Protein AF-A0A0F9SLL1-F1 (afdb_monomer_lite)

Organism: NCBI:txid412755

Secondary structure (DSSP, 8-state):
-PPPP----BTTTB-----SSSS--------SS---S---------GGGS-TTSTT----------TTS-GGG---------------SSS----------TT-----B-TTSSSBS-TT---------TTPPTT----SS------TT-SS----SS-----SS------S----TT--PEEEEE---B--SEEEEEETTTEEEE-HHHHTSSSS-EE---STT-EEEEEESS---EEEEEEEE--SS---EEEEEEETTEEEEE--EETTTTTTSSEEEE--TTTSTTB--B-STT--SBEEEEEEE---S--PPPEEEEEEEE-PEEEEE-TTS-B--S----S--SSS------------STT---------SSTTS---EEEEEETTTEEEEEEEEGGGTTEEEEEEESSS---TTSSEEEEEE-TTS-EE-TT--SSTTS-EEE-TTS-EEEPPPP-TT-EEE---TTS--EEEPPP--S--EE-PPEE-SSSSEEEE----TT--EEEEEEEEEEESSSPPEEEEEEETTEE--S-EEEEEEETTS-EEEESSSEE--SS--TT--EEEEEEEEEEETTTTEEEEEEEEEESSSS-EEEEEEEEE-SS---EEEEEESSSPPEEEEEEEEEEE-

Foldseek 3Di:
DDDDDDFDDDPPWWTFDDPPPDDDRDRDTDHPDDPPDDDDPDDDDPPVPDDPPDDDPDPPDDDDPCVPPDPPPPPQPVDDDPDDPDPDPDDDDDPDPDDDDDPDDDACCDRPDPDGAPPPGDPDDDDDPVPDDFFDDDDPDDDDDDCPPPPDDDDDPDDDDDDDDDDDDDDPDDDDPPDFWDKDWDDDFDQFPWKWKADPDDDIDTCSVQQHALPPKDFGPPAAFIKMKTWHADDFWKKFFAFPFFKPDQQPKWKWKDAPVGTDTDDWDDPCNNRRHGDMTGTDRVRVPRQFFDDDPNDDRTIMMMIGGHDDDDIDGTITSHITTHHIDIWTCGPVRDGDDPDDDAQDDPDPDDGDDDFDQPDPDPPRDTDDDFDDPALPTAWGWDKDDDPLQKIWIWTFGRVVQRKTWIAMDSGPDDYRVDHHTQWIAHPVGDIDGPPDDPAPQFDWDCALVSDIDTEDHEDPQWDFDDPDPSHDTYTDRPDPPFFWDWFDKDWQAWDFKDKDFQADLPFFKKKKWWDFKFWQFFFFKWKFWADPVDTAQAAWAKKKAKPVGDIDGDGGTHTQDGGGGGSFTKTDIKMWGQPDQVQSKIKIWHWMAGPPDPMTMTMTTMGGYPHRTGMMMMGTPDGIGIRGTIMIMITTD

pLDDT: mean 80.07, std 18.81, range [31.03, 98.44]

Sequence (641 aa):
MAGIRNDVFFGSGLILTDDGAGAQDVIQITPVTAIGGVEWKGIDLDASNIDPTATGATLVGADLNLSGVSLANDPIMDGLLIQMPSPFSGVEEKHGIRVEGFGSTIKICDGDDNRAISADGEIHIDFDASGLAAAEIVTVFDGVVALGTATDGHVHALDISTSGTGSVEVIAVSTHPGVDVIHQHIGTSGAIDQGWIELGAGGFTDSTAAFNAAVPDLAIFVNNTDMIYIGMTASFDHLDVVLDTIASKDLRPDFAYSTGAGFSAFSPSDETNGFQQNGSIFWDSTTLAGFAARVVNGSANLFFIRITRDRAGALTNPIESTIQALSATEFEWSAAGDIEVNSVLAGISNTGATNTIKLQNPSDTASSSSQIEVSVGGISAGDPWVQWSVGATQSWSAGIHNSDSDKFKITTDGDATVDPSSGTEVMVSTVAGAISFPNASLTEHGVMIGGASGLLATTAVGNAAQVLTSNGAGNDPTFQAPASGGGGTLGTPQLTTSGTTKLFTGISSSAKMILFNLDQVSLSAVDELTLQIGDAGGLEAAGYVGVTEDRTGGSATWNTFAQLSVSSTSGDTRGGIVTLTLLDSSTNTWSISVSVSGTASDDANFGSGSKSLSATLDRIQLAATGGDTFDNGKVNILVYE

Structure (mmCIF, N/CA/C/O backbone):
data_AF-A0A0F9SLL1-F1
#
_entry.id   AF-A0A0F9SLL1-F1
#
loop_
_atom_site.group_PDB
_atom_site.id
_atom_site.type_symbol
_atom_site.label_atom_id
_atom_site.label_alt_id
_atom_site.label_comp_id
_atom_site.label_asym_id
_atom_site.label_entity_id
_atom_site.label_seq_id
_atom_site.pdbx_PDB_ins_code
_atom_site.Cartn_x
_atom_site.Cartn_y
_atom_site.Cartn_z
_atom_site.occupancy
_atom_site.B_iso_or_equiv
_atom_site.auth_seq_id
_atom_site.auth_comp_id
_atom_site.auth_asym_id
_atom_site.auth_atom_id
_atom_site.pdbx_PDB_model_num
ATOM 1 N N . MET A 1 1 ? 24.790 15.358 -109.425 1.00 36.28 1 MET A N 1
ATOM 2 C CA . MET A 1 1 ? 25.325 14.042 -109.022 1.00 36.28 1 MET A CA 1
ATOM 3 C C . MET A 1 1 ? 24.710 13.719 -107.678 1.00 36.28 1 MET A C 1
ATOM 5 O O . MET A 1 1 ? 24.917 14.477 -106.743 1.00 36.28 1 MET A O 1
ATOM 9 N N . ALA A 1 2 ? 23.835 12.717 -107.655 1.00 31.03 2 ALA A N 1
ATOM 10 C CA . ALA A 1 2 ? 23.068 12.307 -106.486 1.00 31.03 2 ALA A CA 1
ATOM 11 C C . ALA A 1 2 ? 23.977 11.571 -105.488 1.00 31.03 2 ALA A C 1
ATOM 13 O O . ALA A 1 2 ? 24.757 10.714 -105.900 1.00 31.03 2 ALA A O 1
ATOM 14 N N . GLY A 1 3 ? 23.887 11.934 -104.207 1.00 35.06 3 GLY A N 1
ATOM 15 C CA . GLY A 1 3 ? 24.543 11.228 -103.108 1.00 35.06 3 GLY A CA 1
ATOM 16 C C . GLY A 1 3 ? 23.817 9.916 -102.824 1.00 35.06 3 GLY A C 1
ATOM 17 O O . GLY A 1 3 ? 22.615 9.913 -102.569 1.00 35.06 3 GLY A O 1
ATOM 18 N N . ILE A 1 4 ? 24.551 8.814 -102.925 1.00 34.62 4 ILE A N 1
ATOM 19 C CA . ILE A 1 4 ? 24.087 7.460 -102.626 1.00 34.62 4 ILE A CA 1
ATOM 20 C C . ILE A 1 4 ? 24.135 7.293 -101.102 1.00 34.62 4 ILE A C 1
ATOM 22 O O . ILE A 1 4 ? 25.211 7.390 -100.517 1.00 34.62 4 ILE A O 1
ATOM 26 N N . ARG A 1 5 ? 22.976 7.078 -100.466 1.00 41.81 5 ARG A N 1
ATOM 27 C CA . ARG A 1 5 ? 22.894 6.540 -99.100 1.00 41.81 5 ARG A CA 1
ATOM 28 C C . ARG A 1 5 ? 23.129 5.033 -99.187 1.00 41.81 5 ARG A C 1
ATOM 30 O O . ARG A 1 5 ? 22.447 4.363 -99.961 1.00 41.81 5 ARG A O 1
ATOM 37 N N . ASN A 1 6 ? 24.115 4.528 -98.453 1.00 37.56 6 ASN A N 1
ATOM 38 C CA . ASN A 1 6 ? 24.368 3.096 -98.325 1.00 37.56 6 ASN A CA 1
ATOM 39 C C . ASN A 1 6 ? 23.546 2.556 -97.153 1.00 37.56 6 ASN A C 1
ATOM 41 O O . ASN A 1 6 ? 24.054 2.448 -96.044 1.00 37.56 6 ASN A O 1
ATOM 45 N N . ASP A 1 7 ? 22.296 2.193 -97.422 1.00 39.12 7 ASP A N 1
ATOM 46 C CA . ASP A 1 7 ? 21.527 1.357 -96.503 1.00 39.12 7 ASP A CA 1
ATOM 47 C C . ASP A 1 7 ? 21.818 -0.107 -96.866 1.00 39.12 7 ASP A C 1
ATOM 49 O O . ASP A 1 7 ? 21.455 -0.584 -97.948 1.00 39.12 7 ASP A O 1
ATOM 53 N N . VAL A 1 8 ? 22.530 -0.825 -95.995 1.00 41.91 8 VAL A N 1
ATOM 54 C CA . VAL A 1 8 ? 22.782 -2.264 -96.162 1.00 41.91 8 VAL A CA 1
ATOM 55 C C . VAL A 1 8 ? 21.594 -3.027 -95.580 1.00 41.91 8 VAL A C 1
ATOM 57 O O . VAL A 1 8 ? 21.431 -3.113 -94.368 1.00 41.91 8 VAL A O 1
ATOM 60 N N . PHE A 1 9 ? 20.758 -3.592 -96.452 1.00 39.44 9 PHE A N 1
ATOM 61 C CA . PHE A 1 9 ? 19.654 -4.465 -96.052 1.00 39.44 9 PHE A CA 1
ATOM 62 C C . PHE A 1 9 ? 20.145 -5.905 -95.871 1.00 39.44 9 PHE A C 1
ATOM 64 O O . PHE A 1 9 ? 20.443 -6.590 -96.853 1.00 39.44 9 PHE A O 1
ATOM 71 N N . PHE A 1 10 ? 20.158 -6.398 -94.632 1.00 41.47 10 PHE A N 1
ATOM 72 C CA . PHE A 1 10 ? 20.155 -7.836 -94.364 1.00 41.47 10 PHE A CA 1
ATOM 73 C C . PHE A 1 10 ? 18.704 -8.321 -94.262 1.00 41.47 10 PHE A C 1
ATOM 75 O O . PHE A 1 10 ? 17.841 -7.641 -93.703 1.00 41.47 10 PHE A O 1
ATOM 82 N N . GLY A 1 11 ? 18.415 -9.475 -94.869 1.00 37.88 11 GLY A N 1
ATOM 83 C CA . GLY A 1 11 ? 17.085 -10.081 -94.859 1.00 37.88 11 GLY A CA 1
ATOM 84 C C . GLY A 1 11 ? 16.520 -10.171 -93.439 1.00 37.88 11 GLY A C 1
ATOM 85 O O . GLY A 1 11 ? 17.182 -10.677 -92.540 1.00 37.88 11 GLY A O 1
ATOM 86 N N . SER A 1 12 ? 15.300 -9.649 -93.286 1.00 44.97 12 SER A N 1
ATOM 87 C CA . SER A 1 12 ? 14.504 -9.547 -92.056 1.00 44.97 12 SER A CA 1
ATOM 88 C C . SER A 1 12 ? 15.186 -8.866 -90.857 1.00 44.97 12 SER A C 1
ATOM 90 O O . SER A 1 12 ? 15.615 -9.526 -89.919 1.00 44.97 12 SER A O 1
ATOM 92 N N . GLY A 1 13 ? 15.128 -7.528 -90.837 1.00 50.66 13 GLY A N 1
ATOM 93 C CA . GLY A 1 13 ? 14.749 -6.802 -89.615 1.00 50.66 13 GLY A CA 1
ATOM 94 C C . GLY A 1 13 ? 15.805 -5.983 -88.869 1.00 50.66 13 GLY A C 1
ATOM 95 O O . GLY A 1 13 ? 15.480 -5.499 -87.790 1.00 50.66 13 GLY A O 1
ATOM 96 N N . LEU A 1 14 ? 17.013 -5.779 -89.402 1.00 43.62 14 LEU A N 1
ATOM 97 C CA . LEU A 1 14 ? 18.028 -4.926 -88.766 1.00 43.62 14 LEU A CA 1
ATOM 98 C C . LEU A 1 14 ? 18.360 -3.721 -89.656 1.00 43.62 14 LEU A C 1
ATOM 100 O O . LEU A 1 14 ? 18.828 -3.898 -90.780 1.00 43.62 14 LEU A O 1
ATOM 104 N N . ILE A 1 15 ? 18.112 -2.508 -89.156 1.00 49.56 15 ILE A N 1
ATOM 105 C CA . ILE A 1 15 ? 18.520 -1.247 -89.788 1.00 49.56 15 ILE A CA 1
ATOM 106 C C . ILE A 1 15 ? 19.567 -0.609 -88.873 1.00 49.56 15 ILE A C 1
ATOM 108 O O . ILE A 1 15 ? 19.289 -0.364 -87.704 1.00 49.56 15 ILE A O 1
ATOM 112 N N . LEU A 1 16 ? 20.763 -0.353 -89.402 1.00 44.19 16 LEU A N 1
ATOM 113 C CA . LEU A 1 16 ? 21.780 0.471 -88.749 1.00 44.19 16 LEU A CA 1
ATOM 114 C C . LEU A 1 16 ? 21.734 1.851 -89.408 1.00 44.19 16 LEU A C 1
ATOM 116 O O . LEU A 1 16 ? 21.988 1.960 -90.607 1.00 44.19 16 LEU A O 1
ATOM 120 N N . THR A 1 17 ? 21.376 2.885 -88.653 1.00 49.19 17 THR A N 1
ATOM 121 C CA . THR A 1 17 ? 21.414 4.278 -89.116 1.00 49.19 17 THR A CA 1
ATOM 122 C C . THR A 1 17 ? 22.530 5.024 -88.404 1.00 49.19 17 THR A C 1
ATOM 124 O O . THR A 1 17 ? 22.470 5.190 -87.192 1.00 49.19 17 THR A O 1
ATOM 127 N N . ASP A 1 18 ? 23.511 5.485 -89.177 1.00 47.38 18 ASP A N 1
ATOM 128 C CA . ASP A 1 18 ? 24.501 6.488 -88.773 1.00 47.38 18 ASP A CA 1
ATOM 129 C C . ASP A 1 18 ? 23.839 7.875 -88.877 1.00 47.38 18 ASP A C 1
ATOM 131 O O . ASP A 1 18 ? 23.367 8.259 -89.955 1.00 47.38 18 ASP A O 1
ATOM 135 N N . ASP A 1 19 ? 23.728 8.600 -87.759 1.00 48.38 19 ASP A N 1
ATOM 136 C CA . ASP A 1 19 ? 23.076 9.917 -87.713 1.00 48.38 19 ASP A CA 1
ATOM 137 C C . ASP A 1 19 ? 23.993 11.082 -88.130 1.00 48.38 19 ASP A C 1
ATOM 139 O O . ASP A 1 19 ? 23.536 12.219 -88.281 1.00 48.38 19 ASP A O 1
ATOM 143 N N . GLY A 1 20 ? 25.270 10.806 -88.413 1.00 49.12 20 GLY A N 1
ATOM 144 C CA . GLY A 1 20 ? 26.187 11.758 -89.025 1.00 49.12 20 GLY A CA 1
ATOM 145 C C . GLY A 1 20 ? 26.520 12.998 -88.187 1.00 49.12 20 GLY A C 1
ATOM 146 O O . GLY A 1 20 ? 27.041 13.963 -88.756 1.00 49.12 20 GLY A O 1
ATOM 147 N N . ALA A 1 21 ? 26.274 13.016 -86.870 1.00 41.53 21 ALA A N 1
ATOM 148 C CA . ALA A 1 21 ? 26.624 14.164 -86.031 1.00 41.53 21 ALA A CA 1
ATOM 149 C C . ALA A 1 21 ? 27.143 13.792 -84.631 1.00 41.53 21 ALA A C 1
ATOM 151 O O . ALA A 1 21 ? 26.608 14.233 -83.623 1.00 41.53 21 ALA A O 1
ATOM 152 N N . GLY A 1 22 ? 28.272 13.079 -84.554 1.00 48.19 22 GLY A N 1
ATOM 153 C CA . GLY A 1 22 ? 29.158 13.113 -83.378 1.00 48.19 22 GLY A CA 1
ATOM 154 C C . GLY A 1 22 ? 28.569 12.637 -82.041 1.00 48.19 22 GLY A C 1
ATOM 155 O O . GLY A 1 22 ? 29.161 12.925 -81.001 1.00 48.19 22 GLY A O 1
ATOM 156 N N . ALA A 1 23 ? 27.459 11.902 -82.046 1.00 43.00 23 ALA A N 1
ATOM 157 C CA . ALA A 1 23 ? 26.881 11.275 -80.867 1.00 43.00 23 ALA A CA 1
ATOM 158 C C . ALA A 1 23 ? 26.559 9.804 -81.176 1.00 43.00 23 ALA A C 1
ATOM 160 O O . ALA A 1 23 ? 25.904 9.508 -82.159 1.00 43.00 23 ALA A O 1
ATOM 161 N N . GLN A 1 24 ? 27.115 8.926 -80.338 1.00 43.28 24 GLN A N 1
ATOM 162 C CA . GLN A 1 24 ? 26.894 7.482 -80.158 1.00 43.28 24 GLN A CA 1
ATOM 163 C C . GLN A 1 24 ? 26.069 6.719 -81.219 1.00 43.28 24 GLN A C 1
ATOM 165 O O . GLN A 1 24 ? 24.865 6.919 -81.348 1.00 43.28 24 GLN A O 1
ATOM 170 N N . ASP A 1 25 ? 26.705 5.735 -81.870 1.00 43.31 25 ASP A N 1
ATOM 171 C CA . ASP A 1 25 ? 26.035 4.717 -82.690 1.00 43.31 25 ASP A CA 1
ATOM 172 C C . ASP A 1 25 ? 25.061 3.893 -81.827 1.00 43.31 25 ASP A C 1
ATOM 174 O O . ASP A 1 25 ? 25.473 3.036 -81.042 1.00 43.31 25 ASP A O 1
ATOM 178 N N . VAL A 1 26 ? 23.757 4.137 -81.968 1.00 41.66 26 VAL A N 1
ATOM 179 C CA . VAL A 1 26 ? 22.714 3.342 -81.307 1.00 41.66 26 VAL A CA 1
ATOM 180 C C . VAL A 1 26 ? 22.201 2.284 -82.283 1.00 41.66 26 VAL A C 1
ATOM 182 O O . VAL A 1 26 ? 21.631 2.597 -83.328 1.00 41.66 26 VAL A O 1
ATOM 185 N N . ILE A 1 27 ? 22.360 1.004 -81.937 1.00 50.72 27 ILE A N 1
ATOM 186 C CA . ILE A 1 27 ? 21.696 -0.094 -82.652 1.00 50.72 27 ILE A CA 1
ATOM 187 C C . ILE A 1 27 ? 20.210 -0.070 -82.274 1.00 50.72 27 ILE A C 1
ATOM 189 O O . ILE A 1 27 ? 19.823 -0.537 -81.205 1.00 50.72 27 ILE A O 1
ATOM 193 N N . GLN A 1 28 ? 19.365 0.474 -83.152 1.00 46.31 28 GLN A N 1
ATOM 194 C CA . GLN A 1 28 ? 17.921 0.556 -82.934 1.00 46.31 28 GLN A CA 1
ATOM 195 C C . GLN A 1 28 ? 17.186 -0.578 -83.669 1.00 46.31 28 GLN A C 1
ATOM 197 O O . GLN A 1 28 ? 16.960 -0.522 -84.877 1.00 46.31 28 GLN A O 1
ATOM 202 N N . ILE A 1 29 ? 16.756 -1.612 -82.939 1.00 53.03 29 ILE A N 1
ATOM 203 C CA . ILE A 1 29 ? 15.932 -2.700 -83.492 1.00 53.03 29 ILE A CA 1
ATOM 204 C C . ILE A 1 29 ? 14.454 -2.339 -83.308 1.00 53.03 29 ILE A C 1
ATOM 206 O O . ILE A 1 29 ? 13.902 -2.486 -82.223 1.00 53.03 29 ILE A O 1
ATOM 210 N N . THR A 1 30 ? 13.799 -1.860 -84.369 1.00 46.09 30 THR A N 1
ATOM 211 C CA . THR A 1 30 ? 12.356 -1.556 -84.345 1.00 46.09 30 THR A CA 1
ATOM 212 C C . THR A 1 30 ? 11.584 -2.673 -85.058 1.00 46.09 30 THR A C 1
ATOM 214 O O . THR A 1 30 ? 11.734 -2.817 -86.275 1.00 46.09 30 THR A O 1
ATOM 217 N N . PRO A 1 31 ? 10.755 -3.481 -84.370 1.00 48.25 31 PRO A N 1
ATOM 218 C CA . PRO A 1 31 ? 9.955 -4.497 -85.042 1.00 48.25 31 PRO A CA 1
ATOM 219 C C . PRO A 1 31 ? 8.856 -3.835 -85.885 1.00 48.25 31 PRO A C 1
ATOM 221 O O . PRO A 1 31 ? 8.056 -3.044 -85.393 1.00 48.25 31 PRO A O 1
ATOM 224 N N . VAL A 1 32 ? 8.805 -4.170 -87.176 1.00 45.84 32 VAL A N 1
ATOM 225 C CA . VAL A 1 32 ? 7.886 -3.542 -88.149 1.00 45.84 32 VAL A CA 1
ATOM 226 C C . VAL A 1 32 ? 6.449 -4.100 -88.043 1.00 45.84 32 VAL A C 1
ATOM 228 O O . VAL A 1 32 ? 5.517 -3.532 -88.604 1.00 45.84 32 VAL A O 1
ATOM 231 N N . THR A 1 33 ? 6.242 -5.178 -87.277 1.00 50.16 33 THR A N 1
ATOM 232 C CA . THR A 1 33 ? 4.936 -5.774 -86.930 1.00 50.16 33 THR A CA 1
ATOM 233 C C . THR A 1 33 ? 5.040 -6.564 -85.621 1.00 50.16 33 THR A C 1
ATOM 235 O O . THR A 1 33 ? 6.114 -7.078 -85.310 1.00 50.16 33 THR A O 1
ATOM 238 N N . ALA A 1 34 ? 3.929 -6.696 -84.883 1.00 48.97 34 ALA A N 1
ATOM 239 C CA . ALA A 1 34 ? 3.846 -7.473 -83.643 1.00 48.97 34 ALA A CA 1
ATOM 240 C C . ALA A 1 34 ? 4.422 -8.891 -83.821 1.00 48.97 34 ALA A C 1
ATOM 242 O O . ALA A 1 34 ? 3.993 -9.640 -84.701 1.00 48.97 34 ALA A O 1
ATOM 243 N N . ILE A 1 35 ? 5.399 -9.250 -82.989 1.00 53.38 35 ILE A N 1
ATOM 244 C CA . ILE A 1 35 ? 6.056 -10.559 -83.011 1.00 53.38 35 ILE A CA 1
ATOM 245 C C . ILE A 1 35 ? 5.111 -11.557 -82.330 1.00 53.38 35 ILE A C 1
ATOM 247 O O . ILE A 1 35 ? 5.139 -11.752 -81.120 1.00 53.38 35 ILE A O 1
ATOM 251 N N . GLY A 1 36 ? 4.197 -12.142 -83.102 1.00 42.38 36 GLY A N 1
ATOM 252 C CA . GLY A 1 36 ? 3.295 -13.178 -82.609 1.00 42.38 36 GLY A CA 1
ATOM 253 C C . GLY A 1 36 ? 4.035 -14.498 -82.395 1.00 42.38 36 GLY A C 1
ATOM 254 O O . GLY A 1 36 ? 4.370 -15.172 -83.364 1.00 42.38 36 GLY A O 1
ATOM 255 N N . GLY A 1 37 ? 4.247 -14.879 -81.133 1.00 52.50 37 GLY A N 1
ATOM 256 C CA . GLY A 1 37 ? 4.574 -16.256 -80.742 1.00 52.50 37 GLY A CA 1
ATOM 257 C C . GLY A 1 37 ? 6.041 -16.687 -80.838 1.00 52.50 37 GLY A C 1
ATOM 258 O O . GLY A 1 37 ? 6.294 -17.888 -80.859 1.00 52.50 37 GLY A O 1
ATOM 259 N N . VAL A 1 38 ? 7.003 -15.758 -80.885 1.00 47.06 38 VAL A N 1
ATOM 260 C CA . VAL A 1 38 ? 8.437 -16.089 -80.795 1.00 47.06 38 VAL A CA 1
ATOM 261 C C . VAL A 1 38 ? 9.016 -15.436 -79.543 1.00 47.06 38 VAL A C 1
ATOM 263 O O . VAL A 1 38 ? 8.982 -14.216 -79.411 1.00 47.06 38 VAL A O 1
ATOM 266 N N . GLU A 1 39 ? 9.511 -16.263 -78.625 1.00 47.94 39 GLU A N 1
ATOM 267 C CA . GLU A 1 39 ? 10.199 -15.860 -77.397 1.00 47.94 39 GLU A CA 1
ATOM 268 C C . GLU A 1 39 ? 11.455 -15.049 -77.758 1.00 47.94 39 GLU A C 1
ATOM 270 O O . GLU A 1 39 ? 12.375 -15.554 -78.408 1.00 47.94 39 GLU A O 1
ATOM 275 N N . TRP A 1 40 ? 11.480 -13.767 -77.395 1.00 47.59 40 TRP A N 1
ATOM 276 C CA . TRP A 1 40 ? 12.649 -12.916 -77.595 1.00 47.59 40 TRP A CA 1
ATOM 277 C C . TRP A 1 40 ? 13.625 -13.179 -76.446 1.00 47.59 40 TRP A C 1
ATOM 279 O O . TRP A 1 40 ? 13.349 -12.815 -75.310 1.00 47.59 40 TRP A O 1
ATOM 289 N N . LYS A 1 41 ? 14.754 -13.839 -76.726 1.00 46.25 41 LYS A N 1
ATOM 290 C CA . LYS A 1 41 ? 15.719 -14.275 -75.696 1.00 46.25 41 LYS A CA 1
ATOM 291 C C . LYS A 1 41 ? 16.692 -13.185 -75.217 1.00 46.25 41 LYS A C 1
ATOM 293 O O . LYS A 1 41 ? 17.648 -13.495 -74.519 1.00 46.25 41 LYS A O 1
ATOM 298 N N . GLY A 1 42 ? 16.449 -11.922 -75.571 1.00 53.06 42 GLY A N 1
ATOM 299 C CA . GLY A 1 42 ? 17.320 -10.797 -75.220 1.00 53.06 42 GLY A CA 1
ATOM 300 C C . GLY A 1 42 ? 18.503 -10.600 -76.175 1.00 53.06 42 GLY A C 1
ATOM 301 O O . GLY A 1 42 ? 18.628 -11.277 -77.198 1.00 53.06 42 GLY A O 1
ATOM 302 N N . ILE A 1 43 ? 19.358 -9.631 -75.839 1.00 56.66 43 ILE A N 1
ATOM 303 C CA . ILE A 1 43 ? 20.647 -9.385 -76.497 1.00 56.66 43 ILE A CA 1
ATOM 304 C C . ILE A 1 43 ? 21.700 -10.203 -75.738 1.00 56.66 43 ILE A C 1
ATOM 306 O O . ILE A 1 43 ? 22.029 -9.866 -74.604 1.00 56.66 43 ILE A O 1
ATOM 310 N N . ASP A 1 44 ? 22.208 -11.273 -76.349 1.00 47.81 44 ASP A N 1
ATOM 311 C CA . ASP A 1 44 ? 23.289 -12.092 -75.787 1.00 47.81 44 ASP A CA 1
ATOM 312 C C . ASP A 1 44 ? 24.645 -11.470 -76.159 1.00 47.81 44 ASP A C 1
ATOM 314 O O . ASP A 1 44 ? 25.073 -11.514 -77.318 1.00 47.81 44 ASP A O 1
ATOM 318 N N . LEU A 1 45 ? 25.290 -10.811 -75.195 1.00 54.16 45 LEU A N 1
ATOM 319 C CA . LEU A 1 45 ? 26.653 -10.300 -75.337 1.00 54.16 45 LEU A CA 1
ATOM 320 C C . LEU A 1 45 ? 27.612 -11.316 -74.709 1.00 54.16 45 LEU A C 1
ATOM 322 O O . LEU A 1 45 ? 27.906 -11.248 -73.518 1.00 54.16 45 LEU A O 1
ATOM 326 N N . ASP A 1 46 ? 28.099 -12.261 -75.516 1.00 47.16 46 ASP A N 1
ATOM 327 C CA . ASP A 1 46 ? 29.099 -13.240 -75.079 1.00 47.16 46 ASP A CA 1
ATOM 328 C C . ASP A 1 46 ? 30.363 -12.510 -74.588 1.00 47.16 46 ASP A C 1
ATOM 330 O O . ASP A 1 46 ? 30.998 -11.756 -75.334 1.00 47.16 46 ASP A O 1
ATOM 334 N N . ALA A 1 47 ? 30.728 -12.734 -73.323 1.00 48.72 47 ALA A N 1
ATOM 335 C CA . ALA A 1 47 ? 31.876 -12.109 -72.669 1.00 48.72 47 ALA A CA 1
ATOM 336 C C . ALA A 1 47 ? 33.204 -12.367 -73.408 1.00 48.72 47 ALA A C 1
ATOM 338 O O . ALA A 1 47 ? 34.140 -11.584 -73.267 1.00 48.72 47 ALA A O 1
ATOM 339 N N . SER A 1 48 ? 33.289 -13.417 -74.235 1.00 48.19 48 SER A N 1
ATOM 340 C CA . SER A 1 48 ? 34.457 -13.682 -75.086 1.00 48.19 48 SER A CA 1
ATOM 341 C C . SER A 1 48 ? 34.657 -12.663 -76.222 1.00 48.19 48 SER A C 1
ATOM 343 O O . SER A 1 48 ? 35.742 -12.605 -76.803 1.00 48.19 48 SER A O 1
ATOM 345 N N . ASN A 1 49 ? 33.653 -11.825 -76.500 1.00 45.22 49 ASN A N 1
ATOM 346 C CA . ASN A 1 49 ? 33.685 -10.780 -77.527 1.00 45.22 49 ASN A CA 1
ATOM 347 C C . ASN A 1 49 ? 33.947 -9.369 -76.969 1.00 45.22 49 ASN A C 1
ATOM 349 O O . ASN A 1 49 ? 34.005 -8.411 -77.742 1.00 45.22 49 ASN A O 1
ATOM 353 N N . ILE A 1 50 ? 34.120 -9.222 -75.651 1.00 51.16 50 ILE A N 1
ATOM 354 C CA . ILE A 1 50 ? 34.530 -7.971 -75.006 1.00 51.16 50 ILE A CA 1
ATOM 355 C C . ILE A 1 50 ? 35.998 -8.136 -74.617 1.00 51.16 50 ILE A C 1
ATOM 357 O O . ILE A 1 50 ? 36.307 -8.958 -73.767 1.00 51.16 50 ILE A O 1
ATOM 361 N N . ASP A 1 51 ? 36.912 -7.387 -75.243 1.00 48.97 51 ASP A N 1
ATOM 362 C CA . ASP A 1 51 ? 38.331 -7.371 -74.860 1.00 48.97 51 ASP A CA 1
ATOM 363 C C . ASP A 1 51 ? 38.491 -6.608 -73.530 1.00 48.97 51 ASP A C 1
ATOM 365 O O . ASP A 1 51 ? 38.415 -5.374 -73.524 1.00 48.97 51 ASP A O 1
ATOM 369 N N . PRO A 1 52 ? 38.725 -7.290 -72.391 1.00 52.06 52 PRO A N 1
ATOM 370 C CA . PRO A 1 52 ? 38.819 -6.633 -71.091 1.00 52.06 52 PRO A CA 1
ATOM 371 C C . PRO A 1 52 ? 40.140 -5.861 -70.920 1.00 52.06 52 PRO A C 1
ATOM 373 O O . PRO A 1 52 ? 40.358 -5.246 -69.878 1.00 52.06 52 PRO A O 1
ATOM 376 N N . THR A 1 53 ? 41.043 -5.900 -71.910 1.00 47.38 53 THR A N 1
ATOM 377 C CA . THR A 1 53 ? 42.361 -5.249 -71.849 1.00 47.38 53 THR A CA 1
ATOM 378 C C . THR A 1 53 ? 42.405 -3.884 -72.539 1.00 47.38 53 THR A C 1
ATOM 380 O O . THR A 1 53 ? 43.383 -3.149 -72.380 1.00 47.38 53 THR A O 1
ATOM 383 N N . ALA A 1 54 ? 41.341 -3.495 -73.247 1.00 46.44 54 ALA A N 1
ATOM 384 C CA . ALA A 1 54 ? 41.227 -2.178 -73.859 1.00 46.44 54 ALA A CA 1
ATOM 385 C C . ALA A 1 54 ? 40.839 -1.115 -72.813 1.00 46.44 54 ALA A C 1
ATOM 387 O O . ALA A 1 54 ? 39.741 -1.124 -72.252 1.00 46.44 54 ALA A O 1
ATOM 388 N N . THR A 1 55 ? 41.731 -0.156 -72.560 1.00 44.19 55 THR A N 1
ATOM 389 C CA . THR A 1 55 ? 41.463 1.010 -71.708 1.00 44.19 55 THR A CA 1
ATOM 390 C C . THR A 1 55 ? 40.303 1.824 -72.294 1.00 44.19 55 THR A C 1
ATOM 392 O O . THR A 1 55 ? 40.486 2.550 -73.269 1.00 44.19 55 THR A O 1
ATOM 395 N N . GLY A 1 56 ? 39.109 1.702 -71.703 1.00 51.50 56 GLY A N 1
ATOM 396 C CA . GLY A 1 56 ? 37.912 2.453 -72.106 1.00 51.50 56 GLY A CA 1
ATOM 397 C C . GLY A 1 56 ? 36.717 1.625 -72.588 1.00 51.50 56 GLY A C 1
ATOM 398 O O . GLY A 1 56 ? 35.762 2.218 -73.084 1.00 51.50 56 GLY A O 1
ATOM 399 N N . ALA A 1 57 ? 36.716 0.295 -72.441 1.00 45.62 57 ALA A N 1
ATOM 400 C CA . ALA A 1 57 ? 35.508 -0.508 -72.651 1.00 45.62 57 ALA A CA 1
ATOM 401 C C . ALA A 1 57 ? 34.483 -0.265 -71.519 1.00 45.62 57 ALA A C 1
ATOM 403 O O . ALA A 1 57 ? 34.361 -1.043 -70.579 1.00 45.62 57 ALA A O 1
ATOM 404 N N . THR A 1 58 ? 33.764 0.857 -71.580 1.00 47.31 58 THR A N 1
ATOM 405 C CA . THR A 1 58 ? 32.596 1.139 -70.734 1.00 47.31 58 THR A CA 1
ATOM 406 C C . THR A 1 58 ? 31.326 0.767 -71.485 1.00 47.31 58 THR A C 1
ATOM 408 O O . THR A 1 58 ? 31.008 1.389 -72.498 1.00 47.31 58 THR A O 1
ATOM 411 N N . LEU A 1 59 ? 30.564 -0.200 -70.969 1.00 49.91 59 LEU A N 1
ATOM 412 C CA . LEU A 1 59 ? 29.154 -0.345 -71.327 1.00 49.91 59 LEU A CA 1
ATOM 413 C C . LEU A 1 59 ? 28.410 0.834 -70.677 1.00 49.91 59 LEU A C 1
ATOM 415 O O . LEU A 1 59 ? 28.076 0.793 -69.494 1.00 49.91 59 LEU A O 1
ATOM 419 N N . VAL A 1 60 ? 28.236 1.936 -71.407 1.00 44.56 60 VAL A N 1
ATOM 420 C CA . VAL A 1 60 ? 27.547 3.131 -70.894 1.00 44.56 60 VAL A CA 1
ATOM 421 C C . VAL A 1 60 ? 26.041 2.916 -71.028 1.00 44.56 60 VAL A C 1
ATOM 423 O O . VAL A 1 60 ? 25.418 3.418 -71.952 1.00 44.56 60 VAL A O 1
ATOM 426 N N . GLY A 1 61 ? 25.479 2.136 -70.104 1.00 47.28 61 GLY A N 1
ATOM 427 C CA . GLY A 1 61 ? 24.039 1.911 -69.978 1.00 47.28 61 GLY A CA 1
ATOM 428 C C . GLY A 1 61 ? 23.463 0.929 -71.002 1.00 47.28 61 GLY A C 1
ATOM 429 O O . GLY A 1 61 ? 23.586 1.103 -72.210 1.00 47.28 61 GLY A O 1
ATOM 430 N N . ALA A 1 62 ? 22.780 -0.102 -70.512 1.00 50.47 62 ALA A N 1
ATOM 431 C CA . ALA A 1 62 ? 21.782 -0.808 -71.304 1.00 50.47 62 ALA A CA 1
ATOM 432 C C . ALA A 1 62 ? 20.433 -0.137 -71.015 1.00 50.47 62 ALA A C 1
ATOM 434 O O . ALA A 1 62 ? 19.874 -0.328 -69.937 1.00 50.47 62 ALA A O 1
ATOM 435 N N . ASP A 1 63 ? 19.940 0.693 -71.935 1.00 46.12 63 ASP A N 1
ATOM 436 C CA . ASP A 1 63 ? 18.587 1.246 -71.834 1.00 46.12 63 ASP A CA 1
ATOM 437 C C . ASP A 1 63 ? 17.598 0.22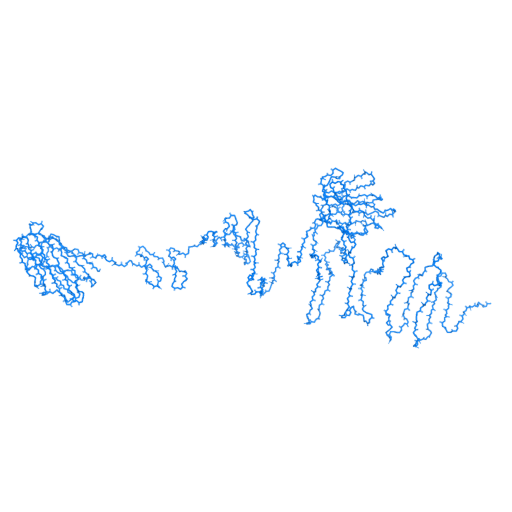1 -72.407 1.00 46.12 63 ASP A C 1
ATOM 439 O O . ASP A 1 63 ? 17.588 -0.059 -73.609 1.00 46.12 63 ASP A O 1
ATOM 443 N N . LEU A 1 64 ? 16.801 -0.406 -71.540 1.00 55.06 64 LEU A N 1
ATOM 444 C CA . LEU A 1 64 ? 15.792 -1.383 -71.943 1.00 55.06 64 LEU A CA 1
ATOM 445 C C . LEU A 1 64 ? 14.449 -0.665 -72.129 1.00 55.06 64 LEU A C 1
ATOM 447 O O . LEU A 1 64 ? 13.608 -0.622 -71.233 1.00 55.06 64 LEU A O 1
ATOM 451 N N . ASN A 1 65 ? 14.236 -0.082 -73.310 1.00 49.34 65 ASN A N 1
ATOM 452 C CA . ASN A 1 65 ? 12.982 0.597 -73.630 1.00 49.34 65 ASN A CA 1
ATOM 453 C C . ASN A 1 65 ? 11.862 -0.414 -73.954 1.00 49.34 65 ASN A C 1
ATOM 455 O O . ASN A 1 65 ? 11.735 -0.892 -75.082 1.00 49.34 65 ASN A O 1
ATOM 459 N N . LEU A 1 66 ? 11.011 -0.701 -72.965 1.00 52.69 66 LEU A N 1
ATOM 460 C CA . LEU A 1 66 ? 9.874 -1.627 -73.078 1.00 52.69 66 LEU A CA 1
ATOM 461 C C . LEU A 1 66 ? 8.562 -0.962 -73.538 1.00 52.69 66 LEU A C 1
ATOM 463 O O . LEU A 1 66 ? 7.516 -1.610 -73.546 1.00 52.69 66 LEU A O 1
ATOM 467 N N . SER A 1 67 ? 8.583 0.307 -73.964 1.00 49.25 67 SER A N 1
ATOM 468 C CA . SER A 1 67 ? 7.368 1.068 -74.330 1.00 49.25 67 SER A CA 1
ATOM 469 C C . SER A 1 67 ? 6.569 0.500 -75.519 1.00 49.25 67 SER A C 1
ATOM 471 O O . SER A 1 67 ? 5.450 0.946 -75.774 1.00 49.25 67 SER A O 1
ATOM 473 N N . GLY A 1 68 ? 7.112 -0.494 -76.232 1.00 46.53 68 GLY A N 1
ATOM 474 C CA . GLY A 1 68 ? 6.452 -1.217 -77.325 1.00 46.53 68 GLY A CA 1
ATOM 475 C C . GLY A 1 68 ? 5.959 -2.630 -76.983 1.00 46.53 68 GLY A C 1
ATOM 476 O O . GLY A 1 68 ? 5.398 -3.293 -77.858 1.00 46.53 68 GLY A O 1
ATOM 477 N N . VAL A 1 69 ? 6.162 -3.120 -75.756 1.00 51.91 69 VAL A N 1
ATOM 478 C CA . VAL A 1 69 ? 5.700 -4.454 -75.347 1.00 51.91 69 VAL A CA 1
ATOM 479 C C . VAL A 1 69 ? 4.210 -4.387 -75.005 1.00 51.91 69 VAL A C 1
ATOM 481 O O . VAL A 1 69 ? 3.768 -3.563 -74.207 1.00 51.91 69 VAL A O 1
ATOM 484 N N . SER A 1 70 ? 3.401 -5.230 -75.651 1.00 49.97 70 SER A N 1
ATOM 485 C CA . SER A 1 70 ? 1.955 -5.264 -75.420 1.00 49.97 70 SER A CA 1
ATOM 486 C C . SER A 1 70 ? 1.646 -5.754 -74.003 1.00 49.97 70 SER A C 1
ATOM 488 O O . SER A 1 70 ? 1.927 -6.902 -73.671 1.00 49.97 70 SER A O 1
ATOM 490 N N . LEU A 1 71 ? 0.984 -4.913 -73.205 1.00 52.28 71 LEU A N 1
ATOM 491 C CA . LEU A 1 71 ? 0.478 -5.248 -71.865 1.00 52.28 71 LEU A CA 1
ATOM 492 C C . LEU A 1 71 ? -0.662 -6.290 -71.875 1.00 52.28 71 LEU A C 1
ATOM 494 O O . LEU A 1 71 ? -1.213 -6.606 -70.830 1.00 52.28 71 LEU A O 1
ATOM 498 N N . ALA A 1 72 ? -1.068 -6.805 -73.042 1.00 51.28 72 ALA A N 1
ATOM 499 C CA . ALA A 1 72 ? -2.197 -7.729 -73.157 1.00 51.28 72 ALA A CA 1
ATOM 500 C C . ALA A 1 72 ? -1.871 -9.178 -72.744 1.00 51.28 72 ALA A C 1
ATOM 502 O O . ALA A 1 72 ? -2.796 -9.976 -72.626 1.00 51.28 72 ALA A O 1
ATOM 503 N N . ASN A 1 73 ? -0.590 -9.514 -72.546 1.00 48.59 73 ASN A N 1
ATOM 504 C CA . ASN A 1 73 ? -0.123 -10.884 -72.301 1.00 48.59 73 ASN A CA 1
ATOM 505 C C . ASN A 1 73 ? 0.702 -11.059 -71.010 1.00 48.59 73 ASN A C 1
ATOM 507 O O . ASN A 1 73 ? 1.368 -12.081 -70.910 1.00 48.59 73 ASN A O 1
ATOM 511 N N . ASP A 1 74 ? 0.691 -10.101 -70.072 1.00 46.53 74 ASP A N 1
ATOM 512 C CA . ASP A 1 74 ? 1.517 -10.133 -68.844 1.00 46.53 74 ASP A CA 1
ATOM 513 C C . ASP A 1 74 ? 2.957 -10.620 -69.098 1.00 46.53 74 ASP A C 1
ATOM 515 O O . ASP A 1 74 ? 3.314 -11.756 -68.782 1.00 46.53 74 ASP A O 1
ATOM 519 N N . PRO A 1 75 ? 3.820 -9.803 -69.730 1.00 51.53 75 PRO A N 1
ATOM 520 C CA . PRO A 1 75 ? 5.236 -10.130 -69.797 1.00 51.53 75 PRO A CA 1
ATOM 521 C C . PRO A 1 75 ? 5.834 -10.043 -68.383 1.00 51.53 75 PRO A C 1
ATOM 523 O O . PRO A 1 75 ? 6.311 -8.988 -67.969 1.00 51.53 75 PRO A O 1
ATOM 526 N N . ILE A 1 76 ? 5.791 -11.148 -67.638 1.00 50.47 76 ILE A N 1
ATOM 527 C CA . ILE A 1 76 ? 6.460 -11.288 -66.344 1.00 50.47 76 ILE A CA 1
ATOM 528 C C . ILE A 1 76 ? 7.966 -11.338 -66.622 1.00 50.47 76 ILE A C 1
ATOM 530 O O . ILE A 1 76 ? 8.467 -12.253 -67.279 1.00 50.47 76 ILE A O 1
ATOM 534 N N . MET A 1 77 ? 8.698 -10.321 -66.165 1.00 50.56 77 MET A N 1
ATOM 535 C CA . MET A 1 77 ? 10.150 -10.409 -66.037 1.00 50.56 77 MET A CA 1
ATOM 536 C C . MET A 1 77 ? 10.447 -11.108 -64.713 1.00 50.56 77 MET A C 1
ATOM 538 O O . MET A 1 77 ? 10.441 -10.469 -63.669 1.00 50.56 77 MET A O 1
ATOM 542 N N . ASP A 1 78 ? 10.723 -12.407 -64.778 1.00 46.06 78 ASP A N 1
ATOM 543 C CA . ASP A 1 78 ? 10.928 -13.285 -63.610 1.00 46.06 78 ASP A CA 1
ATOM 544 C C . ASP A 1 78 ? 12.207 -12.953 -62.798 1.00 46.06 78 ASP A C 1
ATOM 546 O O . ASP A 1 78 ? 12.473 -13.505 -61.737 1.00 46.06 78 ASP A O 1
ATOM 550 N N . GLY A 1 79 ? 13.028 -12.014 -63.282 1.00 51.97 79 GLY A N 1
ATOM 551 C CA . GLY A 1 79 ? 14.153 -11.463 -62.531 1.00 51.97 79 GLY A CA 1
ATOM 552 C C . GLY A 1 79 ? 15.200 -10.792 -63.416 1.00 51.97 79 GLY A C 1
ATOM 553 O O . GLY A 1 79 ? 15.533 -11.268 -64.501 1.00 51.97 79 GLY A O 1
ATOM 554 N N . LEU A 1 80 ? 15.759 -9.679 -62.938 1.00 55.91 80 LEU A N 1
ATOM 555 C CA . LEU A 1 80 ? 16.999 -9.119 -63.471 1.00 55.91 80 LEU A CA 1
ATOM 556 C C . LEU A 1 80 ? 18.177 -9.833 -62.792 1.00 55.91 80 LEU A C 1
ATOM 558 O O . LEU A 1 80 ? 18.566 -9.477 -61.682 1.00 55.91 80 LEU A O 1
ATOM 562 N N . LEU A 1 81 ? 18.755 -10.842 -63.447 1.00 46.84 81 LEU A N 1
ATOM 563 C CA . LEU A 1 81 ? 19.979 -11.488 -62.968 1.00 46.84 81 LEU A CA 1
ATOM 564 C C . LEU A 1 81 ? 21.191 -10.603 -63.295 1.00 46.84 81 LEU A C 1
ATOM 566 O O . LEU A 1 81 ? 21.708 -10.627 -64.412 1.00 46.84 81 LEU A O 1
ATOM 570 N N . ILE A 1 82 ? 21.669 -9.829 -62.319 1.00 51.78 82 ILE A N 1
ATOM 571 C CA . ILE A 1 82 ? 22.953 -9.123 -62.424 1.00 51.78 82 ILE A CA 1
ATOM 572 C C . ILE A 1 82 ? 24.054 -10.079 -61.962 1.00 51.78 82 ILE A C 1
ATOM 574 O O . ILE A 1 82 ? 24.437 -10.095 -60.795 1.00 51.78 82 ILE A O 1
ATOM 578 N N . GLN A 1 83 ? 24.562 -10.901 -62.877 1.00 44.06 83 GLN A N 1
ATOM 579 C CA . GLN A 1 83 ? 25.715 -11.754 -62.605 1.00 44.06 83 GLN A CA 1
ATOM 580 C C . GLN A 1 83 ? 26.989 -11.038 -63.061 1.00 44.06 83 GLN A C 1
ATOM 582 O O . GLN A 1 83 ? 27.311 -11.012 -64.247 1.00 44.06 83 GLN A O 1
ATOM 587 N N . MET A 1 84 ? 27.720 -10.434 -62.121 1.00 44.16 84 MET A N 1
ATOM 588 C CA . MET A 1 84 ? 29.060 -9.921 -62.411 1.00 44.16 84 MET A CA 1
ATOM 589 C C . MET A 1 84 ? 30.061 -11.090 -62.383 1.00 44.16 84 MET A C 1
ATOM 591 O O . MET A 1 84 ? 30.082 -11.844 -61.409 1.00 44.16 84 MET A O 1
ATOM 595 N N . PRO A 1 85 ? 30.897 -11.291 -63.417 1.00 41.97 85 PRO A N 1
ATOM 596 C CA . PRO A 1 85 ? 31.963 -12.285 -63.358 1.00 41.97 85 PRO A CA 1
ATOM 597 C C . PRO A 1 85 ? 33.050 -11.812 -62.382 1.00 41.97 85 PRO A C 1
ATOM 599 O O . PRO A 1 85 ? 33.708 -10.809 -62.641 1.00 41.97 85 PRO A O 1
ATOM 602 N N . SER A 1 86 ? 33.256 -12.520 -61.266 1.00 39.66 86 SER A N 1
ATOM 603 C CA . SER A 1 86 ? 34.314 -12.191 -60.297 1.00 39.66 86 SER A CA 1
ATOM 604 C C . SER A 1 86 ? 35.700 -12.501 -60.891 1.00 39.66 86 SER A C 1
ATOM 606 O O . SER A 1 86 ? 35.976 -13.679 -61.149 1.00 39.66 86 SER A O 1
ATOM 608 N N . PRO A 1 87 ? 36.615 -11.531 -61.091 1.00 44.00 87 PRO A N 1
ATOM 609 C CA . PRO A 1 87 ? 37.941 -11.835 -61.620 1.00 44.00 87 PRO A CA 1
ATOM 610 C C . PRO A 1 87 ? 39.001 -12.105 -60.537 1.00 44.00 87 PRO A C 1
ATOM 612 O O . PRO A 1 87 ? 40.138 -12.407 -60.893 1.00 44.00 87 PRO A O 1
ATOM 615 N N . PHE A 1 88 ? 38.695 -12.013 -59.235 1.00 42.97 88 PHE A N 1
ATOM 616 C CA . PHE A 1 88 ? 39.738 -12.005 -58.199 1.00 42.97 88 PHE A CA 1
ATOM 617 C C . PHE A 1 88 ? 39.414 -12.885 -56.986 1.00 42.97 88 PHE A C 1
ATOM 619 O O . PHE A 1 88 ? 38.455 -12.656 -56.261 1.00 42.97 88 PHE A O 1
ATOM 626 N N . SER A 1 89 ? 40.263 -13.888 -56.736 1.00 40.88 89 SER A N 1
ATOM 627 C CA . SER A 1 89 ? 40.258 -14.642 -55.483 1.00 40.88 89 SER A CA 1
ATOM 628 C C . SER A 1 89 ? 40.930 -13.826 -54.375 1.00 40.88 89 SER A C 1
ATOM 630 O O . SER A 1 89 ? 42.109 -13.488 -54.509 1.00 40.88 89 SER A O 1
ATOM 632 N N . GLY A 1 90 ? 40.232 -13.597 -53.262 1.00 43.56 90 GLY A N 1
ATOM 633 C CA . GLY A 1 90 ? 40.867 -13.230 -51.989 1.00 43.56 90 GLY A CA 1
ATOM 634 C C . GLY A 1 90 ? 40.674 -11.797 -51.491 1.00 43.56 90 GLY A C 1
ATOM 635 O O . GLY A 1 90 ? 41.451 -11.375 -50.640 1.00 43.56 90 GLY A O 1
ATOM 636 N N . VAL A 1 91 ? 39.668 -11.059 -51.965 1.00 38.75 91 VAL A N 1
ATOM 637 C CA . VAL A 1 91 ? 39.241 -9.806 -51.323 1.00 38.75 91 VAL A CA 1
ATOM 638 C C . VAL A 1 91 ? 37.753 -9.910 -51.017 1.00 38.75 91 VAL A C 1
ATOM 640 O O . VAL A 1 91 ? 36.972 -10.328 -51.864 1.00 38.75 91 VAL A O 1
ATOM 643 N N . GLU A 1 92 ? 37.396 -9.594 -49.780 1.00 40.03 92 GLU A N 1
ATOM 644 C CA . GLU A 1 92 ? 36.036 -9.565 -49.254 1.00 40.03 92 GLU A CA 1
ATOM 645 C C . GLU A 1 92 ? 35.209 -8.528 -50.040 1.00 40.03 92 GLU A C 1
ATOM 647 O O . GLU A 1 92 ? 35.394 -7.319 -49.893 1.00 40.03 92 GLU A O 1
ATOM 652 N N . GLU A 1 93 ? 34.357 -8.982 -50.960 1.00 44.00 93 GLU A N 1
ATOM 653 C CA . GLU A 1 93 ? 33.502 -8.092 -51.747 1.00 44.00 93 GLU A CA 1
ATOM 654 C C . GLU A 1 93 ? 32.151 -7.903 -51.044 1.00 44.00 93 GLU A C 1
ATOM 656 O O . GLU A 1 93 ? 31.365 -8.838 -50.906 1.00 44.00 93 GLU A O 1
ATOM 661 N N . LYS A 1 94 ? 31.842 -6.663 -50.648 1.00 40.56 94 LYS A N 1
ATOM 662 C CA . LYS A 1 94 ? 30.478 -6.259 -50.280 1.00 40.56 94 LYS A CA 1
ATOM 663 C C . LYS A 1 94 ? 29.630 -6.180 -51.554 1.00 40.56 94 LYS A C 1
ATOM 665 O O . LYS A 1 94 ? 29.751 -5.224 -52.320 1.00 40.56 94 LYS A O 1
ATOM 670 N N . HIS A 1 95 ? 28.785 -7.179 -51.801 1.00 42.22 95 HIS A N 1
ATOM 671 C CA . HIS A 1 95 ? 27.812 -7.171 -52.900 1.00 42.22 95 HIS A CA 1
ATOM 672 C C . HIS A 1 95 ? 26.541 -6.469 -52.413 1.00 42.22 95 HIS A C 1
ATOM 674 O O . HIS A 1 95 ? 25.719 -7.068 -51.731 1.00 42.22 95 HIS A O 1
ATOM 680 N N . GLY A 1 96 ? 26.405 -5.175 -52.709 1.00 43.28 96 GLY A N 1
ATOM 681 C CA . GLY A 1 96 ? 25.231 -4.384 -52.334 1.00 43.28 96 GLY A CA 1
ATOM 682 C C . GLY A 1 96 ? 24.455 -3.911 -53.558 1.00 43.28 96 GLY A C 1
ATOM 683 O O . GLY A 1 96 ? 25.023 -3.281 -54.450 1.00 43.28 96 GLY A O 1
ATOM 684 N N . ILE A 1 97 ? 23.144 -4.153 -53.585 1.00 51.34 97 ILE A N 1
ATOM 685 C CA . ILE A 1 97 ? 22.230 -3.424 -54.470 1.00 51.34 97 ILE A CA 1
ATOM 686 C C . ILE A 1 97 ? 22.067 -2.025 -53.865 1.00 51.34 97 ILE A C 1
ATOM 688 O O . ILE A 1 97 ? 21.350 -1.840 -52.885 1.00 51.34 97 ILE A O 1
ATOM 692 N N . ARG A 1 98 ? 22.758 -1.029 -54.428 1.00 43.19 98 ARG A N 1
ATOM 693 C CA . ARG A 1 98 ? 22.613 0.375 -54.022 1.00 43.19 98 ARG A CA 1
ATOM 694 C C . ARG A 1 98 ? 21.502 1.022 -54.846 1.00 43.19 98 ARG A C 1
ATOM 696 O O . ARG A 1 98 ? 21.694 1.307 -56.025 1.00 43.19 98 ARG A O 1
ATOM 703 N N . VAL A 1 99 ? 20.348 1.254 -54.227 1.00 52.25 99 VAL A N 1
ATOM 704 C CA . VAL A 1 99 ? 19.247 2.024 -54.822 1.00 52.25 99 VAL A CA 1
ATOM 705 C C . VAL A 1 99 ? 19.289 3.431 -54.235 1.00 52.25 99 VAL A C 1
ATOM 707 O O . VAL A 1 99 ? 18.936 3.631 -53.078 1.00 52.25 99 VAL A O 1
ATOM 710 N N . GLU A 1 100 ? 19.746 4.410 -55.015 1.00 39.88 100 GLU A N 1
ATOM 711 C CA . GLU A 1 100 ? 19.728 5.818 -54.606 1.00 39.88 100 GLU A CA 1
ATOM 712 C C . GLU A 1 100 ? 18.583 6.550 -55.299 1.00 39.88 100 GLU A C 1
ATOM 714 O O . GLU A 1 100 ? 18.563 6.682 -56.522 1.00 39.88 100 GLU A O 1
ATOM 719 N N . GLY A 1 101 ? 17.633 7.062 -54.520 1.00 38.47 101 GLY A N 1
ATOM 720 C CA . GLY A 1 101 ? 16.572 7.917 -55.034 1.00 38.47 101 GLY A CA 1
ATOM 721 C C . GLY A 1 101 ? 16.091 8.893 -53.971 1.00 38.47 101 GLY A C 1
ATOM 722 O O . GLY A 1 101 ? 15.512 8.477 -52.967 1.00 38.47 101 GLY A O 1
ATOM 723 N N . PHE A 1 102 ? 16.286 10.194 -54.210 1.00 33.88 102 PHE A N 1
ATOM 724 C CA . PHE A 1 102 ? 15.666 11.260 -53.421 1.00 33.88 102 PHE A CA 1
ATOM 725 C C . PHE A 1 102 ? 14.137 11.068 -53.428 1.00 33.88 102 PHE A C 1
ATOM 727 O O . PHE A 1 102 ? 13.494 11.241 -54.461 1.00 33.88 102 PHE A O 1
ATOM 734 N N . GLY A 1 103 ? 13.559 10.676 -52.286 1.00 47.75 103 GLY A N 1
ATOM 735 C CA . GLY A 1 103 ? 12.109 10.509 -52.111 1.00 47.75 103 GLY A CA 1
ATOM 736 C C . GLY A 1 103 ? 11.508 9.184 -52.603 1.00 47.75 103 GLY A C 1
ATOM 737 O O . GLY A 1 103 ? 10.315 9.141 -52.898 1.00 47.75 103 GLY A O 1
ATOM 738 N N . SER A 1 104 ? 12.293 8.110 -52.714 1.00 38.25 104 SER A N 1
ATOM 739 C CA . SER A 1 104 ? 11.810 6.823 -53.237 1.00 38.25 104 SER A CA 1
ATOM 740 C C . SER A 1 104 ? 11.344 5.856 -52.139 1.00 38.25 104 SER A C 1
ATOM 742 O O . SER A 1 104 ? 12.070 5.552 -51.199 1.00 38.25 104 SER A O 1
ATOM 744 N N . THR A 1 105 ? 10.112 5.354 -52.255 1.00 45.50 105 THR A N 1
ATOM 745 C CA . THR A 1 105 ? 9.641 4.196 -51.483 1.00 45.50 105 THR A CA 1
ATOM 746 C C . THR A 1 105 ? 10.311 2.947 -52.050 1.00 45.50 105 THR A C 1
ATOM 748 O O . THR A 1 105 ? 10.078 2.616 -53.214 1.00 45.50 105 THR A O 1
ATOM 751 N N . ILE A 1 106 ? 11.116 2.239 -51.257 1.00 55.75 106 ILE A N 1
ATOM 752 C CA . ILE A 1 106 ? 11.577 0.897 -51.629 1.00 55.75 106 ILE A CA 1
ATOM 753 C C . ILE A 1 106 ? 10.383 -0.040 -51.449 1.00 55.75 106 ILE A C 1
ATOM 755 O O . ILE A 1 106 ? 9.946 -0.301 -50.331 1.00 55.75 106 ILE A O 1
ATOM 759 N N . LYS A 1 107 ? 9.807 -0.498 -52.561 1.00 53.97 107 LYS A N 1
ATOM 760 C CA . LYS A 1 107 ? 8.756 -1.518 -52.561 1.00 53.97 107 LYS A CA 1
ATOM 761 C C . LYS A 1 107 ? 9.375 -2.845 -52.967 1.00 53.97 107 LYS A C 1
ATOM 763 O O . LYS A 1 107 ? 9.794 -2.994 -54.111 1.00 53.97 107 LYS A O 1
ATOM 768 N N . ILE A 1 108 ? 9.415 -3.788 -52.034 1.00 58.88 108 ILE A N 1
ATOM 769 C CA . ILE A 1 108 ? 9.695 -5.191 -52.334 1.00 58.88 108 ILE A CA 1
ATOM 770 C C . ILE A 1 108 ? 8.337 -5.824 -52.654 1.00 58.88 108 ILE A C 1
ATOM 772 O O . ILE A 1 108 ? 7.509 -6.023 -51.765 1.00 58.88 108 ILE A O 1
ATOM 776 N N . CYS A 1 109 ? 8.065 -6.026 -53.940 1.00 49.84 109 CYS A N 1
ATOM 777 C CA . CYS A 1 109 ? 6.863 -6.711 -54.412 1.00 49.84 109 CYS A CA 1
ATOM 778 C C . CYS A 1 109 ? 7.207 -8.163 -54.742 1.00 49.84 109 CYS A C 1
ATOM 780 O O . CYS A 1 109 ? 8.314 -8.442 -55.200 1.00 49.84 109 CYS A O 1
ATOM 782 N N . ASP A 1 110 ? 6.252 -9.061 -54.523 1.00 47.44 110 ASP A N 1
ATOM 783 C CA . ASP A 1 110 ? 6.299 -10.398 -55.114 1.00 47.44 110 ASP A CA 1
ATOM 784 C C . ASP A 1 110 ? 6.051 -10.275 -56.633 1.00 47.44 110 ASP A C 1
ATOM 786 O O . ASP A 1 110 ? 5.355 -9.355 -57.072 1.00 47.44 110 ASP A O 1
ATOM 790 N N . GLY A 1 111 ? 6.663 -11.149 -57.432 1.00 47.34 111 GLY A N 1
ATOM 791 C CA . GLY A 1 111 ? 6.782 -11.023 -58.891 1.00 47.34 111 GLY A CA 1
ATOM 792 C C . GLY A 1 111 ? 5.460 -11.029 -59.665 1.00 47.34 111 GLY A C 1
ATOM 793 O O . GLY A 1 111 ? 5.431 -10.564 -60.803 1.00 47.34 111 GLY A O 1
ATOM 794 N N . ASP A 1 112 ? 4.366 -11.473 -59.042 1.00 47.31 112 ASP A N 1
ATOM 795 C CA . ASP A 1 112 ? 3.111 -11.761 -59.748 1.00 47.31 112 ASP A CA 1
ATOM 796 C C . ASP A 1 112 ? 1.964 -10.779 -59.477 1.00 47.31 112 ASP A C 1
ATOM 798 O O . ASP A 1 112 ? 0.939 -10.829 -60.150 1.00 47.31 112 ASP A O 1
ATOM 802 N N . ASP A 1 113 ? 2.101 -9.844 -58.540 1.00 48.38 113 ASP A N 1
ATOM 803 C CA . ASP A 1 113 ? 1.082 -8.824 -58.316 1.00 48.38 113 ASP A CA 1
ATOM 804 C C . ASP A 1 113 ? 1.731 -7.604 -57.675 1.00 48.38 113 ASP A C 1
ATOM 806 O O . ASP A 1 113 ? 2.600 -7.712 -56.819 1.00 48.38 113 ASP A O 1
ATOM 810 N N . ASN A 1 114 ? 1.255 -6.408 -58.012 1.00 47.31 114 ASN A N 1
ATOM 811 C CA . ASN A 1 114 ? 1.691 -5.132 -57.428 1.00 47.31 114 ASN A CA 1
ATOM 812 C C . ASN A 1 114 ? 1.303 -4.979 -55.926 1.00 47.31 114 ASN A C 1
ATOM 814 O O . ASN A 1 114 ? 0.988 -3.883 -55.453 1.00 47.31 114 ASN A O 1
ATOM 818 N N . ARG A 1 115 ? 1.246 -6.094 -55.191 1.00 46.06 115 ARG A N 1
ATOM 819 C CA . ARG A 1 115 ? 1.041 -6.243 -53.755 1.00 46.06 115 ARG A CA 1
ATOM 820 C C . ARG A 1 115 ? 2.402 -6.523 -53.116 1.00 46.06 115 ARG A C 1
ATOM 822 O O . ARG A 1 115 ? 3.087 -7.475 -53.474 1.00 46.06 115 ARG A O 1
ATOM 829 N N . ALA A 1 116 ? 2.791 -5.674 -52.171 1.00 52.06 116 ALA A N 1
ATOM 830 C CA . ALA A 1 116 ? 3.977 -5.907 -51.360 1.00 52.06 116 ALA A CA 1
ATOM 831 C C . ALA A 1 116 ? 3.773 -7.195 -50.546 1.00 52.06 116 ALA A C 1
ATOM 833 O O . ALA A 1 116 ? 2.824 -7.238 -49.771 1.00 52.06 116 ALA A O 1
ATOM 834 N N . ILE A 1 117 ? 4.640 -8.191 -50.770 1.00 52.59 117 ILE A N 1
ATOM 835 C CA . ILE A 1 117 ? 4.852 -9.406 -49.962 1.00 52.59 117 ILE A CA 1
ATOM 836 C C . ILE A 1 117 ? 3.560 -10.237 -49.727 1.00 52.59 117 ILE A C 1
ATOM 838 O O . ILE A 1 117 ? 2.681 -9.872 -48.950 1.00 52.59 117 ILE A O 1
ATOM 842 N N . SER A 1 118 ? 3.414 -11.363 -50.439 1.00 50.97 118 SER A N 1
ATOM 843 C CA . SER A 1 118 ? 2.255 -12.273 -50.345 1.00 50.97 118 SER A CA 1
ATOM 844 C C . SER A 1 118 ? 2.188 -13.024 -48.995 1.00 50.97 118 SER A C 1
ATOM 846 O O . SER A 1 118 ? 3.003 -12.791 -48.108 1.00 50.97 118 SER A O 1
ATOM 848 N N . ALA A 1 119 ? 1.188 -13.899 -48.802 1.00 50.00 119 ALA A N 1
ATOM 849 C CA . ALA A 1 119 ? 0.848 -14.532 -47.513 1.00 50.00 119 ALA A CA 1
ATOM 850 C C . ALA A 1 119 ? 1.988 -15.315 -46.821 1.00 50.00 119 ALA A C 1
ATOM 852 O O . ALA A 1 119 ? 1.885 -15.565 -45.623 1.00 50.00 119 ALA A O 1
ATOM 853 N N . ASP A 1 120 ? 3.047 -15.651 -47.561 1.00 55.47 120 ASP A N 1
ATOM 854 C CA . ASP A 1 120 ? 4.227 -16.382 -47.086 1.00 55.47 120 ASP A CA 1
ATOM 855 C C . ASP A 1 120 ? 5.536 -15.586 -47.279 1.00 55.47 120 ASP A C 1
ATOM 857 O O . ASP A 1 120 ? 6.628 -16.142 -47.178 1.00 55.47 120 ASP A O 1
ATOM 861 N N . GLY A 1 121 ? 5.459 -14.298 -47.626 1.00 53.53 121 GLY A N 1
ATOM 862 C CA . GLY A 1 121 ? 6.647 -13.506 -47.908 1.00 53.53 121 GLY A CA 1
ATOM 863 C C . GLY A 1 121 ? 7.335 -13.016 -46.628 1.00 53.53 121 GLY A C 1
ATOM 864 O O . GLY A 1 121 ? 6.718 -12.397 -45.762 1.00 53.53 121 GLY A O 1
ATOM 865 N N . GLU A 1 122 ? 8.635 -13.276 -46.534 1.00 60.91 122 GLU A N 1
ATOM 866 C CA . GLU A 1 122 ? 9.493 -12.896 -45.413 1.00 60.91 122 GLU A CA 1
ATOM 867 C C . GLU A 1 122 ? 10.673 -12.061 -45.924 1.00 60.91 122 GLU A C 1
ATOM 869 O O . GLU A 1 122 ? 11.254 -12.354 -46.971 1.00 60.91 122 GLU A O 1
ATOM 874 N N . ILE A 1 123 ? 11.049 -11.023 -45.174 1.00 69.44 123 ILE A N 1
ATOM 875 C CA . ILE A 1 123 ? 12.357 -10.381 -45.327 1.00 69.44 123 ILE A CA 1
ATOM 876 C C . ILE A 1 123 ? 13.302 -11.094 -44.358 1.00 69.44 123 ILE A C 1
ATOM 878 O O . ILE A 1 123 ? 13.329 -10.771 -43.173 1.00 69.44 123 ILE A O 1
ATOM 882 N N . HIS A 1 124 ? 14.044 -12.082 -44.863 1.00 63.72 124 HIS A N 1
ATOM 883 C CA . HIS A 1 124 ? 15.011 -12.844 -44.074 1.00 63.72 124 HIS A CA 1
ATOM 884 C C . HIS A 1 124 ? 16.413 -12.235 -44.213 1.00 63.72 124 HIS A C 1
ATOM 886 O O . HIS A 1 124 ? 16.913 -12.069 -45.328 1.00 63.72 124 HIS A O 1
ATOM 892 N N . ILE A 1 125 ? 17.041 -11.892 -43.085 1.00 69.81 125 ILE A N 1
ATOM 893 C CA . ILE A 1 125 ? 18.410 -11.365 -43.028 1.00 69.81 125 ILE A CA 1
ATOM 894 C C . ILE A 1 125 ? 19.244 -12.287 -42.140 1.00 69.81 125 ILE A C 1
ATOM 896 O O . ILE A 1 125 ? 19.089 -12.283 -40.921 1.00 69.81 125 ILE A O 1
ATOM 900 N N . ASP A 1 126 ? 20.151 -13.045 -42.755 1.00 68.88 126 ASP A N 1
ATOM 901 C CA . ASP A 1 126 ? 21.147 -13.854 -42.049 1.00 68.88 126 ASP A CA 1
ATOM 902 C C . ASP A 1 126 ? 22.391 -13.003 -41.752 1.00 68.88 126 ASP A C 1
ATOM 904 O O . ASP A 1 126 ? 23.101 -12.579 -42.668 1.00 68.88 126 ASP A O 1
ATOM 908 N N . PHE A 1 127 ? 22.672 -12.762 -40.469 1.00 71.12 127 PHE A N 1
ATOM 909 C CA . PHE A 1 127 ? 23.885 -12.082 -40.012 1.00 71.12 127 PHE A CA 1
ATOM 910 C C . PHE A 1 127 ? 24.767 -13.037 -39.196 1.00 71.12 127 PHE A C 1
ATOM 912 O O . PHE A 1 127 ? 24.327 -13.600 -38.194 1.00 71.12 127 PHE A O 1
ATOM 919 N N . ASP A 1 128 ? 26.024 -13.209 -39.612 1.00 74.06 128 ASP A N 1
ATOM 920 C CA . ASP A 1 128 ? 27.018 -14.014 -38.897 1.00 74.06 128 ASP A CA 1
ATOM 921 C C . ASP A 1 128 ? 27.861 -13.125 -37.969 1.00 74.06 128 ASP A C 1
ATOM 923 O O . ASP A 1 128 ? 28.736 -12.384 -38.413 1.00 74.06 128 ASP A O 1
ATOM 927 N N . ALA A 1 129 ? 27.599 -13.224 -36.665 1.00 72.75 129 ALA A N 1
ATOM 928 C CA . ALA A 1 129 ? 28.299 -12.477 -35.621 1.00 72.75 129 ALA A CA 1
ATOM 929 C C . ALA A 1 129 ? 29.555 -13.191 -35.075 1.00 72.75 129 ALA A C 1
ATOM 931 O O . ALA A 1 129 ? 30.144 -12.743 -34.093 1.00 72.75 129 ALA A O 1
ATOM 932 N N . SER A 1 130 ? 29.983 -14.320 -35.654 1.00 68.69 130 SER A N 1
ATOM 933 C CA . SER A 1 130 ? 31.071 -15.140 -35.092 1.00 68.69 130 SER A CA 1
ATOM 934 C C . SER A 1 130 ? 32.456 -14.471 -35.096 1.00 68.69 130 SER A C 1
ATOM 936 O O . SER A 1 130 ? 33.364 -14.946 -34.410 1.00 68.69 130 SER A O 1
ATOM 938 N N . GLY A 1 131 ? 32.621 -13.377 -35.846 1.00 72.06 131 GLY A N 1
ATOM 939 C CA . GLY A 1 131 ? 33.866 -12.612 -35.960 1.00 72.06 131 GLY A CA 1
ATOM 940 C C . GLY A 1 131 ? 33.992 -11.391 -35.043 1.00 72.06 131 GLY A C 1
ATOM 941 O O . GLY A 1 131 ? 35.044 -10.756 -35.089 1.00 72.06 131 GLY A O 1
ATOM 942 N N . LEU A 1 132 ? 32.972 -11.054 -34.242 1.00 70.81 132 LEU A N 1
ATOM 943 C CA . LEU A 1 132 ? 32.967 -9.814 -33.456 1.00 70.81 132 LEU A CA 1
ATOM 944 C C . LEU A 1 132 ? 34.036 -9.814 -32.352 1.00 70.81 132 LEU A C 1
ATOM 946 O O . LEU A 1 132 ? 34.166 -10.768 -31.577 1.00 70.81 132 LEU A O 1
ATOM 950 N N . ALA A 1 133 ? 34.806 -8.729 -32.275 1.00 69.62 133 ALA A N 1
ATOM 951 C CA . ALA A 1 133 ? 35.778 -8.478 -31.219 1.00 69.62 133 ALA A CA 1
ATOM 952 C C . ALA A 1 133 ? 35.110 -7.919 -29.945 1.00 69.62 133 ALA A C 1
ATOM 954 O O . ALA A 1 133 ? 33.958 -7.493 -29.941 1.00 69.62 133 ALA A O 1
ATOM 955 N N . ALA A 1 134 ? 35.838 -7.904 -28.822 1.00 57.41 134 ALA A N 1
ATOM 956 C CA . ALA A 1 134 ? 35.337 -7.290 -27.589 1.00 57.41 134 ALA A CA 1
ATOM 957 C C . ALA A 1 134 ? 35.055 -5.788 -27.797 1.00 57.41 134 ALA A C 1
ATOM 959 O O . ALA A 1 134 ? 35.891 -5.093 -28.376 1.00 57.41 134 ALA A O 1
ATOM 960 N N . ALA A 1 135 ? 33.917 -5.311 -27.278 1.00 58.00 135 ALA A N 1
ATOM 961 C CA . ALA A 1 135 ? 33.390 -3.949 -27.445 1.00 58.00 135 ALA A CA 1
ATOM 962 C C . ALA A 1 135 ? 32.925 -3.575 -28.868 1.00 58.00 135 ALA A C 1
ATOM 964 O O . ALA A 1 135 ? 32.593 -2.415 -29.106 1.00 58.00 135 ALA A O 1
ATOM 965 N N . GLU A 1 136 ? 32.889 -4.529 -29.805 1.00 65.75 136 GLU A N 1
ATOM 966 C CA . GLU A 1 136 ? 32.350 -4.306 -31.147 1.00 65.75 136 GLU A CA 1
ATOM 967 C C . GLU A 1 136 ? 30.820 -4.393 -31.125 1.00 65.75 136 GLU A C 1
ATOM 969 O O . GLU A 1 136 ? 30.248 -5.403 -30.709 1.00 65.75 136 GLU A O 1
ATOM 974 N N . ILE A 1 137 ? 30.159 -3.329 -31.583 1.00 68.94 137 ILE A N 1
ATOM 975 C CA . ILE A 1 137 ? 28.704 -3.272 -31.735 1.00 68.94 137 ILE A CA 1
ATOM 976 C C . ILE A 1 137 ? 28.380 -3.307 -33.224 1.00 68.94 137 ILE A C 1
ATOM 978 O O . ILE A 1 137 ? 28.946 -2.538 -34.000 1.00 68.94 137 ILE A O 1
ATOM 982 N N . VAL A 1 138 ? 27.444 -4.174 -33.619 1.00 69.31 138 VAL A N 1
ATOM 983 C CA . VAL A 1 138 ? 26.946 -4.220 -34.996 1.00 69.31 138 VAL A CA 1
ATOM 984 C C . VAL A 1 138 ? 25.456 -3.949 -35.046 1.00 69.31 138 VAL A C 1
ATOM 986 O O . VAL A 1 138 ? 24.654 -4.622 -34.400 1.00 69.31 138 VAL A O 1
ATOM 989 N N . THR A 1 139 ? 25.097 -2.988 -35.890 1.00 72.12 139 THR A N 1
ATOM 990 C CA . THR A 1 139 ? 23.717 -2.618 -36.178 1.00 72.12 139 THR A CA 1
ATOM 991 C C . THR A 1 139 ? 23.250 -3.326 -37.449 1.00 72.12 139 THR A C 1
ATOM 993 O O . THR A 1 139 ? 23.777 -3.084 -38.533 1.00 72.12 139 THR A O 1
ATOM 996 N N . VAL A 1 140 ? 22.258 -4.214 -37.325 1.00 72.38 140 VAL A N 1
ATOM 997 C CA . VAL A 1 140 ? 21.653 -4.921 -38.476 1.00 72.38 140 VAL A CA 1
ATOM 998 C C . VAL A 1 140 ? 20.546 -4.083 -39.123 1.00 72.38 140 VAL A C 1
ATOM 1000 O O . VAL A 1 140 ? 20.425 -4.046 -40.345 1.00 72.38 140 VAL A O 1
ATOM 1003 N N . PHE A 1 141 ? 19.770 -3.371 -38.304 1.00 75.44 141 PHE A N 1
ATOM 1004 C CA . PHE A 1 141 ? 18.765 -2.406 -38.739 1.00 75.44 141 PHE A CA 1
ATOM 1005 C C . PHE A 1 141 ? 19.056 -1.063 -38.082 1.00 75.44 141 PHE A C 1
ATOM 1007 O O . PHE A 1 141 ? 18.998 -0.958 -36.859 1.00 75.44 141 PHE A O 1
ATOM 1014 N N . ASP A 1 142 ? 19.375 -0.060 -38.898 1.00 74.19 142 ASP A N 1
ATOM 1015 C CA . ASP A 1 142 ? 19.690 1.296 -38.449 1.00 74.19 142 ASP A CA 1
ATOM 1016 C C . ASP A 1 142 ? 18.656 2.298 -38.980 1.00 74.19 142 ASP A C 1
ATOM 1018 O O . ASP A 1 142 ? 18.258 2.250 -40.148 1.00 74.19 142 ASP A O 1
ATOM 1022 N N . GLY A 1 143 ? 18.219 3.202 -38.109 1.00 71.88 143 GLY A N 1
ATOM 1023 C CA . GLY A 1 143 ? 17.212 4.214 -38.387 1.00 71.88 143 GLY A CA 1
ATOM 1024 C C . GLY A 1 143 ? 17.659 5.581 -37.890 1.00 71.88 143 GLY A C 1
ATOM 1025 O O . GLY A 1 143 ? 17.259 6.008 -36.810 1.00 71.88 143 GLY A O 1
ATOM 1026 N N . VAL A 1 144 ? 18.434 6.301 -38.701 1.00 68.81 144 VAL A N 1
ATOM 1027 C CA . VAL A 1 144 ? 18.904 7.651 -38.360 1.00 68.81 144 VAL A CA 1
ATOM 1028 C C . VAL A 1 144 ? 17.851 8.700 -38.732 1.00 68.81 144 VAL A C 1
ATOM 1030 O O . VAL A 1 144 ? 17.484 8.853 -39.900 1.00 68.81 144 VAL A O 1
ATOM 1033 N N . VAL A 1 145 ? 17.383 9.468 -37.743 1.00 68.12 145 VAL A N 1
ATOM 1034 C CA . VAL A 1 145 ? 16.395 10.545 -37.930 1.00 68.12 145 VAL A CA 1
ATOM 1035 C C . VAL A 1 145 ? 16.991 11.888 -37.515 1.00 68.12 145 VAL A C 1
ATOM 1037 O O . VAL A 1 145 ? 17.179 12.167 -36.335 1.00 68.12 145 VAL A O 1
ATOM 1040 N N . ALA A 1 146 ? 17.227 12.773 -38.484 1.00 66.19 146 ALA A N 1
ATOM 1041 C CA . ALA A 1 146 ? 17.678 14.135 -38.213 1.00 66.19 146 ALA A CA 1
ATOM 1042 C C . ALA A 1 146 ? 16.482 15.068 -37.945 1.00 66.19 146 ALA A C 1
ATOM 1044 O O . ALA A 1 146 ? 15.715 15.378 -38.858 1.00 66.19 146 ALA A O 1
ATOM 1045 N N . LEU A 1 147 ? 16.330 15.542 -36.703 1.00 61.94 147 LEU A N 1
ATOM 1046 C CA . LEU A 1 147 ? 15.189 16.381 -36.300 1.00 61.94 147 LEU A CA 1
ATOM 1047 C C . LEU A 1 147 ? 15.431 17.895 -36.397 1.00 61.94 147 LEU A C 1
ATOM 1049 O O . LEU A 1 147 ? 14.461 18.645 -36.393 1.00 61.94 147 LEU A O 1
ATOM 1053 N N . GLY A 1 148 ? 16.679 18.354 -36.555 1.00 65.81 148 GLY A N 1
ATOM 1054 C CA . GLY A 1 148 ? 17.048 19.748 -36.857 1.00 65.81 148 GLY A CA 1
ATOM 1055 C C . GLY A 1 148 ? 16.151 20.823 -36.215 1.00 65.81 148 GLY A C 1
ATOM 1056 O O . GLY A 1 148 ? 16.281 21.128 -35.036 1.00 65.81 148 GLY A O 1
ATOM 1057 N N . THR A 1 149 ? 15.244 21.412 -37.009 1.00 56.66 149 THR A N 1
ATOM 1058 C CA . THR A 1 149 ? 14.291 22.470 -36.591 1.00 56.66 149 THR A CA 1
ATOM 1059 C C . THR A 1 149 ? 12.819 22.030 -36.601 1.00 56.66 149 THR A C 1
ATOM 1061 O O . THR A 1 149 ? 11.921 22.871 -36.514 1.00 56.66 149 THR A O 1
ATOM 1064 N N . ALA A 1 150 ? 12.539 20.733 -36.746 1.00 67.06 150 ALA A N 1
ATOM 1065 C CA . ALA A 1 150 ? 11.176 20.218 -36.809 1.00 67.06 150 ALA A CA 1
ATOM 1066 C C . ALA A 1 150 ? 10.464 20.406 -35.459 1.00 67.06 150 ALA A C 1
ATOM 1068 O O . ALA A 1 150 ? 10.973 20.015 -34.414 1.00 67.06 150 ALA A O 1
ATOM 1069 N N . THR A 1 151 ? 9.272 21.005 -35.479 1.00 58.78 151 THR A N 1
ATOM 1070 C CA . THR A 1 151 ? 8.458 21.239 -34.274 1.00 58.78 151 THR A CA 1
ATOM 1071 C C . THR A 1 151 ? 7.362 20.191 -34.061 1.00 58.78 151 THR A C 1
ATOM 1073 O O . THR A 1 151 ? 6.723 20.216 -33.014 1.00 58.78 151 THR A O 1
ATOM 1076 N N . ASP A 1 152 ? 7.112 19.325 -35.053 1.00 50.78 152 ASP A N 1
ATOM 1077 C CA . ASP A 1 152 ? 6.139 18.223 -35.002 1.00 50.78 152 ASP A CA 1
ATOM 1078 C C . ASP A 1 152 ? 6.386 17.218 -36.150 1.00 50.78 152 ASP A C 1
ATOM 1080 O O . ASP A 1 152 ? 6.715 17.622 -37.270 1.00 50.78 152 ASP A O 1
ATOM 1084 N N . GLY A 1 153 ? 6.235 15.922 -35.878 1.00 52.38 153 GLY A N 1
ATOM 1085 C CA . GLY A 1 153 ? 6.486 14.829 -36.818 1.00 52.38 153 GLY A CA 1
ATOM 1086 C C . GLY A 1 153 ? 6.482 13.463 -36.130 1.00 52.38 153 GLY A C 1
ATOM 1087 O O . GLY A 1 153 ? 6.968 13.318 -35.013 1.00 52.38 153 GLY A O 1
ATOM 1088 N N . HIS A 1 154 ? 5.918 12.454 -36.796 1.00 62.16 154 HIS A N 1
ATOM 1089 C CA . HIS A 1 154 ? 5.889 11.076 -36.306 1.00 62.16 154 HIS A CA 1
ATOM 1090 C C . HIS A 1 154 ? 6.824 10.223 -37.166 1.00 62.16 154 HIS A C 1
ATOM 1092 O O . HIS A 1 154 ? 6.710 10.234 -38.392 1.00 62.16 154 HIS A O 1
ATOM 1098 N N . VAL A 1 155 ? 7.717 9.464 -36.531 1.00 66.38 155 VAL A N 1
ATOM 1099 C CA . VAL A 1 155 ? 8.529 8.436 -37.193 1.00 66.38 155 VAL A CA 1
ATOM 1100 C C . VAL A 1 155 ? 8.189 7.093 -36.571 1.00 66.38 155 VAL A C 1
ATOM 1102 O O . VAL A 1 155 ? 8.255 6.936 -35.355 1.00 66.38 155 VAL A O 1
ATOM 1105 N N . HIS A 1 156 ? 7.771 6.142 -37.401 1.00 67.31 156 HIS A N 1
ATOM 1106 C CA . HIS A 1 156 ? 7.454 4.784 -36.973 1.00 67.31 156 HIS A CA 1
ATOM 1107 C C . HIS A 1 156 ? 8.556 3.863 -37.498 1.00 67.31 156 HIS A C 1
ATOM 1109 O O . HIS A 1 156 ? 8.745 3.772 -38.709 1.00 67.31 156 HIS A O 1
ATOM 1115 N N . ALA A 1 157 ? 9.276 3.187 -36.599 1.00 69.12 157 ALA A N 1
ATOM 1116 C CA . ALA A 1 157 ? 10.258 2.167 -36.981 1.00 69.12 157 ALA A CA 1
ATOM 1117 C C . ALA A 1 157 ? 9.574 0.912 -37.556 1.00 69.12 157 ALA A C 1
ATOM 1119 O O . ALA A 1 157 ? 10.082 0.284 -38.479 1.00 69.12 157 ALA A O 1
ATOM 1120 N N . LEU A 1 158 ? 8.385 0.589 -37.038 1.00 73.56 158 LEU A N 1
ATOM 1121 C CA . LEU A 1 158 ? 7.516 -0.481 -37.511 1.00 73.56 158 LEU A CA 1
ATOM 1122 C C . LEU A 1 158 ? 6.061 -0.015 -37.379 1.00 73.56 158 LEU A C 1
ATOM 1124 O O . LEU A 1 158 ? 5.621 0.322 -36.281 1.00 73.56 158 LEU A O 1
ATOM 1128 N N . ASP A 1 159 ? 5.324 0.026 -38.490 1.00 77.81 159 ASP A N 1
ATOM 1129 C CA . ASP A 1 159 ? 3.901 0.381 -38.508 1.00 77.81 159 ASP A CA 1
ATOM 1130 C C . ASP A 1 159 ? 3.067 -0.825 -38.945 1.00 77.81 159 ASP A C 1
ATOM 1132 O O . ASP A 1 159 ? 3.208 -1.326 -40.061 1.00 77.81 159 ASP A O 1
ATOM 1136 N N . ILE A 1 160 ? 2.210 -1.313 -38.047 1.00 73.62 160 ILE A N 1
ATOM 1137 C CA . ILE A 1 160 ? 1.362 -2.484 -38.280 1.00 73.62 160 ILE A CA 1
ATOM 1138 C C . ILE A 1 160 ? -0.081 -2.078 -38.021 1.00 73.62 160 ILE A C 1
ATOM 1140 O O . ILE A 1 160 ? -0.454 -1.709 -36.908 1.00 73.62 160 ILE A O 1
ATOM 1144 N N . SER A 1 161 ? -0.917 -2.184 -39.051 1.00 71.31 161 SER A N 1
ATOM 1145 C CA . SER A 1 161 ? -2.342 -1.881 -38.962 1.00 71.31 161 SER A CA 1
ATOM 1146 C C . SER A 1 161 ? -3.179 -3.051 -39.461 1.00 71.31 161 SER A C 1
ATOM 1148 O O . SER A 1 161 ? -2.810 -3.769 -40.389 1.00 71.31 161 SER A O 1
ATOM 1150 N N . THR A 1 162 ? -4.335 -3.247 -38.832 1.00 68.81 162 THR A N 1
ATOM 1151 C CA . THR A 1 162 ? -5.352 -4.182 -39.314 1.00 68.81 162 THR A CA 1
ATOM 1152 C C . THR A 1 162 ? -6.547 -3.394 -39.832 1.00 68.81 162 THR A C 1
ATOM 1154 O O . THR A 1 162 ? -6.876 -2.321 -39.326 1.00 68.81 162 THR A O 1
ATOM 1157 N N . SER A 1 163 ? -7.220 -3.924 -40.851 1.00 74.56 163 SER A N 1
ATOM 1158 C CA . SER A 1 163 ? -8.534 -3.437 -41.267 1.00 74.56 163 SER A CA 1
ATOM 1159 C C . SER A 1 163 ? -9.531 -4.597 -41.228 1.00 74.56 163 SER A C 1
ATOM 1161 O O . SER A 1 163 ? -9.223 -5.702 -41.670 1.00 74.56 163 SER A O 1
ATOM 1163 N N . GLY A 1 164 ? -10.720 -4.370 -40.657 1.00 75.25 164 GLY A N 1
ATOM 1164 C CA . GLY A 1 164 ? -11.754 -5.400 -40.486 1.00 75.25 164 GLY A CA 1
ATOM 1165 C C . GLY A 1 164 ? -11.970 -5.839 -39.032 1.00 75.25 164 GLY A C 1
ATOM 1166 O O . GLY A 1 164 ? -11.661 -5.104 -38.103 1.00 75.25 164 GLY A O 1
ATOM 1167 N N . THR A 1 165 ? -12.578 -7.014 -38.840 1.00 68.75 165 THR A N 1
ATOM 1168 C CA . THR A 1 165 ? -13.023 -7.542 -37.528 1.00 68.75 165 THR A CA 1
ATOM 1169 C C . THR A 1 165 ? -12.172 -8.702 -36.996 1.00 68.75 165 THR A C 1
ATOM 1171 O O . THR A 1 165 ? -12.509 -9.280 -35.965 1.00 68.75 165 THR A O 1
ATOM 1174 N N . GLY A 1 166 ? -11.101 -9.072 -37.703 1.00 72.88 166 GLY A N 1
ATOM 1175 C CA . GLY A 1 166 ? -10.168 -10.116 -37.274 1.00 72.88 166 GLY A CA 1
ATOM 1176 C C . GLY A 1 166 ? -9.194 -9.631 -36.197 1.00 72.88 166 GLY A C 1
ATOM 1177 O O . GLY A 1 166 ? -9.023 -8.431 -35.997 1.00 72.88 166 GLY A O 1
ATOM 1178 N N . SER A 1 167 ? -8.538 -10.574 -35.521 1.00 67.06 167 SER A N 1
ATOM 1179 C CA . SER A 1 167 ? -7.451 -10.310 -34.574 1.00 67.06 167 SER A CA 1
ATOM 1180 C C . SER A 1 167 ? -6.105 -10.701 -35.182 1.00 67.06 167 SER A C 1
ATOM 1182 O O . SER A 1 167 ? -6.005 -11.761 -35.798 1.00 67.06 167 SER A O 1
ATOM 1184 N N . VAL A 1 168 ? -5.080 -9.880 -34.962 1.00 68.56 168 VAL A N 1
ATOM 1185 C CA . VAL A 1 168 ? -3.679 -10.174 -35.299 1.00 68.56 168 VAL A CA 1
ATOM 1186 C C . VAL A 1 168 ? -2.862 -10.114 -34.014 1.00 68.56 168 VAL A C 1
ATOM 1188 O O . VAL A 1 168 ? -3.071 -9.220 -33.194 1.00 68.56 168 VAL A O 1
ATOM 1191 N N . GLU A 1 169 ? -1.958 -11.072 -33.840 1.00 76.00 169 GLU A N 1
ATOM 1192 C CA . GLU A 1 169 ? -0.919 -11.036 -32.813 1.00 76.00 169 GLU A CA 1
ATOM 1193 C C . GLU A 1 169 ? 0.345 -10.431 -33.428 1.00 76.00 169 GLU A C 1
ATOM 1195 O O . GLU A 1 169 ? 0.770 -10.845 -34.506 1.00 76.00 169 GLU A O 1
ATOM 1200 N N . VAL A 1 170 ? 0.913 -9.423 -32.767 1.00 66.06 170 VAL A N 1
ATOM 1201 C CA . VAL A 1 170 ? 2.153 -8.770 -33.196 1.00 66.06 170 VAL A CA 1
ATOM 1202 C C . VAL A 1 170 ? 3.247 -9.151 -32.214 1.00 66.06 170 VAL A C 1
ATOM 1204 O O . VAL A 1 170 ? 3.211 -8.739 -31.056 1.00 66.06 170 VAL A O 1
ATOM 1207 N N . ILE A 1 171 ? 4.227 -9.911 -32.691 1.00 71.81 171 ILE A N 1
ATOM 1208 C CA . ILE A 1 171 ? 5.461 -10.191 -31.957 1.00 71.81 171 ILE A CA 1
ATOM 1209 C C . ILE A 1 171 ? 6.514 -9.234 -32.513 1.00 71.81 171 ILE A C 1
ATOM 1211 O O . ILE A 1 171 ? 7.068 -9.475 -33.580 1.00 71.81 171 ILE A O 1
ATOM 1215 N N . ALA A 1 172 ? 6.726 -8.104 -31.832 1.00 65.31 172 ALA A N 1
ATOM 1216 C CA . ALA A 1 172 ? 7.633 -7.059 -32.314 1.00 65.31 172 ALA A CA 1
ATOM 1217 C C . ALA A 1 172 ? 9.110 -7.488 -32.247 1.00 65.31 172 ALA A C 1
ATOM 1219 O O . ALA A 1 172 ? 9.882 -7.153 -33.138 1.00 65.31 172 ALA A O 1
ATOM 1220 N N . VAL A 1 173 ? 9.486 -8.245 -31.208 1.00 71.50 173 VAL A N 1
ATOM 1221 C CA . VAL A 1 173 ? 10.822 -8.827 -31.017 1.00 71.50 173 VAL A CA 1
ATOM 1222 C C . VAL A 1 173 ? 10.665 -10.181 -30.318 1.00 71.50 173 VAL A C 1
ATOM 1224 O O . VAL A 1 173 ? 9.916 -10.288 -29.348 1.00 71.50 173 VAL A O 1
ATOM 1227 N N . SER A 1 174 ? 11.363 -11.213 -30.797 1.00 69.38 174 SER A N 1
ATOM 1228 C CA . SER A 1 174 ? 11.471 -12.521 -30.138 1.00 69.38 174 SER A CA 1
ATOM 1229 C C . SER A 1 174 ? 12.936 -12.914 -30.045 1.00 69.38 174 SER A C 1
ATOM 1231 O O . SER A 1 174 ? 13.657 -12.854 -31.038 1.00 69.38 174 SER A O 1
ATOM 1233 N N . THR A 1 175 ? 13.366 -13.370 -28.875 1.00 71.06 175 THR A N 1
ATOM 1234 C CA . THR A 1 175 ? 14.722 -13.876 -28.649 1.00 71.06 175 THR A CA 1
ATOM 1235 C C . THR A 1 175 ? 14.700 -15.394 -28.454 1.00 71.06 175 THR A C 1
ATOM 1237 O O . THR A 1 175 ? 13.667 -15.991 -28.147 1.00 71.06 175 THR A O 1
ATOM 1240 N N . HIS A 1 176 ? 15.835 -16.045 -28.699 1.00 74.12 176 HIS A N 1
ATOM 1241 C CA . HIS A 1 176 ? 16.019 -17.492 -28.554 1.00 74.12 176 HIS A CA 1
ATOM 1242 C C . HIS A 1 176 ? 17.096 -17.778 -27.492 1.00 74.12 176 HIS A C 1
ATOM 1244 O O . HIS A 1 176 ? 17.785 -16.853 -27.061 1.00 74.12 176 HIS A O 1
ATOM 1250 N N . PRO A 1 177 ? 17.262 -19.034 -27.028 1.00 69.38 177 PRO A N 1
ATOM 1251 C CA . PRO A 1 177 ? 18.238 -19.354 -25.989 1.00 69.38 177 PRO A CA 1
ATOM 1252 C C . PRO A 1 177 ? 19.648 -18.842 -26.308 1.00 69.38 177 PRO A C 1
ATOM 1254 O O . PRO A 1 177 ? 20.172 -19.101 -27.389 1.00 69.38 177 PRO A O 1
ATOM 1257 N N . GLY A 1 178 ? 20.268 -18.166 -25.339 1.00 63.53 178 GLY A N 1
ATOM 1258 C CA . GLY A 1 178 ? 21.613 -17.597 -25.479 1.00 63.53 178 GLY A CA 1
ATOM 1259 C C . GLY A 1 178 ? 21.655 -16.178 -26.050 1.00 63.53 178 GLY A C 1
ATOM 1260 O O . GLY A 1 178 ? 22.747 -15.634 -26.171 1.00 63.53 178 GLY A O 1
ATOM 1261 N N . VAL A 1 179 ? 20.502 -15.584 -26.373 1.00 67.38 179 VAL A N 1
ATOM 1262 C CA . VAL A 1 179 ? 20.374 -14.152 -26.669 1.00 67.38 179 VAL A CA 1
ATOM 1263 C C . VAL A 1 179 ? 20.114 -13.405 -25.362 1.00 67.38 179 VAL A C 1
ATOM 1265 O O . VAL A 1 179 ? 19.286 -13.846 -24.561 1.00 67.38 179 VAL A O 1
ATOM 1268 N N . ASP A 1 180 ? 20.848 -12.315 -25.151 1.00 61.38 180 ASP A N 1
ATOM 1269 C CA . ASP A 1 180 ? 20.711 -11.468 -23.968 1.00 61.38 180 ASP A CA 1
ATOM 1270 C C . ASP A 1 180 ? 19.419 -10.627 -24.003 1.00 61.38 180 ASP A C 1
ATOM 1272 O O . ASP A 1 180 ? 18.631 -10.678 -24.954 1.00 61.38 180 ASP A O 1
ATOM 1276 N N . VAL A 1 181 ? 19.176 -9.897 -22.924 1.00 67.69 181 VAL A N 1
ATOM 1277 C CA . VAL A 1 181 ? 18.008 -9.039 -22.704 1.00 67.69 181 VAL A CA 1
ATOM 1278 C C . VAL A 1 181 ? 17.881 -7.909 -23.732 1.00 67.69 181 VAL A C 1
ATOM 1280 O O . VAL A 1 181 ? 18.839 -7.520 -24.396 1.00 67.69 181 VAL A O 1
ATOM 1283 N N . ILE A 1 182 ? 16.666 -7.370 -23.895 1.00 73.44 182 ILE A N 1
ATOM 1284 C CA . ILE A 1 182 ? 16.460 -6.173 -24.724 1.00 73.44 182 ILE A CA 1
ATOM 1285 C C . ILE A 1 182 ? 16.962 -4.974 -23.926 1.00 73.44 182 ILE A C 1
ATOM 1287 O O . ILE A 1 182 ? 16.399 -4.652 -22.877 1.00 73.44 182 ILE A O 1
ATOM 1291 N N . HIS A 1 183 ? 17.999 -4.319 -24.439 1.00 67.69 183 HIS A N 1
ATOM 1292 C CA . HIS A 1 183 ? 18.540 -3.104 -23.848 1.00 67.69 183 HIS A CA 1
ATOM 1293 C C . HIS A 1 183 ? 17.874 -1.891 -24.485 1.00 67.69 183 HIS A C 1
ATOM 1295 O O . HIS A 1 183 ? 17.813 -1.759 -25.710 1.00 67.69 183 HIS A O 1
ATOM 1301 N N . GLN A 1 184 ? 17.386 -0.984 -23.644 1.00 71.81 184 GLN A N 1
ATOM 1302 C CA . GLN A 1 184 ? 16.971 0.338 -24.079 1.00 71.81 184 GLN A CA 1
ATOM 1303 C C . GLN A 1 184 ? 17.976 1.363 -23.559 1.00 71.81 184 GLN A C 1
ATOM 1305 O O . GLN A 1 184 ? 18.006 1.671 -22.368 1.00 71.81 184 GLN A O 1
ATOM 1310 N N . HIS A 1 185 ? 18.781 1.915 -24.464 1.00 68.00 185 HIS A N 1
ATOM 1311 C CA . HIS A 1 185 ? 19.688 3.008 -24.136 1.00 68.00 185 HIS A CA 1
ATOM 1312 C C . HIS A 1 185 ? 18.951 4.328 -24.337 1.00 68.00 185 HIS A C 1
ATOM 1314 O O . HIS A 1 185 ? 18.511 4.641 -25.445 1.00 68.00 185 HIS A O 1
ATOM 1320 N N . ILE A 1 186 ? 18.799 5.105 -23.266 1.00 67.56 186 ILE A N 1
ATOM 1321 C CA . ILE A 1 186 ? 18.270 6.467 -23.354 1.00 67.56 186 ILE A CA 1
ATOM 1322 C C . ILE A 1 186 ? 19.205 7.456 -22.672 1.00 67.56 186 ILE A C 1
ATOM 1324 O O . ILE A 1 186 ? 19.897 7.141 -21.702 1.00 67.56 186 ILE A O 1
ATOM 1328 N N . GLY A 1 187 ? 19.180 8.692 -23.156 1.00 67.81 187 GLY A N 1
ATOM 1329 C CA . GLY A 1 187 ? 19.870 9.796 -22.519 1.00 67.81 187 GLY A CA 1
ATOM 1330 C C . GLY A 1 187 ? 19.843 11.062 -23.360 1.00 67.81 187 GLY A C 1
ATOM 1331 O O . GLY A 1 187 ? 19.448 11.049 -24.523 1.00 67.81 187 GLY A O 1
ATOM 1332 N N . THR A 1 188 ? 20.258 12.161 -22.741 1.00 77.25 188 THR A N 1
ATOM 1333 C CA . THR A 1 188 ? 20.451 13.448 -23.409 1.00 77.25 188 THR A CA 1
ATOM 1334 C C . THR A 1 188 ? 21.936 13.771 -23.390 1.00 77.25 188 THR A C 1
ATOM 1336 O O . THR A 1 188 ? 22.530 13.789 -22.310 1.00 77.25 188 THR A O 1
ATOM 1339 N N . SER A 1 189 ? 22.522 14.040 -24.558 1.00 83.31 189 SER A N 1
ATOM 1340 C CA . SER A 1 189 ? 23.907 14.496 -24.693 1.00 83.31 189 SER A CA 1
ATOM 1341 C C . SER A 1 189 ? 24.188 15.667 -23.748 1.00 83.31 189 SER A C 1
ATOM 1343 O O . SER A 1 189 ? 23.426 16.635 -23.675 1.00 83.31 189 SER A O 1
ATOM 1345 N N . GLY A 1 190 ? 25.257 15.539 -22.965 1.00 87.44 190 GLY A N 1
ATOM 1346 C CA . GLY A 1 190 ? 25.693 16.514 -21.978 1.00 87.44 190 GLY A CA 1
ATOM 1347 C C . GLY A 1 190 ? 27.002 17.183 -22.376 1.00 87.44 190 GLY A C 1
ATOM 1348 O O . GLY A 1 190 ? 27.723 16.734 -23.269 1.00 87.44 190 GLY A O 1
ATOM 1349 N N . ALA A 1 191 ? 27.323 18.274 -21.684 1.00 92.56 191 ALA A N 1
ATOM 1350 C CA . ALA A 1 191 ? 28.592 18.950 -21.893 1.00 92.56 191 ALA A CA 1
ATOM 1351 C C . ALA A 1 191 ? 29.769 18.032 -21.519 1.00 92.56 191 ALA A C 1
ATOM 1353 O O . ALA A 1 191 ? 29.745 17.391 -20.469 1.00 92.56 191 ALA A O 1
ATOM 1354 N N . ILE A 1 192 ? 30.806 18.011 -22.353 1.00 95.50 192 ILE A N 1
ATOM 1355 C CA . ILE A 1 192 ? 32.071 17.348 -22.040 1.00 95.50 192 ILE A CA 1
ATOM 1356 C C . ILE A 1 192 ? 32.838 18.147 -20.985 1.00 95.50 192 ILE A C 1
ATOM 1358 O O . ILE A 1 192 ? 32.790 19.382 -20.977 1.00 95.50 192 ILE A O 1
ATOM 1362 N N . ASP A 1 193 ? 33.605 17.462 -20.137 1.00 95.88 193 ASP A N 1
ATOM 1363 C CA . ASP A 1 193 ? 34.418 18.123 -19.110 1.00 95.88 193 ASP A CA 1
ATOM 1364 C C . ASP A 1 193 ? 35.715 18.708 -19.685 1.00 95.88 193 ASP A C 1
ATOM 1366 O O . ASP A 1 193 ? 36.214 19.722 -19.193 1.00 95.88 193 ASP A O 1
ATOM 1370 N N . GLN A 1 194 ? 36.277 18.081 -20.727 1.00 96.25 194 GLN A N 1
ATOM 1371 C CA . GLN A 1 194 ? 37.480 18.570 -21.404 1.00 96.25 194 GLN A CA 1
ATOM 1372 C C . GLN A 1 194 ? 37.552 18.107 -22.866 1.00 96.25 194 GLN A C 1
ATOM 1374 O O . GLN A 1 194 ? 37.498 16.913 -23.145 1.00 96.25 194 GLN A O 1
ATOM 1379 N N . GLY A 1 195 ? 37.779 19.040 -23.791 1.00 95.44 195 GLY A N 1
ATOM 1380 C CA . GLY A 1 195 ? 38.058 18.781 -25.205 1.00 95.44 195 GLY A CA 1
ATOM 1381 C C . GLY A 1 195 ? 39.439 19.291 -25.612 1.00 95.44 195 GLY A C 1
ATOM 1382 O O . GLY A 1 195 ? 39.765 20.451 -25.358 1.00 95.44 195 GLY A O 1
ATOM 1383 N N . TRP A 1 196 ? 40.247 18.458 -26.268 1.00 95.81 196 TRP A N 1
ATOM 1384 C CA . TRP A 1 196 ? 41.517 18.883 -26.867 1.00 95.81 196 TRP A CA 1
ATOM 1385 C C . TRP A 1 196 ? 41.564 18.569 -28.355 1.00 95.81 196 TRP A C 1
ATOM 1387 O O . TRP A 1 196 ? 41.233 17.455 -28.750 1.00 95.81 196 TRP A O 1
ATOM 1397 N N . ILE A 1 197 ? 42.081 19.503 -29.153 1.00 93.56 197 ILE A N 1
ATOM 1398 C CA . ILE A 1 197 ? 42.538 19.238 -30.521 1.00 93.56 197 ILE A CA 1
ATOM 1399 C C . ILE A 1 197 ? 44.069 19.221 -30.520 1.00 93.56 197 ILE A C 1
ATOM 1401 O O . ILE A 1 197 ? 44.705 20.191 -30.104 1.00 93.56 197 ILE A O 1
ATOM 1405 N N . GLU A 1 198 ? 44.664 18.134 -31.001 1.00 91.88 198 GLU A N 1
ATOM 1406 C CA . GLU A 1 198 ? 46.101 17.987 -31.222 1.00 91.88 198 GLU A CA 1
ATOM 1407 C C . GLU A 1 198 ? 46.384 17.995 -32.731 1.00 91.88 198 GLU A C 1
ATOM 1409 O O . GLU A 1 198 ? 46.078 17.040 -33.447 1.00 91.88 198 GLU A O 1
ATOM 1414 N N . LEU A 1 199 ? 46.948 19.104 -33.220 1.00 80.31 199 LEU A N 1
ATOM 1415 C CA . LEU A 1 199 ? 47.311 19.271 -34.631 1.00 80.31 199 LEU A CA 1
ATOM 1416 C C . LEU A 1 199 ? 48.785 18.884 -34.827 1.00 80.31 199 LEU A C 1
ATOM 1418 O O . LEU A 1 199 ? 49.689 19.579 -34.350 1.00 80.31 199 LEU A O 1
ATOM 1422 N N . GLY A 1 200 ? 49.043 17.790 -35.544 1.00 68.88 200 GLY A N 1
ATOM 1423 C CA . GLY A 1 200 ? 50.381 17.222 -35.735 1.00 68.88 200 GLY A CA 1
ATOM 1424 C C . GLY A 1 200 ? 51.088 16.791 -34.436 1.00 68.88 200 GLY A C 1
ATOM 1425 O O . GLY A 1 200 ? 50.486 16.656 -33.379 1.00 68.88 200 GLY A O 1
ATOM 1426 N N . ALA A 1 201 ? 52.406 16.567 -34.499 1.00 57.59 201 ALA A N 1
ATOM 1427 C CA . ALA A 1 201 ? 53.185 15.962 -33.409 1.00 57.59 201 ALA A CA 1
ATOM 1428 C C . ALA A 1 201 ? 53.553 16.917 -32.240 1.00 57.59 201 ALA A C 1
ATOM 1430 O O . ALA A 1 201 ? 54.730 17.000 -31.874 1.00 57.59 201 ALA A O 1
ATOM 1431 N N . GLY A 1 202 ? 52.579 17.620 -31.638 1.00 60.09 202 GLY A N 1
ATOM 1432 C CA . GLY A 1 202 ? 52.753 18.145 -30.269 1.00 60.09 202 GLY A CA 1
ATOM 1433 C C . GLY A 1 202 ? 52.096 19.477 -29.878 1.00 60.09 202 GLY A C 1
ATOM 1434 O O . GLY A 1 202 ? 52.537 20.074 -28.894 1.00 60.09 202 GLY A O 1
ATOM 1435 N N . GLY A 1 203 ? 51.096 19.986 -30.607 1.00 81.25 203 GLY A N 1
ATOM 1436 C CA . GLY A 1 203 ? 50.376 21.210 -30.224 1.00 81.25 203 GLY A CA 1
ATOM 1437 C C . GLY A 1 203 ? 48.937 20.939 -29.784 1.00 81.25 203 GLY A C 1
ATOM 1438 O O . GLY A 1 203 ? 48.099 20.677 -30.639 1.00 81.25 203 GLY A O 1
ATOM 1439 N N . PHE A 1 204 ? 48.644 21.056 -28.483 1.00 91.00 204 PHE A N 1
ATOM 1440 C CA . PHE A 1 204 ? 47.287 20.941 -27.933 1.00 91.00 204 PHE A CA 1
ATOM 1441 C C . PHE A 1 204 ? 46.578 22.303 -27.900 1.00 91.00 204 PHE A C 1
ATOM 1443 O O . PHE A 1 204 ? 47.119 23.275 -27.370 1.00 91.00 204 PHE A O 1
ATOM 1450 N N . THR A 1 205 ? 45.349 22.354 -28.411 1.00 92.62 205 THR A N 1
ATOM 1451 C CA . THR A 1 205 ? 44.423 23.490 -28.289 1.00 92.62 205 THR A CA 1
ATOM 1452 C C . THR A 1 205 ? 43.240 23.072 -27.427 1.00 92.62 205 THR A C 1
ATOM 1454 O O . THR A 1 205 ? 42.651 22.023 -27.683 1.00 92.62 205 THR A O 1
ATOM 1457 N N . ASP A 1 206 ? 42.918 23.862 -26.400 1.00 93.81 206 ASP A N 1
ATOM 1458 C CA . ASP A 1 206 ? 41.721 23.626 -25.585 1.00 93.81 206 ASP A CA 1
ATOM 1459 C C . ASP A 1 206 ? 40.486 24.008 -26.401 1.00 93.81 206 ASP A C 1
ATOM 1461 O O . ASP A 1 206 ? 40.308 25.173 -26.766 1.00 93.81 206 ASP A O 1
ATOM 1465 N N . SER A 1 207 ? 39.659 23.013 -26.694 1.00 93.88 207 SER A N 1
ATOM 1466 C CA . SER A 1 207 ? 38.453 23.131 -27.512 1.00 93.88 207 SER A CA 1
ATOM 1467 C C . SER A 1 207 ? 37.190 22.821 -26.716 1.00 93.88 207 SER A C 1
ATOM 1469 O O . SER A 1 207 ? 36.116 22.714 -27.294 1.00 93.88 207 SER A O 1
ATOM 1471 N N . THR A 1 208 ? 37.288 22.732 -25.385 1.00 95.00 208 THR A N 1
ATOM 1472 C CA . THR A 1 208 ? 36.166 22.374 -24.499 1.00 95.00 208 THR A CA 1
ATOM 1473 C C . THR A 1 208 ? 34.959 23.290 -24.685 1.00 95.00 208 THR A C 1
ATOM 1475 O O . THR A 1 208 ? 33.824 22.829 -24.707 1.00 95.00 208 THR A O 1
ATOM 1478 N N . ALA A 1 209 ? 35.186 24.600 -24.823 1.00 93.69 209 ALA A N 1
ATOM 1479 C CA . ALA A 1 209 ? 34.098 25.560 -25.000 1.00 93.69 209 ALA A CA 1
ATOM 1480 C C . ALA A 1 209 ? 33.435 25.467 -26.383 1.00 93.69 209 ALA A C 1
ATOM 1482 O O . ALA A 1 209 ? 32.239 25.713 -26.478 1.00 93.69 209 ALA A O 1
ATOM 1483 N N . ALA A 1 210 ? 34.207 25.124 -27.418 1.00 92.50 210 ALA A N 1
ATOM 1484 C CA . ALA A 1 210 ? 33.717 24.977 -28.785 1.00 92.50 210 ALA A CA 1
ATOM 1485 C C . ALA A 1 210 ? 32.883 23.694 -28.922 1.00 92.50 210 ALA A C 1
ATOM 1487 O O . ALA A 1 210 ? 31.703 23.765 -29.218 1.00 92.50 210 ALA A O 1
ATOM 1488 N N . PHE A 1 211 ? 33.414 22.553 -28.471 1.00 94.94 211 PHE A N 1
ATOM 1489 C CA . PHE A 1 211 ? 32.689 21.276 -28.494 1.00 94.94 211 PHE A CA 1
ATOM 1490 C C . PHE A 1 211 ? 31.361 21.314 -27.709 1.00 94.94 211 PHE A C 1
ATOM 1492 O O . PHE A 1 211 ? 30.425 20.583 -28.024 1.00 94.94 211 PHE A O 1
ATOM 1499 N N . ASN A 1 212 ? 31.241 22.185 -26.703 1.00 94.12 212 ASN A N 1
ATOM 1500 C CA . ASN A 1 212 ? 30.036 22.315 -25.882 1.00 94.12 212 ASN A CA 1
ATOM 1501 C C . ASN A 1 212 ? 29.029 23.374 -26.359 1.00 94.12 212 ASN A C 1
ATOM 1503 O O . ASN A 1 212 ? 27.986 23.533 -25.716 1.00 94.12 212 ASN A O 1
ATOM 1507 N N . ALA A 1 213 ? 29.307 24.119 -27.430 1.00 89.94 213 ALA A N 1
ATOM 1508 C CA . ALA A 1 213 ? 28.436 25.193 -27.891 1.00 89.94 213 ALA A CA 1
ATOM 1509 C C . ALA A 1 213 ? 28.483 25.344 -29.410 1.00 89.94 213 ALA A C 1
ATOM 1511 O O . ALA A 1 213 ? 29.556 25.473 -29.971 1.00 89.94 213 ALA A O 1
ATOM 1512 N N . ALA A 1 214 ? 27.314 25.524 -30.031 1.00 84.31 214 ALA A N 1
ATOM 1513 C CA . ALA A 1 214 ? 27.148 25.694 -31.481 1.00 84.31 214 ALA A CA 1
ATOM 1514 C C . ALA A 1 214 ? 27.928 26.863 -32.125 1.00 84.31 214 ALA A C 1
ATOM 1516 O O . ALA A 1 214 ? 27.774 27.092 -33.316 1.00 84.31 214 ALA A O 1
ATOM 1517 N N . VAL A 1 215 ? 28.632 27.677 -31.325 1.00 82.56 215 VAL A N 1
ATOM 1518 C CA . VAL A 1 215 ? 29.579 28.724 -31.729 1.00 82.56 215 VAL A CA 1
ATOM 1519 C C . VAL A 1 215 ? 30.563 28.935 -30.556 1.00 82.56 215 VAL A C 1
ATOM 1521 O O . VAL A 1 215 ? 30.102 29.097 -29.419 1.00 82.56 215 VAL A O 1
ATOM 1524 N N . PRO A 1 216 ? 31.885 29.082 -30.778 1.00 85.56 216 PRO A N 1
ATOM 1525 C CA . PRO A 1 216 ? 32.567 29.143 -32.068 1.00 85.56 216 PRO A CA 1
ATOM 1526 C C . PRO A 1 216 ? 32.939 27.768 -32.616 1.00 85.56 216 PRO A C 1
ATOM 1528 O O . PRO A 1 216 ? 33.598 26.998 -31.930 1.00 85.56 216 PRO A O 1
ATOM 1531 N N . ASP A 1 217 ? 32.633 27.553 -33.889 1.00 88.81 217 ASP A N 1
ATOM 1532 C CA . ASP A 1 217 ? 32.948 26.313 -34.589 1.00 88.81 217 ASP A CA 1
ATOM 1533 C C . ASP A 1 217 ? 34.446 26.182 -34.895 1.00 88.81 217 ASP A C 1
ATOM 1535 O O . ASP A 1 217 ? 35.108 27.143 -35.322 1.00 88.81 217 ASP A O 1
ATOM 1539 N N . LEU A 1 218 ? 34.987 24.976 -34.719 1.00 89.69 218 LEU A N 1
ATOM 1540 C CA . LEU A 1 218 ? 36.393 24.673 -34.976 1.00 89.69 218 LEU A CA 1
ATOM 1541 C C . LEU A 1 218 ? 36.571 23.615 -36.068 1.00 89.69 218 LEU A C 1
ATOM 1543 O O . LEU A 1 218 ? 35.897 22.590 -36.115 1.00 89.69 218 LEU A O 1
ATOM 1547 N N . ALA A 1 219 ? 37.558 23.835 -36.940 1.00 90.81 219 ALA A N 1
ATOM 1548 C CA . ALA A 1 219 ? 37.993 22.800 -37.869 1.00 90.81 219 ALA A CA 1
ATOM 1549 C C . ALA A 1 219 ? 38.742 21.700 -37.104 1.00 90.81 219 ALA A C 1
ATOM 1551 O O . ALA A 1 219 ? 39.773 21.960 -36.477 1.00 90.81 219 ALA A O 1
ATOM 1552 N N . ILE A 1 220 ? 38.246 20.472 -37.206 1.00 91.06 220 ILE A N 1
ATOM 1553 C CA . ILE A 1 220 ? 38.847 19.270 -36.627 1.00 91.06 220 ILE A CA 1
ATOM 1554 C C . ILE A 1 220 ? 39.524 18.437 -37.722 1.00 91.06 220 ILE A C 1
ATOM 1556 O O . ILE A 1 220 ? 39.168 18.503 -38.899 1.00 91.06 220 ILE A O 1
ATOM 1560 N N . PHE A 1 221 ? 40.546 17.667 -37.336 1.00 91.44 221 PHE A N 1
ATOM 1561 C CA . PHE A 1 221 ? 41.278 16.749 -38.219 1.00 91.44 221 PHE A CA 1
ATOM 1562 C C . PHE A 1 221 ? 41.839 17.386 -39.504 1.00 91.44 221 PHE A C 1
ATOM 1564 O O . PHE A 1 221 ? 41.634 16.870 -40.605 1.00 91.44 221 PHE A O 1
ATOM 1571 N N . VAL A 1 222 ? 42.557 18.505 -39.389 1.00 88.81 222 VAL A N 1
ATOM 1572 C CA . VAL A 1 222 ? 43.056 19.286 -40.536 1.00 88.81 222 VAL A CA 1
ATOM 1573 C C . VAL A 1 222 ? 44.065 18.503 -41.383 1.00 88.81 222 VAL A C 1
ATOM 1575 O O . VAL A 1 222 ? 44.027 18.547 -42.615 1.00 88.81 222 VAL A O 1
ATOM 1578 N N . ASN A 1 223 ? 44.962 17.768 -40.732 1.00 88.12 223 ASN A N 1
ATOM 1579 C CA . ASN A 1 223 ? 45.997 16.944 -41.338 1.00 88.12 223 ASN A CA 1
ATOM 1580 C C . ASN A 1 223 ? 45.796 15.463 -40.996 1.00 88.12 223 ASN A C 1
ATOM 1582 O O . ASN A 1 223 ? 45.090 15.096 -40.058 1.00 88.12 223 ASN A O 1
ATOM 1586 N N . ASN A 1 224 ? 46.459 14.589 -41.759 1.00 87.56 224 ASN A N 1
ATOM 1587 C CA . ASN A 1 224 ? 46.561 13.177 -41.389 1.00 87.56 224 ASN A CA 1
ATOM 1588 C C . ASN A 1 224 ? 47.255 13.055 -40.026 1.00 87.56 224 ASN A C 1
ATOM 1590 O O . ASN A 1 224 ? 48.226 13.777 -39.802 1.00 87.56 224 ASN A O 1
ATOM 1594 N N . THR A 1 225 ? 46.825 12.122 -39.176 1.00 89.94 225 THR A N 1
ATOM 1595 C CA . THR A 1 225 ? 47.312 11.911 -37.797 1.00 89.94 225 THR A CA 1
ATOM 1596 C C . THR A 1 225 ? 46.926 12.969 -36.760 1.00 89.94 225 THR A C 1
ATOM 1598 O O . THR A 1 225 ? 47.304 12.813 -35.601 1.00 89.94 225 THR A O 1
ATOM 1601 N N . ASP A 1 226 ? 46.161 14.003 -37.131 1.00 91.88 226 ASP A N 1
ATOM 1602 C CA . ASP A 1 226 ? 45.566 14.907 -36.141 1.00 91.88 226 ASP A CA 1
ATOM 1603 C C . ASP A 1 226 ? 44.624 14.124 -35.218 1.00 91.88 226 ASP A C 1
ATOM 1605 O O . ASP A 1 226 ? 43.940 13.188 -35.655 1.00 91.88 226 ASP A O 1
ATOM 1609 N N . MET A 1 227 ? 44.598 14.515 -33.945 1.00 94.12 227 MET A N 1
ATOM 1610 C CA . MET A 1 227 ? 43.840 13.827 -32.905 1.00 94.12 227 MET A CA 1
ATOM 1611 C C . MET A 1 227 ? 42.898 14.792 -32.202 1.00 94.12 227 MET A C 1
ATOM 1613 O O . MET A 1 227 ? 43.218 15.966 -32.017 1.00 94.12 227 MET A O 1
ATOM 1617 N N . ILE A 1 228 ? 41.763 14.278 -31.746 1.00 95.75 228 ILE A N 1
ATOM 1618 C CA . ILE A 1 228 ? 40.950 14.949 -30.735 1.00 95.75 228 ILE A CA 1
ATOM 1619 C C . ILE A 1 228 ? 40.814 14.057 -29.508 1.00 95.75 228 ILE A C 1
ATOM 1621 O O . ILE A 1 228 ? 40.843 12.830 -29.615 1.00 95.75 228 ILE A O 1
ATOM 1625 N N . TYR A 1 229 ? 40.681 14.682 -28.343 1.00 96.56 229 TYR A N 1
ATOM 1626 C CA . TYR A 1 229 ? 40.476 14.009 -27.067 1.00 96.56 229 TYR A CA 1
ATOM 1627 C C . TYR A 1 229 ? 39.214 14.554 -26.418 1.00 96.56 229 TYR A C 1
ATOM 1629 O O . TYR A 1 229 ? 39.108 15.763 -26.219 1.00 96.56 229 TYR A O 1
ATOM 1637 N N . ILE A 1 230 ? 38.304 13.657 -26.055 1.00 97.44 230 ILE A N 1
ATOM 1638 C CA . ILE A 1 230 ? 37.053 13.969 -25.369 1.00 97.44 230 ILE A CA 1
ATOM 1639 C C . ILE A 1 230 ? 37.109 13.365 -23.971 1.00 97.44 230 ILE A C 1
ATOM 1641 O O . ILE A 1 230 ? 37.311 12.159 -23.841 1.00 97.44 230 ILE A O 1
ATOM 1645 N N . GLY A 1 231 ? 37.006 14.208 -22.946 1.00 96.50 231 GLY A N 1
ATOM 1646 C CA . GLY A 1 231 ? 37.228 13.869 -21.544 1.00 96.50 231 GLY A CA 1
ATOM 1647 C C . GLY A 1 231 ? 35.997 14.066 -20.666 1.00 96.50 231 GLY A C 1
ATOM 1648 O O . GLY A 1 231 ? 35.344 15.105 -20.755 1.00 96.50 231 GLY A O 1
ATOM 1649 N N . MET A 1 232 ? 35.742 13.101 -19.780 1.00 95.56 232 MET A N 1
ATOM 1650 C CA . MET A 1 232 ? 34.628 13.083 -18.823 1.00 95.56 232 MET A CA 1
ATOM 1651 C C . MET A 1 232 ? 35.086 12.635 -17.427 1.00 95.56 232 MET A C 1
ATOM 1653 O O . MET A 1 232 ? 36.040 11.869 -17.273 1.00 95.56 232 MET A O 1
ATOM 1657 N N . THR A 1 233 ? 34.399 13.097 -16.385 1.00 93.81 233 THR A N 1
ATOM 1658 C CA . THR A 1 233 ? 34.698 12.777 -14.977 1.00 93.81 233 THR A CA 1
ATOM 1659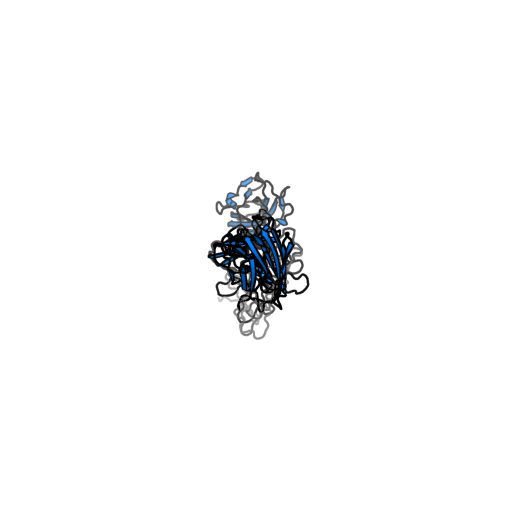 C C . THR A 1 233 ? 34.327 11.334 -14.618 1.00 93.81 233 THR A C 1
ATOM 1661 O O . THR A 1 233 ? 34.967 10.728 -13.756 1.00 93.81 233 THR A O 1
ATOM 1664 N N . ALA A 1 234 ? 33.336 10.766 -15.305 1.00 91.75 234 ALA A N 1
ATOM 1665 C CA . ALA A 1 234 ? 32.945 9.360 -15.239 1.00 91.75 234 ALA A CA 1
ATOM 1666 C C . ALA A 1 234 ? 33.174 8.673 -16.596 1.00 91.75 234 ALA A C 1
ATOM 1668 O O . ALA A 1 234 ? 33.427 9.346 -17.598 1.00 91.75 234 ALA A O 1
ATOM 1669 N N . SER A 1 235 ? 33.093 7.340 -16.634 1.00 91.25 235 SER A N 1
ATOM 1670 C CA . SER A 1 235 ? 32.998 6.624 -17.907 1.00 91.25 235 SER A CA 1
ATOM 1671 C C . SER A 1 235 ? 31.715 7.025 -18.646 1.00 91.25 235 SER A C 1
ATOM 1673 O O . SER A 1 235 ? 30.721 7.439 -18.046 1.00 91.25 235 SER A O 1
ATOM 1675 N N . PHE A 1 236 ? 31.771 6.945 -19.966 1.00 92.19 236 PHE A N 1
ATOM 1676 C CA . PHE A 1 236 ? 30.702 7.334 -20.876 1.00 92.19 236 PHE A CA 1
ATOM 1677 C C . PHE A 1 236 ? 30.749 6.424 -22.100 1.00 92.19 236 PHE A C 1
ATOM 1679 O O . PHE A 1 236 ? 31.777 5.785 -22.354 1.00 92.19 236 PHE A O 1
ATOM 1686 N N . ASP A 1 237 ? 29.642 6.389 -22.831 1.00 91.19 237 ASP A N 1
ATOM 1687 C CA . ASP A 1 237 ? 29.330 5.338 -23.809 1.00 91.19 237 ASP A CA 1
ATOM 1688 C C . ASP A 1 237 ? 29.061 5.906 -25.204 1.00 91.19 237 ASP A C 1
ATOM 1690 O O . ASP A 1 237 ? 28.961 5.169 -26.179 1.00 91.19 237 ASP A O 1
ATOM 1694 N N . HIS A 1 238 ? 28.917 7.228 -25.309 1.00 90.94 238 HIS A N 1
ATOM 1695 C CA . HIS A 1 238 ? 28.381 7.864 -26.503 1.00 90.94 238 HIS A CA 1
ATOM 1696 C C . HIS A 1 238 ? 28.972 9.257 -26.722 1.00 90.94 238 HIS A C 1
ATOM 1698 O O . HIS A 1 238 ? 29.157 10.024 -25.771 1.00 90.94 238 HIS A O 1
ATOM 1704 N N . LEU A 1 239 ? 29.219 9.591 -27.987 1.00 93.19 239 LEU A N 1
ATOM 1705 C CA . LEU A 1 239 ? 29.509 10.929 -28.492 1.00 93.19 239 LEU A CA 1
ATOM 1706 C C . LEU A 1 239 ? 28.438 11.335 -29.494 1.00 93.19 239 LEU A C 1
ATOM 1708 O O . LEU A 1 239 ? 28.197 10.628 -30.469 1.00 93.19 239 LEU A O 1
ATOM 1712 N N . ASP A 1 240 ? 27.830 12.486 -29.266 1.00 91.88 240 ASP A N 1
ATOM 1713 C CA . ASP A 1 240 ? 26.904 13.108 -30.202 1.00 91.88 240 ASP A CA 1
ATOM 1714 C C . ASP A 1 240 ? 27.658 14.169 -30.996 1.00 91.88 240 ASP A C 1
ATOM 1716 O O . ASP A 1 240 ? 28.165 15.146 -30.430 1.00 91.88 240 ASP A O 1
ATOM 1720 N N . VAL A 1 241 ? 27.805 13.923 -32.297 1.00 93.25 241 VAL A N 1
ATOM 1721 C CA . VAL A 1 241 ? 28.628 14.731 -33.191 1.00 93.25 241 VAL A CA 1
ATOM 1722 C C . VAL A 1 241 ? 27.723 15.472 -34.162 1.00 93.25 241 VAL A C 1
ATOM 1724 O O . VAL A 1 241 ? 27.149 14.904 -35.096 1.00 93.25 241 VAL A O 1
ATOM 1727 N N . VAL A 1 242 ? 27.662 16.786 -33.973 1.00 91.56 242 VAL A N 1
ATOM 1728 C CA . VAL A 1 242 ? 26.976 17.707 -34.874 1.00 91.56 242 VAL A CA 1
ATOM 1729 C C . VAL A 1 242 ? 28.026 18.538 -35.590 1.00 91.56 242 VAL A C 1
ATOM 1731 O O . VAL A 1 242 ? 28.843 19.212 -34.966 1.00 91.56 242 VAL A O 1
ATOM 1734 N N . LEU A 1 243 ? 28.004 18.491 -36.916 1.00 91.50 243 LEU A N 1
ATOM 1735 C CA . LEU A 1 243 ? 28.932 19.182 -37.796 1.00 91.50 243 LEU A CA 1
ATOM 1736 C C . LEU A 1 243 ? 28.212 20.335 -38.496 1.00 91.50 243 LEU A C 1
ATOM 1738 O O . LEU A 1 243 ? 27.143 20.148 -39.081 1.00 91.50 243 LEU A O 1
ATOM 1742 N N . ASP A 1 244 ? 28.824 21.517 -38.480 1.00 91.81 244 ASP A N 1
ATOM 1743 C CA . ASP A 1 244 ? 28.423 22.630 -39.349 1.00 91.81 244 ASP A CA 1
ATOM 1744 C C . ASP A 1 244 ? 28.883 22.364 -40.793 1.00 91.81 244 ASP A C 1
ATOM 1746 O O . ASP A 1 244 ? 28.150 22.568 -41.761 1.00 91.81 244 ASP A O 1
ATOM 1750 N N . THR A 1 245 ? 30.089 21.808 -40.945 1.00 94.44 245 THR A N 1
ATOM 1751 C CA . THR A 1 245 ? 30.607 21.341 -42.235 1.00 94.44 245 THR A CA 1
ATOM 1752 C C . THR A 1 245 ? 31.061 19.893 -42.122 1.00 94.44 245 THR A C 1
ATOM 1754 O O . THR A 1 245 ? 31.942 19.573 -41.331 1.00 94.44 245 THR A O 1
ATOM 1757 N N . ILE A 1 246 ? 30.501 19.017 -42.955 1.00 93.19 246 ILE A N 1
ATOM 1758 C CA . ILE A 1 246 ? 30.877 17.598 -43.025 1.00 93.19 246 ILE A CA 1
ATOM 1759 C C . ILE A 1 246 ? 32.195 17.381 -43.783 1.00 93.19 246 ILE A C 1
ATOM 1761 O O . ILE A 1 246 ? 32.574 18.164 -44.664 1.00 93.19 246 ILE A O 1
ATOM 1765 N N . ALA A 1 247 ? 32.875 16.270 -43.500 1.00 93.06 247 ALA A N 1
ATOM 1766 C CA . ALA A 1 247 ? 33.998 15.827 -44.311 1.00 93.06 247 ALA A CA 1
ATOM 1767 C C . ALA A 1 247 ? 33.527 15.399 -45.708 1.00 93.06 247 ALA A C 1
ATOM 1769 O O . ALA A 1 247 ? 32.500 14.746 -45.868 1.00 93.06 247 ALA A O 1
ATOM 1770 N N . SER A 1 248 ? 34.305 15.705 -46.749 1.00 91.25 248 SER A N 1
ATOM 1771 C CA . SER A 1 248 ? 33.962 15.273 -48.118 1.00 91.25 248 SER A CA 1
ATOM 1772 C C . SER A 1 248 ? 34.317 13.815 -48.425 1.00 91.25 248 SER A C 1
ATOM 1774 O O . SER A 1 248 ? 34.022 13.327 -49.517 1.00 91.25 248 SER A O 1
ATOM 1776 N N . LYS A 1 249 ? 35.004 13.141 -47.495 1.00 90.19 249 LYS A N 1
ATOM 1777 C CA . LYS A 1 249 ? 35.383 11.724 -47.537 1.00 90.19 249 LYS A CA 1
ATOM 1778 C C . LYS A 1 249 ? 35.487 11.209 -46.106 1.00 90.19 249 LYS A C 1
ATOM 1780 O O . LYS A 1 249 ? 35.966 11.948 -45.253 1.00 90.19 249 LYS A O 1
ATOM 1785 N N . ASP A 1 250 ? 35.150 9.940 -45.900 1.00 89.62 250 ASP A N 1
ATOM 1786 C CA . ASP A 1 250 ? 35.320 9.232 -44.624 1.00 89.62 250 ASP A CA 1
ATOM 1787 C C . ASP A 1 250 ? 36.749 9.412 -44.091 1.00 89.62 250 ASP A C 1
ATOM 1789 O O . ASP A 1 250 ? 37.714 9.148 -44.806 1.00 89.62 250 ASP A O 1
ATOM 1793 N N . LEU A 1 251 ? 36.908 9.874 -42.856 1.00 91.62 251 LEU A N 1
ATOM 1794 C CA . LEU A 1 251 ? 38.221 10.176 -42.288 1.00 91.62 251 LEU A CA 1
ATOM 1795 C C . LEU A 1 251 ? 39.045 8.954 -41.866 1.00 91.62 251 LEU A C 1
ATOM 1797 O O . LEU A 1 251 ? 40.226 9.136 -41.566 1.00 91.62 251 LEU A O 1
ATOM 1801 N N . ARG A 1 252 ? 38.467 7.747 -41.871 1.00 91.81 252 ARG A N 1
ATOM 1802 C CA . ARG A 1 252 ? 39.014 6.535 -41.242 1.00 91.81 252 ARG A CA 1
ATOM 1803 C C . ARG A 1 252 ? 39.465 6.821 -39.806 1.00 91.81 252 ARG A C 1
ATOM 1805 O O . ARG A 1 252 ? 40.668 6.839 -39.544 1.00 91.81 252 ARG A O 1
ATOM 1812 N N . PRO A 1 253 ? 38.530 7.182 -38.911 1.00 94.00 253 PRO A N 1
ATOM 1813 C CA . PRO A 1 253 ? 38.873 7.479 -37.530 1.00 94.00 253 PRO A CA 1
ATOM 1814 C C . PRO A 1 253 ? 39.367 6.219 -36.802 1.00 94.00 253 PRO A C 1
ATOM 1816 O O . PRO A 1 253 ? 38.670 5.211 -36.741 1.00 94.00 253 PRO A O 1
ATOM 1819 N N . ASP A 1 254 ? 40.559 6.307 -36.215 1.00 94.69 254 ASP A N 1
ATOM 1820 C CA . ASP A 1 254 ? 41.094 5.326 -35.274 1.00 94.69 254 ASP A CA 1
ATOM 1821 C C . ASP A 1 254 ? 40.724 5.743 -33.847 1.00 94.69 254 ASP A C 1
ATOM 1823 O O . ASP A 1 254 ? 41.147 6.803 -33.365 1.00 94.69 254 ASP A O 1
ATOM 1827 N N . PHE A 1 255 ? 39.973 4.897 -33.147 1.00 96.44 255 PHE A N 1
ATOM 1828 C CA . PHE A 1 255 ? 39.486 5.179 -31.800 1.00 96.44 255 PHE A CA 1
ATOM 1829 C C . PHE A 1 255 ? 40.339 4.500 -30.730 1.00 96.44 255 PHE A C 1
ATOM 1831 O O . PHE A 1 255 ? 40.764 3.350 -30.859 1.00 96.44 255 PHE A O 1
ATOM 1838 N N . ALA A 1 256 ? 40.599 5.219 -29.639 1.00 96.31 256 ALA A N 1
ATOM 1839 C CA . ALA A 1 256 ? 41.290 4.677 -28.480 1.00 96.31 256 ALA A CA 1
ATOM 1840 C C . ALA A 1 256 ? 40.746 5.242 -27.164 1.00 96.31 256 ALA A C 1
ATOM 1842 O O . ALA A 1 256 ? 40.530 6.443 -27.047 1.00 96.31 256 ALA A O 1
ATOM 1843 N N . TYR A 1 257 ? 40.594 4.401 -26.147 1.00 96.88 257 TYR A N 1
ATOM 1844 C CA . TYR A 1 257 ? 40.142 4.798 -24.813 1.00 96.88 257 TYR A CA 1
ATOM 1845 C C . TYR A 1 257 ? 41.315 4.879 -23.833 1.00 96.88 257 TYR A C 1
ATOM 1847 O O . TYR A 1 257 ? 42.343 4.207 -23.994 1.00 96.88 257 TYR A O 1
ATOM 1855 N N . SER A 1 258 ? 41.204 5.737 -22.821 1.00 97.12 258 SER A N 1
ATOM 1856 C CA . SER A 1 258 ? 42.264 5.924 -21.835 1.00 97.12 258 SER A CA 1
ATOM 1857 C C . SER A 1 258 ? 42.404 4.729 -20.901 1.00 97.12 258 SER A C 1
ATOM 1859 O O . SER A 1 258 ? 41.440 4.211 -20.353 1.00 97.12 258 SER A O 1
ATOM 1861 N N . THR A 1 259 ? 43.639 4.335 -20.629 1.00 93.56 259 THR A N 1
ATOM 1862 C CA . THR A 1 259 ? 43.955 3.380 -19.567 1.00 93.56 259 THR A CA 1
ATOM 1863 C C . THR A 1 259 ? 44.925 4.022 -18.588 1.00 93.56 259 THR A C 1
ATOM 1865 O O . THR A 1 259 ? 45.596 5.007 -18.909 1.00 93.56 259 THR A O 1
ATOM 1868 N N . GLY A 1 260 ? 45.075 3.437 -17.397 1.00 81.56 260 GLY A N 1
ATOM 1869 C CA . GLY A 1 260 ? 46.056 3.916 -16.415 1.00 81.56 260 GLY A CA 1
ATOM 1870 C C . GLY A 1 260 ? 47.506 3.934 -16.937 1.00 81.56 260 GLY A C 1
ATOM 1871 O O . GLY A 1 260 ? 48.352 4.610 -16.357 1.00 81.56 260 GLY A O 1
ATOM 1872 N N . ALA A 1 261 ? 47.797 3.226 -18.038 1.00 83.56 261 ALA A N 1
ATOM 1873 C CA . ALA A 1 261 ? 49.118 3.133 -18.662 1.00 83.56 261 ALA A CA 1
ATOM 1874 C C . ALA A 1 261 ? 49.249 3.886 -20.005 1.00 83.56 261 ALA A C 1
ATOM 1876 O O . ALA A 1 261 ? 50.368 4.049 -20.493 1.00 83.56 261 ALA A O 1
ATOM 1877 N N . GLY A 1 262 ? 48.154 4.347 -20.621 1.00 92.00 262 GLY A N 1
ATOM 1878 C CA . GLY A 1 262 ? 48.200 4.938 -21.959 1.00 92.00 262 GLY A CA 1
ATOM 1879 C C . GLY A 1 262 ? 46.835 5.040 -22.636 1.00 92.00 262 GLY A C 1
ATOM 1880 O O . GLY A 1 262 ? 45.879 5.532 -22.044 1.00 92.00 262 GLY A O 1
ATOM 1881 N N . PHE A 1 263 ? 46.772 4.618 -23.897 1.00 95.31 263 PHE A N 1
ATOM 1882 C CA . PHE A 1 263 ? 45.541 4.494 -24.675 1.00 95.31 263 PHE A CA 1
ATOM 1883 C C . PHE A 1 263 ? 45.500 3.106 -25.315 1.00 95.31 263 PHE A C 1
ATOM 1885 O O . PHE A 1 263 ? 46.524 2.646 -25.822 1.00 95.31 263 PHE A O 1
ATOM 1892 N N . SER A 1 264 ? 44.333 2.472 -25.294 1.00 95.62 264 SER A N 1
ATOM 1893 C CA . SER A 1 264 ? 44.072 1.185 -25.943 1.00 95.62 264 SER A CA 1
ATOM 1894 C C . SER A 1 264 ? 43.090 1.390 -27.088 1.00 95.62 264 SER A C 1
ATOM 1896 O O . SER A 1 264 ? 42.150 2.162 -26.941 1.00 95.62 264 SER A O 1
ATOM 1898 N N . ALA A 1 265 ? 43.319 0.739 -28.228 1.00 93.94 265 ALA A N 1
ATOM 1899 C CA . ALA A 1 265 ? 42.422 0.837 -29.378 1.00 93.94 265 ALA A CA 1
ATOM 1900 C C . ALA A 1 265 ? 41.099 0.099 -29.121 1.00 93.94 265 ALA A C 1
ATOM 1902 O O . ALA A 1 265 ? 41.086 -0.903 -28.404 1.00 93.94 265 ALA A O 1
ATOM 1903 N N . PHE A 1 266 ? 40.018 0.588 -29.721 1.00 93.56 266 PHE A N 1
ATOM 1904 C CA . PHE A 1 266 ? 38.711 -0.071 -29.768 1.00 93.56 266 PHE A CA 1
ATOM 1905 C C . PHE A 1 266 ? 37.964 0.344 -31.043 1.00 93.56 266 PHE A C 1
ATOM 1907 O O . PHE A 1 266 ? 38.401 1.260 -31.742 1.00 93.56 266 PHE A O 1
ATOM 1914 N N . SER A 1 267 ? 36.859 -0.332 -31.346 1.00 90.69 267 SER A N 1
ATOM 1915 C CA . SER A 1 267 ? 36.059 -0.104 -32.553 1.00 90.69 267 SER A CA 1
ATOM 1916 C C . SER A 1 267 ? 34.612 0.210 -32.158 1.00 90.69 267 SER A C 1
ATOM 1918 O O . SER A 1 267 ? 33.824 -0.721 -32.014 1.00 90.69 267 SER A O 1
ATOM 1920 N N . PRO A 1 268 ? 34.267 1.491 -31.923 1.00 91.81 268 PRO A N 1
ATOM 1921 C CA . PRO A 1 268 ? 32.887 1.883 -31.657 1.00 91.81 268 PRO A CA 1
ATOM 1922 C C . PRO A 1 268 ? 32.017 1.744 -32.911 1.00 91.81 268 PRO A C 1
ATOM 1924 O O . PRO A 1 268 ? 32.523 1.718 -34.035 1.00 91.81 268 PRO A O 1
ATOM 1927 N N . SER A 1 269 ? 30.703 1.738 -32.708 1.00 89.69 269 SER A N 1
ATOM 1928 C CA . SER A 1 269 ? 29.748 2.013 -33.779 1.00 89.69 269 SER A CA 1
ATOM 1929 C C . SER A 1 269 ? 29.802 3.502 -34.136 1.00 89.69 269 SER A C 1
ATOM 1931 O O . SER A 1 269 ? 29.839 4.347 -33.242 1.00 89.69 269 SER A O 1
ATOM 1933 N N . ASP A 1 270 ? 29.836 3.831 -35.430 1.00 90.12 270 ASP A N 1
ATOM 1934 C CA . ASP A 1 270 ? 29.985 5.200 -35.943 1.00 90.12 270 ASP A CA 1
ATOM 1935 C C . ASP A 1 270 ? 28.909 5.525 -36.992 1.00 90.12 270 ASP A C 1
ATOM 1937 O O . ASP A 1 270 ? 29.031 5.185 -38.172 1.00 90.12 270 ASP A O 1
ATOM 1941 N N . GLU A 1 271 ? 27.873 6.250 -36.573 1.00 90.38 271 GLU A N 1
ATOM 1942 C CA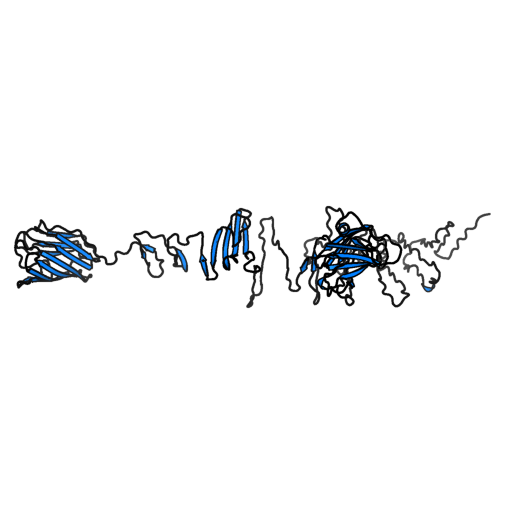 . GLU A 1 271 ? 26.796 6.742 -37.440 1.00 90.38 271 GLU A CA 1
ATOM 1943 C C . GLU A 1 271 ? 27.175 8.029 -38.185 1.00 90.38 271 GLU A C 1
ATOM 1945 O O . GLU A 1 271 ? 26.457 8.466 -39.087 1.00 90.38 271 GLU A O 1
ATOM 1950 N N . THR A 1 272 ? 28.311 8.652 -37.858 1.00 90.38 272 THR A N 1
ATOM 1951 C CA . THR A 1 272 ? 28.822 9.815 -38.603 1.00 90.38 272 THR A CA 1
ATOM 1952 C C . THR A 1 272 ? 29.434 9.405 -39.943 1.00 90.38 272 THR A C 1
ATOM 1954 O O . THR A 1 272 ? 29.761 10.268 -40.765 1.00 90.38 272 THR A O 1
ATOM 1957 N N . ASN A 1 273 ? 29.595 8.094 -40.183 1.00 89.12 273 ASN A N 1
ATOM 1958 C CA . ASN A 1 273 ? 30.226 7.521 -41.370 1.00 89.12 273 ASN A CA 1
ATOM 1959 C C . ASN A 1 273 ? 31.609 8.151 -41.624 1.00 89.12 273 ASN A C 1
ATOM 1961 O O . ASN A 1 273 ? 31.889 8.685 -42.707 1.00 89.12 273 ASN A O 1
ATOM 1965 N N . GLY A 1 274 ? 32.450 8.169 -40.585 1.00 91.75 274 GLY A N 1
ATOM 1966 C CA . GLY A 1 274 ? 33.755 8.815 -40.609 1.00 91.75 274 GLY A CA 1
ATOM 1967 C C . GLY A 1 274 ? 33.672 10.334 -40.774 1.00 91.75 274 GLY A C 1
ATOM 1968 O O . GLY A 1 274 ? 34.434 10.891 -41.568 1.00 91.75 274 GLY A O 1
ATOM 1969 N N . PHE A 1 275 ? 32.768 10.997 -40.040 1.00 94.00 275 PHE A N 1
ATOM 1970 C CA . PHE A 1 275 ? 32.507 12.448 -40.056 1.00 94.00 275 PHE A CA 1
ATOM 1971 C C . PHE A 1 275 ? 31.949 13.008 -41.384 1.00 94.00 275 PHE A C 1
ATOM 1973 O O . PHE A 1 275 ? 32.109 14.193 -41.686 1.00 94.00 275 PHE A O 1
ATOM 1980 N N . GLN A 1 276 ? 31.291 12.179 -42.199 1.00 93.19 276 GLN A N 1
ATOM 1981 C CA . GLN A 1 276 ? 30.607 12.601 -43.435 1.00 93.19 276 GLN A CA 1
ATOM 1982 C C . GLN A 1 276 ? 29.151 13.035 -43.213 1.00 93.19 276 GLN A C 1
ATOM 1984 O O . GLN A 1 276 ? 28.512 13.532 -44.138 1.00 93.19 276 GLN A O 1
ATOM 1989 N N . GLN A 1 277 ? 28.623 12.859 -42.007 1.00 90.62 277 GLN A N 1
ATOM 1990 C CA . GLN A 1 277 ? 27.290 13.297 -41.606 1.00 90.62 277 GLN A CA 1
ATOM 1991 C C . GLN A 1 277 ? 27.245 13.544 -40.095 1.00 90.62 277 GLN A C 1
ATOM 1993 O O . GLN A 1 277 ? 28.149 13.130 -39.369 1.00 90.62 277 GLN A O 1
ATOM 1998 N N . ASN A 1 278 ? 26.189 14.215 -39.636 1.00 90.62 278 ASN A N 1
ATOM 1999 C CA . ASN A 1 278 ? 25.867 14.263 -38.211 1.00 90.62 278 ASN A CA 1
ATOM 2000 C C . ASN A 1 278 ? 25.436 12.875 -37.754 1.00 90.62 278 ASN A C 1
ATOM 2002 O O . ASN A 1 278 ? 24.798 12.148 -38.518 1.00 90.62 278 ASN A O 1
ATOM 2006 N N . GLY A 1 279 ? 25.742 12.539 -36.512 1.00 89.00 279 GLY A N 1
ATOM 2007 C CA . GLY A 1 279 ? 25.368 11.252 -35.961 1.00 89.00 279 GLY A CA 1
ATOM 2008 C C . GLY A 1 279 ? 26.086 10.956 -34.662 1.00 89.00 279 GLY A C 1
ATOM 2009 O O . GLY A 1 279 ? 26.876 11.753 -34.151 1.00 89.00 279 GLY A O 1
ATOM 2010 N N . SER A 1 280 ? 25.798 9.771 -34.159 1.00 89.94 280 SER A N 1
ATOM 2011 C CA . SER A 1 280 ? 26.352 9.272 -32.919 1.00 89.94 280 SER A CA 1
ATOM 2012 C C . SER A 1 280 ? 27.564 8.382 -33.143 1.00 89.94 280 SER A C 1
ATOM 2014 O O . SER A 1 280 ? 27.635 7.637 -34.118 1.00 89.94 280 SER A O 1
ATOM 2016 N N . ILE A 1 281 ? 28.494 8.397 -32.194 1.00 92.12 281 ILE A N 1
ATOM 2017 C CA . ILE A 1 281 ? 29.552 7.392 -32.076 1.00 92.12 281 ILE A CA 1
ATOM 2018 C C . ILE A 1 281 ? 29.407 6.746 -30.706 1.00 92.12 281 ILE A C 1
ATOM 2020 O O . ILE A 1 281 ? 29.477 7.454 -29.705 1.00 92.12 281 ILE A O 1
ATOM 2024 N N . PHE A 1 282 ? 29.214 5.432 -30.639 1.00 90.25 282 PHE A N 1
ATOM 2025 C CA . PHE A 1 282 ? 28.847 4.767 -29.389 1.00 90.25 282 PHE A CA 1
ATOM 2026 C C . PHE A 1 282 ? 29.502 3.399 -29.194 1.00 90.25 282 PHE A C 1
ATOM 2028 O O . PHE A 1 282 ? 29.906 2.725 -30.143 1.00 90.25 282 PHE A O 1
ATOM 2035 N N . TRP A 1 283 ? 29.647 3.013 -27.930 1.00 91.00 283 TRP A N 1
ATOM 2036 C CA . TRP A 1 283 ? 30.275 1.781 -27.458 1.00 91.00 283 TRP A CA 1
ATOM 2037 C C . TRP A 1 283 ? 29.716 1.407 -26.081 1.00 91.00 283 TRP A C 1
ATOM 2039 O O . TRP A 1 283 ? 29.087 2.220 -25.418 1.00 91.00 283 TRP A O 1
ATOM 2049 N N . ASP A 1 284 ? 29.995 0.192 -25.617 1.00 86.62 284 ASP A N 1
ATOM 2050 C CA . ASP A 1 284 ? 29.701 -0.217 -24.241 1.00 86.62 284 ASP A CA 1
ATOM 2051 C C . ASP A 1 284 ? 30.949 -0.010 -23.367 1.00 86.62 284 ASP A C 1
ATOM 2053 O O . ASP A 1 284 ? 31.937 -0.743 -23.499 1.00 86.62 284 ASP A O 1
ATOM 2057 N N . SER A 1 285 ? 30.944 0.989 -22.473 1.00 87.56 285 SER A N 1
ATOM 2058 C CA . SER A 1 285 ? 32.108 1.263 -21.621 1.00 87.56 285 SER A CA 1
ATOM 2059 C C . SER A 1 285 ? 32.420 0.155 -20.618 1.00 87.56 285 SER A C 1
ATOM 2061 O O . SER A 1 285 ? 33.573 0.059 -20.184 1.00 87.56 285 SER A O 1
ATOM 2063 N N . THR A 1 286 ? 31.464 -0.715 -20.278 1.00 83.38 286 THR A N 1
ATOM 2064 C CA . THR A 1 286 ? 31.684 -1.832 -19.346 1.00 83.38 286 THR A CA 1
ATOM 2065 C C . THR A 1 286 ? 32.554 -2.928 -19.964 1.00 83.38 286 THR A C 1
ATOM 2067 O O . THR A 1 286 ? 33.306 -3.608 -19.259 1.00 83.38 286 THR A O 1
ATOM 2070 N N . THR A 1 287 ? 32.538 -3.042 -21.294 1.00 82.69 287 THR A N 1
ATOM 2071 C CA . THR A 1 287 ? 33.361 -4.001 -22.047 1.00 82.69 287 THR A CA 1
ATOM 2072 C C . THR A 1 287 ? 34.779 -3.493 -22.332 1.00 82.69 287 THR A C 1
ATOM 2074 O O . THR A 1 287 ? 35.669 -4.284 -22.667 1.00 82.69 287 THR A O 1
ATOM 2077 N N . LEU A 1 288 ? 35.044 -2.193 -22.141 1.00 90.12 288 LEU A N 1
ATOM 2078 C CA . LEU A 1 288 ? 36.369 -1.594 -22.314 1.00 90.12 288 LEU A CA 1
ATOM 2079 C C . LEU A 1 288 ? 37.295 -1.949 -21.142 1.00 90.12 288 LEU A C 1
ATOM 2081 O O . LEU A 1 288 ? 37.441 -1.220 -20.157 1.00 90.12 288 LEU A O 1
ATOM 2085 N N . ALA A 1 289 ? 37.977 -3.089 -21.266 1.00 86.88 289 ALA A N 1
ATOM 2086 C CA . ALA A 1 289 ? 38.867 -3.609 -20.236 1.00 86.88 289 ALA A CA 1
ATOM 2087 C C . ALA A 1 289 ? 39.928 -2.574 -19.810 1.00 86.88 289 ALA A C 1
ATOM 2089 O O . ALA A 1 289 ? 40.806 -2.180 -20.585 1.00 86.88 289 ALA A O 1
ATOM 2090 N N . GLY A 1 290 ? 39.863 -2.154 -18.543 1.00 88.50 290 GLY A N 1
ATOM 2091 C CA . GLY A 1 290 ? 40.811 -1.209 -17.953 1.00 88.50 290 GLY A CA 1
ATOM 2092 C C . GLY A 1 290 ? 40.605 0.251 -18.363 1.00 88.50 290 GLY A C 1
ATOM 2093 O O . GLY A 1 290 ? 41.556 1.031 -18.232 1.00 88.50 290 GLY A O 1
ATOM 2094 N N . PHE A 1 291 ? 39.410 0.622 -18.843 1.00 94.50 291 PHE A N 1
ATOM 2095 C CA . PHE A 1 291 ? 39.047 2.022 -19.052 1.00 94.50 291 PHE A CA 1
ATOM 2096 C C . PHE A 1 291 ? 39.184 2.781 -17.732 1.00 94.50 291 PHE A C 1
ATOM 2098 O O . PHE A 1 291 ? 38.561 2.449 -16.724 1.00 94.50 291 PHE A O 1
ATOM 2105 N N . ALA A 1 292 ? 40.091 3.750 -17.708 1.00 95.44 292 ALA A N 1
ATOM 2106 C CA . ALA A 1 292 ? 40.475 4.433 -16.486 1.00 95.44 292 ALA A CA 1
ATOM 2107 C C . ALA A 1 292 ? 40.791 5.895 -16.762 1.00 95.44 292 ALA A C 1
ATOM 2109 O O . ALA A 1 292 ? 41.334 6.247 -17.816 1.00 95.44 292 ALA A O 1
ATOM 2110 N N . ALA A 1 293 ? 40.501 6.731 -15.770 1.00 94.75 293 ALA A N 1
ATOM 2111 C CA . ALA A 1 293 ? 40.846 8.135 -15.813 1.00 94.75 293 ALA A CA 1
ATOM 2112 C C . ALA A 1 293 ? 42.369 8.340 -15.875 1.00 94.75 293 ALA A C 1
ATOM 2114 O O . ALA A 1 293 ? 43.132 7.674 -15.166 1.00 94.75 293 ALA A O 1
ATOM 2115 N N . ARG A 1 294 ? 42.808 9.289 -16.705 1.00 94.69 294 ARG A N 1
ATOM 2116 C CA . ARG A 1 294 ? 44.200 9.740 -16.794 1.00 94.69 294 ARG A CA 1
ATOM 2117 C C . ARG A 1 294 ? 44.277 11.245 -17.021 1.00 94.69 294 ARG A C 1
ATOM 2119 O O . ARG A 1 294 ? 43.302 11.890 -17.381 1.00 94.69 294 ARG A O 1
ATOM 2126 N N . VAL A 1 295 ? 45.477 11.797 -16.881 1.00 94.25 295 VAL A N 1
ATOM 2127 C CA . VAL A 1 295 ? 45.774 13.184 -17.260 1.00 94.25 295 VAL A CA 1
ATOM 2128 C C . VAL A 1 295 ? 46.245 13.240 -18.716 1.00 94.25 295 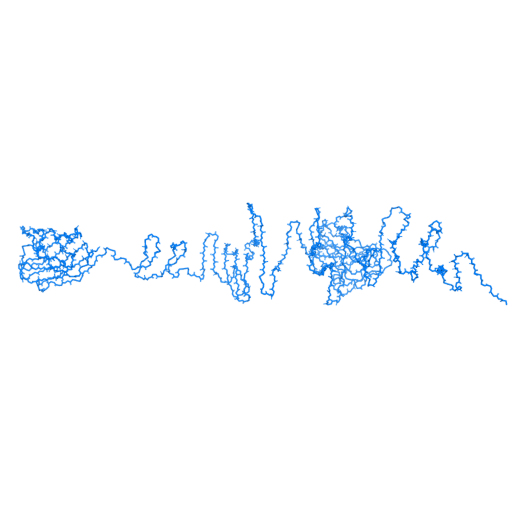VAL A C 1
ATOM 2130 O O . VAL A 1 295 ? 47.181 12.526 -19.090 1.00 94.25 295 VAL A O 1
ATOM 2133 N N . VAL A 1 296 ? 45.637 14.119 -19.517 1.00 92.50 296 VAL A N 1
ATOM 2134 C CA . VAL A 1 296 ? 46.053 14.459 -20.888 1.00 92.50 296 VAL A CA 1
ATOM 2135 C C . VAL A 1 296 ? 46.345 15.957 -20.937 1.00 92.50 296 VAL A C 1
ATOM 2137 O O . VAL A 1 296 ? 45.524 16.760 -20.513 1.00 92.50 296 VAL A O 1
ATOM 2140 N N . ASN A 1 297 ? 47.536 16.343 -21.405 1.00 91.88 297 ASN A N 1
ATOM 2141 C CA . ASN A 1 297 ? 47.956 17.749 -21.517 1.00 91.88 297 ASN A CA 1
ATOM 2142 C C . ASN A 1 297 ? 47.743 18.604 -20.238 1.00 91.88 297 ASN A C 1
ATOM 2144 O O . ASN A 1 297 ? 47.402 19.780 -20.299 1.00 91.88 297 ASN A O 1
ATOM 2148 N N . GLY A 1 298 ? 47.933 18.016 -19.052 1.00 89.88 298 GLY A N 1
ATOM 2149 C CA . GLY A 1 298 ? 47.759 18.729 -17.778 1.00 89.88 298 GLY A CA 1
ATOM 2150 C C . GLY A 1 298 ? 46.304 18.945 -17.340 1.00 89.88 298 GLY A C 1
ATOM 2151 O O . GLY A 1 298 ? 46.078 19.722 -16.415 1.00 89.88 298 GLY A O 1
ATOM 2152 N N . SER A 1 299 ? 45.339 18.260 -17.964 1.00 92.25 299 SER A N 1
ATOM 2153 C CA . SER A 1 299 ? 43.938 18.220 -17.528 1.00 92.25 299 SER A CA 1
ATOM 2154 C C . SER A 1 299 ? 43.767 17.675 -16.102 1.00 92.25 299 SER A C 1
ATOM 2156 O O . SER A 1 299 ? 44.682 17.097 -15.505 1.00 92.25 299 SER A O 1
ATOM 2158 N N . ALA A 1 300 ? 42.541 17.764 -15.579 1.00 93.44 300 ALA A N 1
ATOM 2159 C CA . ALA A 1 300 ? 42.118 16.906 -14.475 1.00 93.44 300 ALA A CA 1
ATOM 2160 C C . ALA A 1 300 ? 42.230 15.414 -14.859 1.00 93.44 300 ALA A C 1
ATOM 2162 O O . ALA A 1 300 ? 42.372 15.060 -16.034 1.00 93.44 300 ALA A O 1
ATOM 2163 N N . ASN A 1 301 ? 42.187 14.533 -13.858 1.00 94.44 301 ASN A N 1
ATOM 2164 C CA . ASN A 1 301 ? 42.187 13.092 -14.086 1.00 94.44 301 ASN A CA 1
ATOM 2165 C C . ASN A 1 301 ? 40.802 12.661 -14.597 1.00 94.44 301 ASN A C 1
ATOM 2167 O O . ASN A 1 301 ? 39.880 12.554 -13.794 1.00 94.44 301 ASN A O 1
ATOM 2171 N N . LEU A 1 302 ? 40.671 12.446 -15.909 1.00 96.25 302 LEU A N 1
ATOM 2172 C CA . LEU A 1 302 ? 39.399 12.200 -16.604 1.00 96.25 302 LEU A CA 1
ATOM 2173 C C . LEU A 1 302 ? 39.481 10.936 -17.467 1.00 96.25 302 LEU A C 1
ATOM 2175 O O . LEU A 1 302 ? 40.568 10.531 -17.886 1.00 96.25 302 LEU A O 1
ATOM 2179 N N . PHE A 1 303 ? 38.339 10.316 -17.744 1.00 96.69 303 PHE A N 1
ATOM 2180 C CA . PHE A 1 303 ? 38.200 9.261 -18.747 1.00 96.69 303 PHE A CA 1
ATOM 2181 C C . PHE A 1 303 ? 38.217 9.903 -20.130 1.00 96.69 303 PHE A C 1
ATOM 2183 O O . PHE A 1 303 ? 37.453 10.833 -20.365 1.00 96.69 303 PHE A O 1
ATOM 2190 N N . PHE A 1 304 ? 39.087 9.440 -21.030 1.00 97.00 304 PHE A N 1
ATOM 2191 C CA . PHE A 1 304 ? 39.235 10.020 -22.363 1.00 97.00 304 PHE A CA 1
ATOM 2192 C C . PHE A 1 304 ? 38.954 9.016 -23.473 1.00 97.00 304 PHE A C 1
ATOM 2194 O O . PHE A 1 304 ? 39.497 7.910 -23.456 1.00 97.00 304 PHE A O 1
ATOM 2201 N N . ILE A 1 305 ? 38.237 9.471 -24.497 1.00 97.69 305 ILE A N 1
ATOM 2202 C CA . ILE A 1 305 ? 38.264 8.884 -25.836 1.00 97.69 305 ILE A CA 1
ATOM 2203 C C . ILE A 1 305 ? 39.134 9.762 -26.726 1.00 97.69 305 ILE A C 1
ATOM 2205 O O . ILE A 1 305 ? 38.972 10.981 -26.780 1.00 97.69 305 ILE A O 1
ATOM 2209 N N . ARG A 1 306 ? 40.087 9.135 -27.406 1.00 96.50 306 ARG A N 1
ATOM 2210 C CA . ARG A 1 306 ? 40.941 9.746 -28.415 1.00 96.50 306 ARG A CA 1
ATOM 2211 C C . ARG A 1 306 ? 40.519 9.242 -29.783 1.00 96.50 306 ARG A C 1
ATOM 2213 O O . ARG A 1 306 ? 40.446 8.034 -29.992 1.00 96.50 306 ARG A O 1
ATOM 2220 N N . ILE A 1 307 ? 40.332 10.167 -30.710 1.00 97.06 307 ILE A N 1
ATOM 2221 C CA . ILE A 1 307 ? 40.015 9.875 -32.105 1.00 97.06 307 ILE A CA 1
ATOM 2222 C C . ILE A 1 307 ? 41.162 10.416 -32.948 1.00 97.06 307 ILE A C 1
ATOM 2224 O O . ILE A 1 307 ? 41.513 11.587 -32.812 1.00 97.06 307 ILE A O 1
ATOM 2228 N N . THR A 1 308 ? 41.757 9.578 -33.790 1.00 95.31 308 THR A N 1
ATOM 2229 C CA . THR A 1 308 ? 42.858 9.947 -34.688 1.00 95.31 308 THR A CA 1
ATOM 2230 C C . THR A 1 308 ? 42.401 9.809 -36.130 1.00 95.31 308 THR A C 1
ATOM 2232 O O . THR A 1 308 ? 41.815 8.800 -36.499 1.00 95.31 308 THR A O 1
ATOM 2235 N N . ARG A 1 309 ? 42.708 10.782 -36.985 1.00 92.75 309 ARG A N 1
ATOM 2236 C CA . ARG A 1 309 ? 42.466 10.643 -38.428 1.00 92.75 309 ARG A CA 1
ATOM 2237 C C . ARG A 1 309 ? 43.527 9.750 -39.091 1.00 92.75 309 ARG A C 1
ATOM 2239 O O . ARG A 1 309 ? 44.703 10.121 -39.068 1.00 92.75 309 ARG A O 1
ATOM 2246 N N . ASP A 1 310 ? 43.106 8.693 -39.796 1.00 91.56 310 ASP A N 1
ATOM 2247 C CA . ASP A 1 310 ? 43.974 7.810 -40.610 1.00 91.56 310 ASP A CA 1
ATOM 2248 C C . ASP A 1 310 ? 43.658 7.845 -42.126 1.00 91.56 310 ASP A C 1
ATOM 2250 O O . ASP A 1 310 ? 43.843 6.888 -42.884 1.00 91.56 310 ASP A O 1
ATOM 2254 N N . ARG A 1 311 ? 43.174 8.987 -42.635 1.00 85.88 311 ARG A N 1
ATOM 2255 C CA . ARG A 1 311 ? 43.063 9.231 -44.084 1.00 85.88 311 ARG A CA 1
ATOM 2256 C C . ARG A 1 311 ? 44.014 10.314 -44.585 1.00 85.88 311 ARG A C 1
ATOM 2258 O O . ARG A 1 311 ? 43.773 11.518 -44.426 1.00 85.88 311 ARG A O 1
ATOM 2265 N N . ALA A 1 312 ? 45.009 9.881 -45.360 1.00 80.31 312 ALA A N 1
ATOM 2266 C CA . ALA A 1 312 ? 45.867 10.754 -46.154 1.00 80.31 312 ALA A CA 1
ATOM 2267 C C . ALA A 1 312 ? 45.142 11.338 -47.389 1.00 80.31 312 ALA A C 1
ATOM 2269 O O . ALA A 1 312 ? 44.305 10.687 -48.017 1.00 80.31 312 ALA A O 1
ATOM 2270 N N . GLY A 1 313 ? 45.511 12.564 -47.777 1.00 77.94 313 GLY A N 1
ATOM 2271 C CA . GLY A 1 313 ? 45.030 13.236 -48.993 1.00 77.94 313 GLY A CA 1
ATOM 2272 C C . GLY A 1 313 ? 44.145 14.463 -48.744 1.00 77.94 313 GLY A C 1
ATOM 2273 O O . GLY A 1 313 ? 43.774 14.769 -47.613 1.00 77.94 313 GLY A O 1
ATOM 2274 N N . ALA A 1 314 ? 43.828 15.183 -49.827 1.00 78.81 314 ALA A N 1
ATOM 2275 C CA . ALA A 1 314 ? 42.980 16.373 -49.781 1.00 78.81 314 ALA A CA 1
ATOM 2276 C C . ALA A 1 314 ? 41.500 15.995 -49.586 1.00 78.81 314 ALA A C 1
ATOM 2278 O O . ALA A 1 314 ? 40.933 15.225 -50.375 1.00 78.81 314 ALA A O 1
ATOM 2279 N N . LEU A 1 315 ? 40.897 16.562 -48.543 1.00 87.94 315 LEU A N 1
ATOM 2280 C CA . LEU A 1 315 ? 39.475 16.499 -48.218 1.00 87.94 315 LEU A CA 1
ATOM 2281 C C . LEU A 1 315 ? 39.041 17.817 -47.564 1.00 87.94 315 LEU A C 1
ATOM 2283 O O . LEU A 1 315 ? 39.882 18.624 -47.169 1.00 87.94 315 LEU A O 1
ATOM 2287 N N . THR A 1 316 ? 37.734 18.039 -47.498 1.00 91.50 316 THR A N 1
ATOM 2288 C CA . THR A 1 316 ? 37.140 19.141 -46.735 1.00 91.50 316 THR A CA 1
ATOM 2289 C C . THR A 1 316 ? 37.227 18.758 -45.270 1.00 91.50 316 THR A C 1
ATOM 2291 O O . THR A 1 316 ? 36.717 17.701 -44.910 1.00 91.50 316 THR A O 1
ATOM 2294 N N . ASN A 1 317 ? 37.903 19.563 -44.455 1.00 89.38 317 ASN A N 1
ATOM 2295 C CA . ASN A 1 317 ? 38.016 19.268 -43.031 1.00 89.38 317 ASN A CA 1
ATOM 2296 C C . ASN A 1 317 ? 36.649 19.468 -42.373 1.00 89.38 317 ASN A C 1
ATOM 2298 O O . ASN A 1 317 ? 36.031 20.506 -42.638 1.00 89.38 317 ASN A O 1
ATOM 2302 N N . PRO A 1 318 ? 36.186 18.521 -41.544 1.00 93.50 318 PRO A N 1
ATOM 2303 C CA . PRO A 1 318 ? 34.969 18.736 -40.795 1.00 93.50 318 PRO A CA 1
ATOM 2304 C C . PRO A 1 318 ? 35.121 19.928 -39.850 1.00 93.50 318 PRO A C 1
ATOM 2306 O O . PRO A 1 318 ? 36.173 20.141 -39.241 1.00 93.50 318 PRO A O 1
ATOM 2309 N N . ILE A 1 319 ? 34.057 20.714 -39.770 1.00 93.44 319 ILE A N 1
ATOM 2310 C CA . ILE A 1 319 ? 33.899 21.807 -38.822 1.00 93.44 319 ILE A CA 1
ATOM 2311 C C . ILE A 1 319 ? 32.815 21.356 -37.858 1.00 93.44 319 ILE A C 1
ATOM 2313 O O . ILE A 1 319 ? 31.683 21.098 -38.274 1.00 93.44 319 ILE A O 1
ATOM 2317 N N . GLU A 1 320 ? 33.191 21.194 -36.596 1.00 93.19 320 GLU A N 1
ATOM 2318 C CA . GLU A 1 320 ? 32.244 20.823 -35.551 1.00 93.19 320 GLU A CA 1
ATOM 2319 C C . GLU A 1 320 ? 31.349 22.006 -35.193 1.00 93.19 320 GLU A C 1
ATOM 2321 O O . GLU A 1 320 ? 31.789 23.150 -35.257 1.00 93.19 320 GLU A O 1
ATOM 2326 N N . SER A 1 321 ? 30.099 21.704 -34.859 1.00 92.25 321 SER A N 1
ATOM 2327 C CA . SER A 1 321 ? 29.191 22.632 -34.192 1.00 92.25 321 SER A CA 1
ATOM 2328 C C . SER A 1 321 ? 29.046 22.254 -32.719 1.00 92.25 321 SER A C 1
ATOM 2330 O O . SER A 1 321 ? 29.105 23.115 -31.851 1.00 92.25 321 SER A O 1
ATOM 2332 N N . THR A 1 322 ? 28.868 20.963 -32.421 1.00 92.38 322 THR A N 1
ATOM 2333 C CA . THR A 1 322 ? 28.999 20.439 -31.057 1.00 92.38 322 THR A CA 1
ATOM 2334 C C . THR A 1 322 ? 29.542 19.016 -31.076 1.00 92.38 322 THR A C 1
ATOM 2336 O O . THR A 1 322 ? 29.181 18.215 -31.941 1.00 92.38 322 THR A O 1
ATOM 2339 N N . ILE A 1 323 ? 30.337 18.672 -30.065 1.00 94.31 323 ILE A N 1
ATOM 2340 C CA . ILE A 1 323 ? 30.728 17.305 -29.720 1.00 94.31 323 ILE A CA 1
ATOM 2341 C C . ILE A 1 323 ? 30.433 17.112 -28.236 1.00 94.31 323 ILE A C 1
ATOM 2343 O O . ILE A 1 323 ? 31.190 17.549 -27.367 1.00 94.31 323 ILE A O 1
ATOM 2347 N N . GLN A 1 324 ? 29.310 16.467 -27.954 1.00 93.69 324 GLN A N 1
ATOM 2348 C CA . GLN A 1 324 ? 28.820 16.237 -26.599 1.00 93.69 324 GLN A CA 1
ATOM 2349 C C . GLN A 1 324 ? 28.955 14.765 -26.221 1.00 93.69 324 GLN A C 1
ATOM 2351 O O . GLN A 1 324 ? 29.051 13.905 -27.093 1.00 93.69 324 GLN A O 1
ATOM 2356 N N . ALA A 1 325 ? 28.984 14.469 -24.923 1.00 92.25 325 ALA A N 1
ATOM 2357 C CA . ALA A 1 325 ? 29.099 13.100 -24.430 1.00 92.25 325 ALA A CA 1
ATOM 2358 C C . ALA A 1 325 ? 27.889 12.720 -23.582 1.00 92.25 325 ALA A C 1
ATOM 2360 O O . ALA A 1 325 ? 27.299 13.555 -22.894 1.00 92.25 325 ALA A O 1
ATOM 2361 N N . LEU A 1 326 ? 27.540 11.440 -23.610 1.00 86.44 326 LEU A N 1
ATOM 2362 C CA . LEU A 1 326 ? 26.463 10.874 -22.810 1.00 86.44 326 LEU A CA 1
ATOM 2363 C C . LEU A 1 326 ? 26.963 9.628 -22.065 1.00 86.44 326 LEU A C 1
ATOM 2365 O O . LEU A 1 326 ? 27.601 8.750 -22.646 1.00 86.4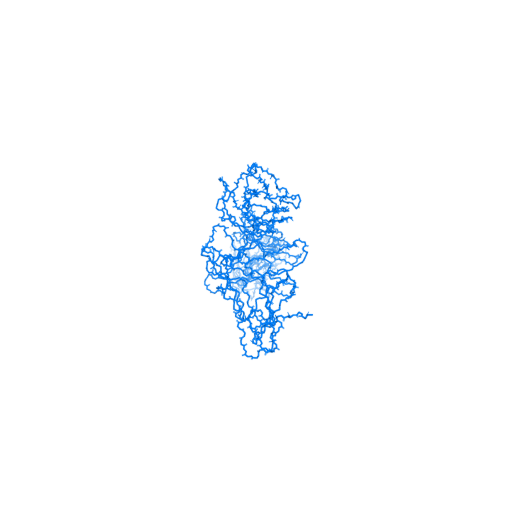4 326 LEU A O 1
ATOM 2369 N N . SER A 1 327 ? 26.631 9.553 -20.775 1.00 80.50 327 SER A N 1
ATOM 2370 C CA . SER A 1 327 ? 26.599 8.299 -20.015 1.00 80.50 327 SER A CA 1
ATOM 2371 C C . SER A 1 327 ? 25.165 7.779 -20.086 1.00 80.50 327 SER A C 1
ATOM 2373 O O . SER A 1 327 ? 24.261 8.400 -19.518 1.00 80.50 327 SER A O 1
ATOM 2375 N N . ALA A 1 328 ? 24.936 6.715 -20.854 1.00 69.25 328 ALA A N 1
ATOM 2376 C CA . ALA A 1 328 ? 23.587 6.213 -21.083 1.00 69.25 328 ALA A CA 1
ATOM 2377 C C . ALA A 1 328 ? 22.999 5.659 -19.776 1.00 69.25 328 ALA A C 1
ATOM 2379 O O . ALA A 1 328 ? 23.710 5.088 -18.951 1.00 69.25 328 ALA A O 1
ATOM 2380 N N . THR A 1 329 ? 21.694 5.851 -19.568 1.00 66.06 329 THR A N 1
ATOM 2381 C CA . THR A 1 329 ? 20.966 5.076 -18.556 1.00 66.06 329 THR A CA 1
ATOM 2382 C C . THR A 1 329 ? 20.372 3.867 -19.253 1.00 66.06 329 THR A C 1
ATOM 2384 O O . THR A 1 329 ? 19.589 4.015 -20.194 1.00 66.06 329 THR A O 1
ATOM 2387 N N . GLU A 1 330 ? 20.773 2.689 -18.801 1.00 64.88 330 GLU A N 1
ATOM 2388 C CA . GLU A 1 330 ? 20.331 1.413 -19.338 1.00 64.88 330 GLU A CA 1
ATOM 2389 C C . GLU A 1 330 ? 19.066 0.952 -18.611 1.00 64.88 330 GLU A C 1
ATOM 2391 O O . GLU A 1 330 ? 19.000 0.967 -17.381 1.00 64.88 330 GLU A O 1
ATOM 2396 N N . PHE A 1 331 ? 18.043 0.585 -19.382 1.00 65.62 331 PHE A N 1
ATOM 2397 C CA . PHE A 1 331 ? 16.866 -0.111 -18.874 1.00 65.62 331 PHE A CA 1
ATOM 2398 C C . PHE A 1 331 ? 16.830 -1.501 -19.494 1.00 65.62 331 PHE A C 1
ATOM 2400 O O . PHE A 1 331 ? 16.784 -1.643 -20.720 1.00 65.62 331 PHE A O 1
ATOM 2407 N N . GLU A 1 332 ? 16.837 -2.511 -18.633 1.00 65.88 332 GLU A N 1
ATOM 2408 C CA . GLU A 1 332 ? 16.858 -3.912 -19.027 1.00 65.88 332 GLU A CA 1
ATOM 2409 C C . GLU A 1 332 ? 15.470 -4.539 -18.870 1.00 65.88 332 GLU A C 1
ATOM 2411 O O . GLU A 1 332 ? 14.758 -4.328 -17.883 1.00 65.88 332 GLU A O 1
ATOM 2416 N N . TRP A 1 333 ? 15.095 -5.353 -19.852 1.00 70.06 333 TRP A N 1
ATOM 2417 C CA . TRP A 1 333 ? 13.959 -6.265 -19.760 1.00 70.06 333 TRP A CA 1
ATOM 2418 C C . TRP A 1 333 ? 14.516 -7.660 -19.526 1.00 70.06 333 TRP A C 1
ATOM 2420 O O . TRP A 1 333 ? 15.017 -8.273 -20.467 1.00 70.06 333 TRP A O 1
ATOM 2430 N N . SER A 1 334 ? 14.473 -8.150 -18.284 1.00 62.84 334 SER A N 1
ATOM 2431 C CA . SER A 1 334 ? 15.251 -9.330 -17.898 1.00 62.84 334 SER A CA 1
ATOM 2432 C C . SER A 1 334 ? 14.814 -10.591 -18.659 1.00 62.84 334 SER A C 1
ATOM 2434 O O . SER A 1 334 ? 13.642 -10.762 -19.001 1.00 62.84 334 SER A O 1
ATOM 2436 N N . ALA A 1 335 ? 15.731 -11.544 -18.867 1.00 58.19 335 ALA A N 1
ATOM 2437 C CA . ALA A 1 335 ? 15.406 -12.832 -19.490 1.00 58.19 335 ALA A CA 1
ATOM 2438 C C . ALA A 1 335 ? 14.471 -13.681 -18.603 1.00 58.19 335 ALA A C 1
ATOM 2440 O O . ALA A 1 335 ? 13.896 -14.672 -19.057 1.00 58.19 335 ALA A O 1
ATOM 2441 N N . ALA A 1 336 ? 14.315 -13.289 -17.334 1.00 60.47 336 ALA A N 1
ATOM 2442 C CA . ALA A 1 336 ? 13.354 -13.849 -16.395 1.00 60.47 336 ALA A CA 1
ATOM 2443 C C . ALA A 1 336 ? 11.977 -13.149 -16.446 1.00 60.47 336 ALA A C 1
ATOM 2445 O O . ALA A 1 336 ? 11.047 -13.609 -15.785 1.00 60.47 336 ALA A O 1
ATOM 2446 N N . GLY A 1 337 ? 11.820 -12.103 -17.268 1.00 65.44 337 GLY A N 1
ATOM 2447 C CA . GLY A 1 337 ? 10.578 -11.346 -17.442 1.00 65.44 337 GLY A CA 1
ATOM 2448 C C . GLY A 1 337 ? 10.391 -10.200 -16.447 1.00 65.44 337 GLY A C 1
ATOM 2449 O O . GLY A 1 337 ? 9.268 -9.716 -16.294 1.00 65.44 337 GLY A O 1
ATOM 2450 N N . ASP A 1 338 ? 11.457 -9.775 -15.768 1.00 73.94 338 ASP A N 1
ATOM 2451 C CA . ASP A 1 338 ? 11.416 -8.637 -14.852 1.00 73.94 338 ASP A CA 1
ATOM 2452 C C . ASP A 1 338 ? 11.513 -7.318 -15.630 1.00 73.94 338 ASP A C 1
ATOM 2454 O O . ASP A 1 338 ? 12.207 -7.220 -16.643 1.00 73.94 338 ASP A O 1
ATOM 2458 N N . ILE A 1 339 ? 10.812 -6.296 -15.139 1.00 79.06 339 ILE A N 1
ATOM 2459 C CA . ILE A 1 339 ? 10.824 -4.938 -15.689 1.00 79.06 339 ILE A CA 1
ATOM 2460 C C . ILE A 1 339 ? 11.325 -4.004 -14.589 1.00 79.06 339 ILE A C 1
ATOM 2462 O O . ILE A 1 339 ? 10.631 -3.815 -13.586 1.00 79.06 339 ILE A O 1
ATOM 2466 N N . GLU A 1 340 ? 12.494 -3.395 -14.781 1.00 75.44 340 GLU A N 1
ATOM 2467 C CA . GLU A 1 340 ? 13.021 -2.370 -13.878 1.00 75.44 340 GLU A CA 1
ATOM 2468 C C . GLU A 1 340 ? 12.762 -0.978 -14.464 1.00 75.44 340 GLU A C 1
ATOM 2470 O O . GLU A 1 340 ? 13.330 -0.588 -15.479 1.00 75.44 340 GLU A O 1
ATOM 2475 N N . VAL A 1 341 ? 11.850 -0.222 -13.848 1.00 77.81 341 VAL A N 1
ATOM 2476 C CA . VAL A 1 341 ? 11.479 1.131 -14.287 1.00 77.81 341 VAL A CA 1
ATOM 2477 C C . VAL A 1 341 ? 11.209 2.032 -13.085 1.00 77.81 341 VAL A C 1
ATOM 2479 O O . VAL A 1 341 ? 10.653 1.597 -12.080 1.00 77.81 341 VAL A O 1
ATOM 2482 N N . ASN A 1 342 ? 11.530 3.323 -13.207 1.00 78.44 342 ASN A N 1
ATOM 2483 C CA . ASN A 1 342 ? 11.341 4.299 -12.125 1.00 78.44 342 ASN A CA 1
ATOM 2484 C C . ASN A 1 342 ? 9.868 4.483 -11.713 1.00 78.44 342 ASN A C 1
ATOM 2486 O O . ASN A 1 342 ? 9.576 4.772 -10.554 1.00 78.44 342 ASN A O 1
ATOM 2490 N N . SER A 1 343 ? 8.929 4.366 -12.660 1.00 82.38 343 SER A N 1
ATOM 2491 C CA . SER A 1 343 ? 7.493 4.488 -12.387 1.00 82.38 343 SER A CA 1
ATOM 2492 C C . SER A 1 343 ? 6.650 3.807 -13.462 1.00 82.38 343 SER A C 1
ATOM 2494 O O . SER A 1 343 ? 6.987 3.876 -14.643 1.00 82.38 343 SER A O 1
ATOM 2496 N N . VAL A 1 344 ? 5.515 3.231 -13.062 1.00 84.00 344 VAL A N 1
ATOM 2497 C CA . VAL A 1 344 ? 4.517 2.645 -13.967 1.00 84.00 344 VAL A CA 1
ATOM 2498 C C . VAL A 1 344 ? 3.181 3.351 -13.769 1.00 84.00 344 VAL A C 1
ATOM 2500 O O . VAL A 1 344 ? 2.604 3.312 -12.684 1.00 84.00 344 VAL A O 1
ATOM 2503 N N . LEU A 1 345 ? 2.650 3.956 -14.833 1.00 83.31 345 LEU A N 1
ATOM 2504 C CA . LEU A 1 345 ? 1.283 4.473 -14.863 1.00 83.31 345 LEU A CA 1
ATOM 2505 C C . LEU A 1 345 ? 0.364 3.433 -15.526 1.00 83.31 345 LEU A C 1
ATOM 2507 O O . LEU A 1 345 ? 0.221 3.412 -16.745 1.00 83.31 345 LEU A O 1
ATOM 2511 N N . ALA A 1 346 ? -0.240 2.548 -14.729 1.00 83.94 346 ALA A N 1
ATOM 2512 C CA . ALA A 1 346 ? -1.060 1.437 -15.225 1.00 83.94 346 ALA A CA 1
ATOM 2513 C C . ALA A 1 346 ? -2.559 1.631 -14.958 1.00 83.94 346 ALA A C 1
ATOM 2515 O O . ALA A 1 346 ? -2.962 2.132 -13.911 1.00 83.94 346 ALA A O 1
ATOM 2516 N N . GLY A 1 347 ? -3.393 1.175 -15.901 1.00 78.19 347 GLY A N 1
ATOM 2517 C CA . GLY A 1 347 ? -4.849 1.166 -15.741 1.00 78.19 347 GLY A CA 1
ATOM 2518 C C . GLY A 1 347 ? -5.441 2.569 -15.585 1.00 78.19 347 GLY A C 1
ATOM 2519 O O . GLY A 1 347 ? -6.144 2.840 -14.617 1.00 78.19 347 GLY A O 1
ATOM 2520 N N . ILE A 1 348 ? -5.156 3.478 -16.517 1.00 80.56 348 ILE A N 1
ATOM 2521 C CA . ILE A 1 348 ? -5.764 4.815 -16.539 1.00 80.56 348 ILE A CA 1
ATOM 2522 C C . ILE A 1 348 ? -6.991 4.841 -17.458 1.00 80.56 348 ILE A C 1
ATOM 2524 O O . ILE A 1 348 ? -6.967 4.317 -18.567 1.00 80.56 348 ILE A O 1
ATOM 2528 N N . SER A 1 349 ? -8.075 5.476 -17.008 1.00 82.56 349 SER A N 1
ATOM 2529 C CA . SER A 1 349 ? -9.267 5.738 -17.823 1.00 82.56 349 SER A CA 1
ATOM 2530 C C . SER A 1 349 ? -9.901 7.050 -17.384 1.00 82.56 349 SER A C 1
ATOM 2532 O O . SER A 1 349 ? -10.100 7.276 -16.194 1.00 82.56 349 SER A O 1
ATOM 2534 N N . ASN A 1 350 ? -10.262 7.890 -18.354 1.00 82.31 350 ASN A N 1
ATOM 2535 C CA . ASN A 1 350 ? -10.995 9.143 -18.136 1.00 82.31 350 ASN A CA 1
ATOM 2536 C C . ASN A 1 350 ? -12.515 8.965 -18.312 1.00 82.31 350 ASN A C 1
ATOM 2538 O O . ASN A 1 350 ? -13.253 9.932 -18.492 1.00 82.31 350 ASN A O 1
ATOM 2542 N N . THR A 1 351 ? -12.987 7.719 -18.309 1.00 81.44 351 THR A N 1
ATOM 2543 C CA . THR A 1 351 ? -14.403 7.357 -18.425 1.00 81.44 351 THR A CA 1
ATOM 2544 C C . THR A 1 351 ? -14.821 6.543 -17.201 1.00 81.44 351 THR A C 1
ATOM 2546 O O . THR A 1 351 ? -13.964 6.077 -16.455 1.00 81.44 351 THR A O 1
ATOM 2549 N N . GLY A 1 352 ? -16.127 6.378 -16.962 1.00 81.75 352 GLY A N 1
ATOM 2550 C CA . GLY A 1 352 ? -16.668 5.627 -15.818 1.00 81.75 352 GLY A CA 1
ATOM 2551 C C . GLY A 1 352 ? -16.442 4.111 -15.902 1.00 81.75 352 GLY A C 1
ATOM 2552 O O . GLY A 1 352 ? -17.404 3.350 -15.871 1.00 81.75 352 GLY A O 1
ATOM 2553 N N . ALA A 1 353 ? -15.190 3.681 -16.045 1.00 85.12 353 ALA A N 1
ATOM 2554 C CA . ALA A 1 353 ? -14.758 2.295 -16.129 1.00 85.12 353 ALA A CA 1
ATOM 2555 C C . ALA A 1 353 ? -13.927 1.914 -14.896 1.00 85.12 353 ALA A C 1
ATOM 2557 O O . ALA A 1 353 ? -13.214 2.740 -14.326 1.00 85.12 353 ALA A O 1
ATOM 2558 N N . THR A 1 354 ? -14.001 0.646 -14.493 1.00 88.69 354 THR A N 1
ATOM 2559 C CA . THR A 1 354 ? -13.110 0.090 -13.471 1.00 88.69 354 THR A CA 1
ATOM 2560 C C . THR A 1 354 ? -11.772 -0.245 -14.107 1.00 88.69 354 THR A C 1
ATOM 2562 O O . THR A 1 354 ? -11.703 -1.104 -14.983 1.00 88.69 354 THR A O 1
ATOM 2565 N N . ASN A 1 355 ? -10.708 0.392 -13.633 1.00 88.88 355 ASN A N 1
ATOM 2566 C CA . ASN A 1 355 ? -9.353 -0.006 -13.982 1.00 88.88 355 ASN A CA 1
ATOM 2567 C C . ASN A 1 355 ? -8.832 -1.030 -12.972 1.00 88.88 355 ASN A C 1
ATOM 2569 O O . ASN A 1 355 ? -9.182 -0.984 -11.793 1.00 88.88 355 ASN A O 1
ATOM 2573 N N . THR A 1 356 ? -8.021 -1.984 -13.422 1.00 88.44 356 THR A N 1
ATOM 2574 C CA . THR A 1 356 ? -7.519 -3.069 -12.570 1.00 88.44 356 THR A CA 1
ATOM 2575 C C . THR A 1 356 ? -6.042 -3.306 -12.830 1.00 88.44 356 THR A C 1
ATOM 2577 O O . THR A 1 356 ? -5.645 -3.559 -13.963 1.00 88.44 356 THR A O 1
ATOM 2580 N N . ILE A 1 357 ? -5.253 -3.285 -11.758 1.00 90.06 357 ILE A N 1
ATOM 2581 C CA . ILE A 1 357 ? -3.910 -3.863 -11.713 1.00 90.06 357 ILE A CA 1
ATOM 2582 C C . ILE A 1 357 ? -4.053 -5.195 -10.977 1.00 90.06 357 ILE A C 1
ATOM 2584 O O . ILE A 1 357 ? -4.615 -5.236 -9.881 1.00 90.06 357 ILE A O 1
ATOM 2588 N N . LYS A 1 358 ? -3.611 -6.295 -11.593 1.00 89.75 358 LYS A N 1
ATOM 2589 C CA . LYS A 1 358 ? -3.791 -7.648 -11.057 1.00 89.75 358 LYS A CA 1
ATOM 2590 C C . LYS A 1 358 ? -2.441 -8.324 -10.872 1.00 89.75 358 LYS A C 1
ATOM 2592 O O . LYS A 1 358 ? -1.742 -8.563 -11.848 1.00 89.75 358 LYS A O 1
ATOM 2597 N N . LEU A 1 359 ? -2.143 -8.707 -9.636 1.00 92.19 359 LEU A N 1
ATOM 2598 C CA . LEU A 1 359 ? -1.071 -9.642 -9.323 1.00 92.19 359 LEU A CA 1
ATOM 2599 C C . LEU A 1 359 ? -1.693 -11.006 -9.017 1.00 92.19 359 LEU A C 1
ATOM 2601 O O . LEU A 1 359 ? -2.524 -11.116 -8.115 1.00 92.19 359 LEU A O 1
ATOM 2605 N N . GLN A 1 360 ? -1.340 -12.032 -9.789 1.00 93.44 360 GLN A N 1
ATOM 2606 C CA . GLN A 1 360 ? -1.927 -13.361 -9.642 1.00 93.44 360 GLN A CA 1
ATOM 2607 C C . GLN A 1 360 ? -0.898 -14.463 -9.885 1.00 93.44 360 GLN A C 1
ATOM 2609 O O . GLN A 1 360 ? -0.240 -14.486 -10.917 1.00 93.44 360 GLN A O 1
ATOM 2614 N N . ASN A 1 361 ? -0.873 -15.440 -8.981 1.00 92.38 361 ASN A N 1
ATOM 2615 C CA . ASN A 1 361 ? -0.318 -16.763 -9.214 1.00 92.38 361 ASN A CA 1
ATOM 2616 C C . ASN A 1 361 ? -1.487 -17.732 -9.472 1.00 92.38 361 ASN A C 1
ATOM 2618 O O . ASN A 1 361 ? -2.295 -17.950 -8.568 1.00 92.38 361 ASN A O 1
ATOM 2622 N N . PRO A 1 362 ? -1.657 -18.252 -10.701 1.00 91.19 362 PRO A N 1
ATOM 2623 C CA . PRO A 1 362 ? -2.783 -19.120 -11.040 1.00 91.19 362 PRO A CA 1
ATOM 2624 C C . PRO A 1 362 ? -2.639 -20.553 -10.503 1.00 91.19 362 PRO A C 1
ATOM 2626 O O . PRO A 1 362 ? -3.599 -21.314 -10.589 1.00 91.19 362 PRO A O 1
ATOM 2629 N N . SER A 1 363 ? -1.470 -20.929 -9.976 1.00 95.06 363 SER A N 1
ATOM 2630 C CA . SER A 1 363 ? -1.232 -22.252 -9.399 1.00 95.06 363 SER A CA 1
ATOM 2631 C C . SER A 1 363 ? -1.945 -22.414 -8.051 1.00 95.06 363 SER A C 1
ATOM 2633 O O . SER A 1 363 ? -1.929 -21.510 -7.218 1.00 95.06 363 SER A O 1
ATOM 2635 N N . ASP A 1 364 ? -2.540 -23.583 -7.812 1.00 93.06 364 ASP A N 1
ATOM 2636 C CA . ASP A 1 364 ? -3.207 -23.968 -6.559 1.00 93.06 364 ASP A CA 1
ATOM 2637 C C . ASP A 1 364 ? -2.413 -25.017 -5.751 1.00 93.06 364 ASP A C 1
ATOM 2639 O O . ASP A 1 364 ? -2.923 -25.629 -4.809 1.00 93.06 364 ASP A O 1
ATOM 2643 N N . THR A 1 365 ? -1.134 -25.214 -6.084 1.00 94.00 365 THR A N 1
ATOM 2644 C CA . THR A 1 365 ? -0.223 -26.113 -5.361 1.00 94.00 365 THR A CA 1
ATOM 2645 C C . THR A 1 365 ? 0.408 -25.440 -4.139 1.00 94.00 365 THR A C 1
ATOM 2647 O O . THR A 1 365 ? 0.406 -24.213 -4.012 1.00 94.00 365 THR A O 1
ATOM 2650 N N . ALA A 1 366 ? 1.012 -26.228 -3.241 1.00 90.44 366 ALA A N 1
ATOM 2651 C CA . ALA A 1 366 ? 1.770 -25.696 -2.104 1.00 90.44 366 ALA A CA 1
ATOM 2652 C C . ALA A 1 366 ? 2.830 -24.669 -2.555 1.00 90.44 366 ALA A C 1
ATOM 2654 O O . ALA A 1 366 ? 3.452 -24.840 -3.603 1.00 90.44 366 ALA A O 1
ATOM 2655 N N . SER A 1 367 ? 3.025 -23.620 -1.749 1.00 91.62 367 SER A N 1
ATOM 2656 C CA . SER A 1 367 ? 3.948 -22.498 -2.008 1.00 91.62 367 SER A CA 1
ATOM 2657 C C . SER A 1 367 ? 3.588 -21.577 -3.184 1.00 91.62 367 SER A C 1
ATOM 2659 O O . SER A 1 367 ? 4.410 -20.754 -3.581 1.00 91.62 367 SER A O 1
ATOM 2661 N N . SER A 1 368 ? 2.370 -21.661 -3.725 1.00 94.75 368 SER A N 1
ATOM 2662 C CA . SER A 1 368 ? 1.887 -20.696 -4.721 1.00 94.75 368 SER A CA 1
ATOM 2663 C C . SER A 1 368 ? 1.512 -19.375 -4.035 1.00 94.75 368 SER A C 1
ATOM 2665 O O . SER A 1 368 ? 0.490 -19.295 -3.356 1.00 94.75 368 SER A O 1
ATOM 2667 N N . SER A 1 369 ? 2.351 -18.349 -4.195 1.00 94.31 369 SER A N 1
ATOM 2668 C CA . SER A 1 369 ? 2.180 -17.024 -3.576 1.00 94.31 369 SER A CA 1
ATOM 2669 C C . SER A 1 369 ? 2.082 -15.910 -4.621 1.00 94.31 369 SER A C 1
ATOM 2671 O O . SER A 1 369 ? 2.617 -16.028 -5.723 1.00 94.31 369 SER A O 1
ATOM 2673 N N . SER A 1 370 ? 1.428 -14.808 -4.254 1.00 94.69 370 SER A N 1
ATOM 2674 C CA . SER A 1 370 ? 1.482 -13.511 -4.939 1.00 94.69 370 SER A CA 1
ATOM 2675 C C . SER A 1 370 ? 1.871 -12.455 -3.912 1.00 94.69 370 SER A C 1
ATOM 2677 O O . SER A 1 370 ? 1.273 -12.413 -2.838 1.00 94.69 370 SER A O 1
ATOM 2679 N N . GLN A 1 371 ? 2.871 -11.633 -4.217 1.00 94.50 371 GLN A N 1
ATOM 2680 C CA . GLN A 1 371 ? 3.459 -10.692 -3.268 1.00 94.50 371 GLN A CA 1
ATOM 2681 C C . GLN A 1 371 ? 3.633 -9.309 -3.891 1.00 94.50 371 GLN A C 1
ATOM 2683 O O . GLN A 1 371 ? 4.189 -9.176 -4.974 1.00 94.50 371 GLN A O 1
ATOM 2688 N N . ILE A 1 372 ? 3.203 -8.285 -3.158 1.00 93.56 372 ILE A N 1
ATOM 2689 C CA . ILE A 1 372 ? 3.651 -6.910 -3.370 1.00 93.56 372 ILE A CA 1
ATOM 2690 C C . ILE A 1 372 ? 4.694 -6.641 -2.290 1.00 93.56 372 ILE A C 1
ATOM 2692 O O . ILE A 1 372 ? 4.386 -6.745 -1.102 1.00 93.56 372 ILE A O 1
ATOM 2696 N N . GLU A 1 373 ? 5.920 -6.339 -2.697 1.00 94.12 373 GLU A N 1
ATOM 2697 C CA . GLU A 1 373 ? 6.992 -5.938 -1.792 1.00 94.12 373 GLU A CA 1
ATOM 2698 C C . GLU A 1 373 ? 7.233 -4.436 -1.933 1.00 94.12 373 GLU A C 1
ATOM 2700 O O . GLU A 1 373 ? 7.425 -3.931 -3.034 1.00 94.12 373 GLU A O 1
ATOM 2705 N N . VAL A 1 374 ? 7.190 -3.721 -0.808 1.00 95.06 374 VAL A N 1
ATOM 2706 C CA . VAL A 1 374 ? 7.526 -2.297 -0.727 1.00 95.06 374 VAL A CA 1
ATOM 2707 C C . VAL A 1 374 ? 8.622 -2.173 0.319 1.00 95.06 374 VAL A C 1
ATOM 2709 O O . VAL A 1 374 ? 8.389 -2.456 1.495 1.00 95.06 374 VAL A O 1
ATOM 2712 N N . SER A 1 375 ? 9.824 -1.798 -0.107 1.00 94.12 375 SER A N 1
ATOM 2713 C CA . SER A 1 375 ? 11.004 -1.737 0.750 1.00 94.12 375 SER A CA 1
ATOM 2714 C C . SER A 1 375 ? 11.777 -0.437 0.540 1.00 94.12 375 SER A C 1
ATOM 2716 O O . SER A 1 375 ? 11.626 0.259 -0.461 1.00 94.12 375 SER A O 1
ATOM 2718 N N . VAL A 1 376 ? 12.580 -0.083 1.538 1.00 95.00 376 VAL A N 1
ATOM 2719 C CA . VAL A 1 376 ? 13.453 1.095 1.541 1.00 95.00 376 VAL A CA 1
ATOM 2720 C C . VAL A 1 376 ? 14.811 0.704 2.119 1.00 95.00 376 VAL A C 1
ATOM 2722 O O . VAL A 1 376 ? 14.921 -0.283 2.845 1.00 95.00 376 VAL A O 1
ATOM 2725 N N . GLY A 1 377 ? 15.851 1.493 1.845 1.00 92.00 377 GLY A N 1
ATOM 2726 C CA . GLY A 1 377 ? 17.246 1.153 2.165 1.00 92.00 377 GLY A CA 1
ATOM 2727 C C . GLY A 1 377 ? 17.634 1.077 3.654 1.00 92.00 377 GLY A C 1
ATOM 2728 O O . GLY A 1 377 ? 18.808 0.868 3.950 1.00 92.00 377 GLY A O 1
ATOM 2729 N N . GLY A 1 378 ? 16.702 1.260 4.598 1.00 87.06 378 GLY A N 1
ATOM 2730 C CA . GLY A 1 378 ? 16.937 1.122 6.044 1.00 87.06 378 GLY A CA 1
ATOM 2731 C C . GLY A 1 378 ? 16.432 2.304 6.880 1.00 87.06 378 GLY A C 1
ATOM 2732 O O . GLY A 1 378 ? 15.624 3.100 6.413 1.00 87.06 378 GLY A O 1
ATOM 2733 N N . ILE A 1 379 ? 16.931 2.435 8.120 1.00 81.69 379 ILE A N 1
ATOM 2734 C CA . ILE A 1 379 ? 16.430 3.386 9.143 1.00 81.69 379 ILE A CA 1
ATOM 2735 C C . ILE A 1 379 ? 16.558 4.876 8.779 1.00 81.69 379 ILE A C 1
ATOM 2737 O O . ILE A 1 379 ? 15.963 5.722 9.437 1.00 81.69 379 ILE A O 1
ATOM 2741 N N . SER A 1 380 ? 17.398 5.209 7.795 1.00 87.88 380 SER A N 1
ATOM 2742 C CA . SER A 1 380 ? 17.630 6.588 7.340 1.00 87.88 380 SER A CA 1
ATOM 2743 C C . SER A 1 380 ? 16.898 6.923 6.041 1.00 87.88 380 SER A C 1
ATOM 2745 O O . SER A 1 380 ? 16.978 8.061 5.587 1.00 87.88 380 SER A O 1
ATOM 2747 N N . ALA A 1 381 ? 16.229 5.947 5.424 1.00 93.50 381 ALA A N 1
ATOM 2748 C CA . ALA A 1 381 ? 15.373 6.190 4.271 1.00 93.50 381 ALA A CA 1
ATOM 2749 C C . ALA A 1 381 ? 14.024 6.782 4.719 1.00 93.50 381 ALA A C 1
ATOM 2751 O O . ALA A 1 381 ? 13.729 6.822 5.913 1.00 93.50 381 ALA A O 1
ATOM 2752 N N . GLY A 1 382 ? 13.194 7.216 3.769 1.00 93.56 382 GLY A N 1
ATOM 2753 C CA . GLY A 1 382 ? 11.772 7.441 4.049 1.00 93.56 382 GLY A CA 1
ATOM 2754 C C . GLY A 1 382 ? 11.053 6.135 4.399 1.00 93.56 382 GLY A C 1
ATOM 2755 O O . GLY A 1 382 ? 11.656 5.062 4.386 1.00 93.56 382 GLY A O 1
ATOM 2756 N N . ASP A 1 383 ? 9.762 6.215 4.686 1.00 95.81 383 ASP A N 1
ATOM 2757 C CA . ASP A 1 383 ? 8.953 5.039 5.007 1.00 95.81 383 ASP A CA 1
ATOM 2758 C C . ASP A 1 383 ? 8.616 4.209 3.748 1.00 95.81 383 ASP A C 1
ATOM 2760 O O . ASP A 1 383 ? 8.469 4.783 2.667 1.00 95.81 383 ASP A O 1
ATOM 2764 N N . PRO A 1 384 ? 8.447 2.874 3.842 1.00 96.56 384 PRO A N 1
ATOM 2765 C CA . PRO A 1 384 ? 7.762 2.073 2.828 1.00 96.56 384 PRO A CA 1
ATOM 2766 C C . PRO A 1 384 ? 6.244 2.071 3.078 1.00 96.56 384 PRO A C 1
ATOM 2768 O O . PRO A 1 384 ? 5.777 1.701 4.163 1.00 96.56 384 PRO A O 1
ATOM 2771 N N . TRP A 1 385 ? 5.453 2.463 2.076 1.00 96.69 385 TRP A N 1
ATOM 2772 C CA . TRP A 1 385 ? 4.003 2.634 2.224 1.00 96.69 385 TRP A CA 1
ATOM 2773 C C . TRP A 1 385 ? 3.240 2.577 0.897 1.00 96.69 385 TRP A C 1
ATOM 2775 O O . TRP A 1 385 ? 3.818 2.639 -0.186 1.00 96.69 385 TRP A O 1
ATOM 2785 N N . VAL A 1 386 ? 1.914 2.467 1.002 1.00 96.38 386 VAL A N 1
ATOM 2786 C CA . VAL A 1 386 ? 0.961 2.585 -0.111 1.00 96.38 386 VAL A CA 1
ATOM 2787 C C . VAL A 1 386 ? -0.007 3.731 0.178 1.00 96.38 386 VAL A C 1
ATOM 2789 O O . VAL A 1 386 ? -0.477 3.856 1.312 1.00 96.38 386 VAL A O 1
ATOM 2792 N N . GLN A 1 387 ? -0.321 4.536 -0.845 1.00 95.25 387 GLN A N 1
ATOM 2793 C CA . GLN A 1 387 ? -1.300 5.626 -0.774 1.00 95.25 387 GLN A CA 1
ATOM 2794 C C . GLN A 1 387 ? -2.610 5.298 -1.486 1.00 95.25 387 GLN A C 1
ATOM 2796 O O . GLN A 1 387 ? -2.612 4.726 -2.576 1.00 95.25 387 GLN A O 1
ATOM 2801 N N . TRP A 1 388 ? -3.710 5.820 -0.949 1.00 95.25 388 TRP A N 1
ATOM 2802 C CA . TRP A 1 388 ? -4.982 5.965 -1.648 1.00 95.25 388 TRP A CA 1
ATOM 2803 C C . TRP A 1 388 ? -5.508 7.394 -1.498 1.00 95.25 388 TRP A C 1
ATOM 2805 O O . TRP A 1 388 ? -5.635 7.887 -0.379 1.00 95.25 388 TRP A O 1
ATOM 2815 N N . SER A 1 389 ? -5.861 8.044 -2.609 1.00 93.62 389 SER A N 1
ATOM 2816 C CA . SER A 1 389 ? -6.307 9.445 -2.621 1.00 93.62 389 SER A CA 1
ATOM 2817 C C . SER A 1 389 ? -7.633 9.617 -3.361 1.00 93.62 389 SER A C 1
ATOM 2819 O O . SER A 1 389 ? -7.870 9.000 -4.400 1.00 93.62 389 SER A O 1
ATOM 2821 N N . VAL A 1 390 ? -8.492 10.499 -2.849 1.00 92.12 390 VAL A N 1
ATOM 2822 C CA . VAL A 1 390 ? -9.741 10.940 -3.489 1.00 92.12 390 VAL A CA 1
ATOM 2823 C C . VAL A 1 390 ? -9.579 12.399 -3.907 1.00 92.12 390 VAL A C 1
ATOM 2825 O O . VAL A 1 390 ? -9.924 13.325 -3.167 1.00 92.12 390 VAL A O 1
ATOM 2828 N N . GLY A 1 391 ? -9.010 12.608 -5.099 1.00 83.69 391 GLY A N 1
ATOM 2829 C CA . GLY A 1 391 ? -8.624 13.942 -5.570 1.00 83.69 391 GLY A CA 1
ATOM 2830 C C . GLY A 1 391 ? -7.771 14.684 -4.533 1.00 83.69 391 GLY A C 1
ATOM 2831 O O . GLY A 1 391 ? -6.995 14.069 -3.812 1.00 83.69 391 GLY A O 1
ATOM 2832 N N . ALA A 1 392 ? -7.967 15.998 -4.415 1.00 81.19 392 ALA A N 1
ATOM 2833 C CA . ALA A 1 392 ? -7.346 16.827 -3.374 1.00 81.19 392 ALA A CA 1
ATOM 2834 C C . ALA A 1 392 ? -8.220 16.955 -2.104 1.00 81.19 392 ALA A C 1
ATOM 2836 O O . ALA A 1 392 ? -8.204 17.992 -1.451 1.00 81.19 392 ALA A O 1
ATOM 2837 N N . THR A 1 393 ? -9.089 15.973 -1.821 1.00 89.38 393 THR A N 1
ATOM 2838 C CA . THR A 1 393 ? -10.020 16.033 -0.673 1.00 89.38 393 THR A CA 1
ATOM 2839 C C . THR A 1 393 ? -9.530 15.222 0.516 1.00 89.38 393 THR A C 1
ATOM 2841 O O . THR A 1 393 ? -9.664 15.662 1.653 1.00 89.38 393 THR A O 1
ATOM 2844 N N . GLN A 1 394 ? -9.035 14.012 0.262 1.00 94.94 394 GLN A N 1
ATOM 2845 C CA . GLN A 1 394 ? -8.638 13.091 1.316 1.00 94.94 394 GLN A CA 1
ATOM 2846 C C . GLN A 1 394 ? -7.636 12.083 0.774 1.00 94.94 394 GLN A C 1
ATOM 2848 O O . GLN A 1 394 ? -7.914 11.423 -0.231 1.00 94.94 394 GLN A O 1
ATOM 2853 N N . SER A 1 395 ? -6.541 11.902 1.500 1.00 96.50 395 SER A N 1
ATOM 2854 C CA . SER A 1 395 ? -5.608 10.802 1.292 1.00 96.50 395 SER A CA 1
ATOM 2855 C C . SER A 1 395 ? -5.512 9.919 2.530 1.00 96.50 395 SER A C 1
ATOM 2857 O O . SER A 1 395 ? -5.768 10.342 3.663 1.00 96.50 395 SER A O 1
ATOM 2859 N N . TRP A 1 396 ? -5.162 8.666 2.284 1.00 97.44 396 TRP A N 1
ATOM 2860 C CA . TRP A 1 396 ? -4.888 7.637 3.271 1.00 97.44 396 TRP A CA 1
ATOM 2861 C C . TRP A 1 396 ? -3.589 6.947 2.907 1.00 97.44 396 TRP A C 1
ATOM 2863 O O . TRP A 1 396 ? -3.339 6.698 1.726 1.00 97.44 396 TRP A O 1
ATOM 2873 N N . SER A 1 397 ? -2.824 6.551 3.913 1.00 97.44 397 SER A N 1
ATOM 2874 C CA . SER A 1 397 ? -1.717 5.630 3.717 1.00 97.44 397 SER A CA 1
ATOM 2875 C C . SER A 1 397 ? -1.683 4.527 4.753 1.00 97.44 397 SER A C 1
ATOM 2877 O O . SER A 1 397 ? -2.245 4.628 5.846 1.00 97.44 397 SER A O 1
ATOM 2879 N N . ALA A 1 398 ? -1.034 3.438 4.359 1.00 98.00 398 ALA A N 1
ATOM 2880 C CA . ALA A 1 398 ? -0.669 2.348 5.240 1.00 98.00 398 ALA A CA 1
ATOM 2881 C C . ALA A 1 398 ? 0.773 1.937 4.946 1.00 98.00 398 ALA A C 1
ATOM 2883 O O . ALA A 1 398 ? 1.153 1.775 3.783 1.00 98.00 398 ALA A O 1
ATOM 2884 N N . GLY A 1 399 ? 1.574 1.758 5.991 1.00 97.19 399 GLY A N 1
ATOM 2885 C CA . GLY A 1 399 ? 2.982 1.420 5.830 1.00 97.19 399 GLY A CA 1
ATOM 2886 C C . GLY A 1 399 ? 3.718 1.244 7.147 1.00 97.19 399 GLY A C 1
ATOM 2887 O O . GLY A 1 399 ? 3.116 1.263 8.223 1.00 97.19 399 GLY A O 1
ATOM 2888 N N . ILE A 1 400 ? 5.029 1.051 7.044 1.00 96.81 400 ILE A N 1
ATOM 2889 C CA . ILE A 1 400 ? 5.927 0.946 8.194 1.00 96.81 400 ILE A CA 1
ATOM 2890 C C . ILE A 1 400 ? 6.588 2.298 8.410 1.00 96.81 400 ILE A C 1
ATOM 2892 O O . ILE A 1 400 ? 7.194 2.837 7.496 1.00 96.81 400 ILE A O 1
ATOM 2896 N N . HIS A 1 401 ? 6.507 2.828 9.622 1.00 94.94 401 HIS A N 1
ATOM 2897 C CA . HIS A 1 401 ? 7.239 4.023 10.003 1.00 94.94 401 HIS A CA 1
ATOM 2898 C C . HIS A 1 401 ? 8.622 3.618 10.519 1.00 94.94 401 HIS A C 1
ATOM 2900 O O . HIS A 1 401 ? 8.786 3.268 11.692 1.00 94.94 401 HIS A O 1
ATOM 2906 N N . ASN A 1 402 ? 9.614 3.628 9.630 1.00 93.00 402 ASN A N 1
ATOM 2907 C CA . ASN A 1 402 ? 10.942 3.061 9.897 1.00 93.00 402 ASN A CA 1
ATOM 2908 C C . ASN A 1 402 ? 11.698 3.826 11.001 1.00 93.00 402 ASN A C 1
ATOM 2910 O O . ASN A 1 402 ? 12.442 3.257 11.798 1.00 93.00 402 ASN A O 1
ATOM 2914 N N . SER A 1 403 ? 11.454 5.128 11.098 1.00 91.88 403 SER A N 1
ATOM 2915 C CA . SER A 1 403 ? 12.075 6.026 12.067 1.00 91.88 403 SER A CA 1
ATOM 2916 C C . SER A 1 403 ? 11.334 6.078 13.409 1.00 91.88 403 SER A C 1
ATOM 2918 O O . SER A 1 403 ? 11.883 6.583 14.388 1.00 91.88 403 SER A O 1
ATOM 2920 N N . ASP A 1 404 ? 10.145 5.475 13.509 1.00 92.62 404 ASP A N 1
ATOM 2921 C CA . ASP A 1 404 ? 9.381 5.317 14.753 1.00 92.62 404 ASP A CA 1
ATOM 2922 C C . ASP A 1 404 ? 9.340 3.846 15.201 1.00 92.62 404 ASP A C 1
ATOM 2924 O O . ASP A 1 404 ? 8.301 3.306 15.585 1.00 92.62 404 ASP A O 1
ATOM 2928 N N . SER A 1 405 ? 10.513 3.200 15.180 1.00 93.31 405 SER A N 1
ATOM 2929 C CA . SER A 1 405 ? 10.722 1.808 15.621 1.00 93.31 405 SER A CA 1
ATOM 2930 C C . SER A 1 405 ? 9.896 0.780 14.840 1.00 93.31 405 SER A C 1
ATOM 2932 O O . SER A 1 405 ? 9.283 -0.108 15.439 1.00 93.31 405 SER A O 1
ATOM 2934 N N . ASP A 1 406 ? 9.862 0.929 13.516 1.00 93.75 406 ASP A N 1
ATOM 2935 C CA . ASP A 1 406 ? 9.217 0.007 12.574 1.00 93.75 406 ASP A CA 1
ATOM 2936 C C . ASP A 1 406 ? 7.731 -0.266 12.883 1.00 93.75 406 ASP A C 1
ATOM 2938 O O . ASP A 1 406 ? 7.216 -1.369 12.684 1.00 93.75 406 ASP A O 1
ATOM 2942 N N . LYS A 1 407 ? 7.011 0.737 13.401 1.00 95.75 407 LYS A N 1
ATOM 2943 C CA . LYS A 1 407 ? 5.570 0.614 13.668 1.00 95.75 407 LYS A CA 1
ATOM 2944 C C . LYS A 1 407 ? 4.792 0.549 12.362 1.00 95.75 407 LYS A C 1
ATOM 2946 O O . LYS A 1 407 ? 5.001 1.373 11.479 1.00 95.75 407 LYS A O 1
ATOM 2951 N N . PHE A 1 408 ? 3.814 -0.346 12.283 1.00 97.81 408 PHE A N 1
ATOM 2952 C CA . PHE A 1 408 ? 2.813 -0.279 11.224 1.00 97.81 408 PHE A CA 1
ATOM 2953 C C . PHE A 1 408 ? 1.801 0.817 11.557 1.00 97.81 408 PHE A C 1
ATOM 2955 O O . PHE A 1 408 ? 1.224 0.811 12.649 1.00 97.81 408 PHE A O 1
ATOM 2962 N N . LYS A 1 409 ? 1.576 1.753 10.636 1.00 97.38 409 LYS A N 1
ATOM 2963 C CA . LYS A 1 409 ? 0.648 2.870 10.831 1.00 97.38 409 LYS A CA 1
ATOM 2964 C C . LYS A 1 409 ? -0.341 2.976 9.681 1.00 97.38 409 LYS A C 1
ATOM 2966 O O . LYS A 1 409 ? -0.005 2.703 8.531 1.00 97.38 409 LYS A O 1
ATOM 2971 N N . ILE A 1 410 ? -1.552 3.403 10.027 1.00 97.75 410 ILE A N 1
ATOM 2972 C CA . ILE A 1 410 ? -2.544 3.935 9.095 1.00 97.75 410 ILE A CA 1
ATOM 2973 C C . ILE A 1 410 ? -2.721 5.410 9.435 1.00 97.75 410 ILE A C 1
ATOM 2975 O O . ILE A 1 410 ? -3.122 5.739 10.559 1.00 97.75 410 ILE A O 1
ATOM 2979 N N . THR A 1 411 ? -2.429 6.282 8.477 1.00 96.88 411 THR A N 1
ATOM 2980 C CA . THR A 1 411 ? -2.515 7.738 8.626 1.00 96.88 411 THR A CA 1
ATOM 2981 C C . THR A 1 411 ? -3.420 8.334 7.550 1.00 96.88 411 THR A C 1
ATOM 2983 O O . THR A 1 411 ? -3.718 7.714 6.524 1.00 96.88 411 THR A O 1
ATOM 2986 N N . THR A 1 412 ? -3.940 9.529 7.818 1.00 96.50 412 THR A N 1
ATOM 2987 C CA . THR A 1 412 ? -4.839 10.234 6.903 1.00 96.50 412 THR A CA 1
ATOM 2988 C C . THR A 1 412 ? -4.632 11.743 6.974 1.00 96.50 412 THR A C 1
ATOM 2990 O O . THR A 1 412 ? -4.352 12.283 8.045 1.00 96.50 412 THR A O 1
ATOM 2993 N N . ASP A 1 413 ? -4.773 12.428 5.842 1.00 95.00 413 ASP A N 1
ATOM 2994 C CA . ASP A 1 413 ? -4.696 13.888 5.761 1.00 95.00 413 ASP A CA 1
ATOM 2995 C C . ASP A 1 413 ? -5.571 14.422 4.616 1.00 95.00 413 ASP A C 1
ATOM 2997 O O . ASP A 1 413 ? -5.873 13.701 3.661 1.00 95.00 413 ASP A O 1
ATOM 3001 N N . GLY A 1 414 ? -5.986 15.684 4.717 1.00 93.50 414 GLY A N 1
ATOM 3002 C CA . GLY A 1 414 ? -6.684 16.401 3.651 1.00 93.50 414 GLY A CA 1
ATOM 3003 C C . GLY A 1 414 ? -5.785 16.773 2.464 1.00 93.50 414 GLY A C 1
ATOM 3004 O O . GLY A 1 414 ? -6.301 17.253 1.457 1.00 93.50 414 GLY A O 1
ATOM 3005 N N . ASP A 1 415 ? -4.466 16.568 2.570 1.00 75.69 415 ASP A N 1
ATOM 3006 C CA . ASP A 1 415 ? -3.488 16.776 1.494 1.00 75.69 415 ASP A CA 1
ATOM 3007 C C . ASP A 1 415 ? -3.457 15.601 0.487 1.00 75.69 415 ASP A C 1
ATOM 3009 O O . ASP A 1 415 ? -3.932 14.493 0.751 1.00 75.69 415 ASP A O 1
ATOM 3013 N N . ALA A 1 416 ? -2.893 15.840 -0.698 1.00 80.00 416 ALA A N 1
ATOM 3014 C CA . ALA A 1 416 ? -2.683 14.858 -1.755 1.00 80.00 416 ALA A CA 1
ATOM 3015 C C . ALA A 1 416 ? -1.594 13.825 -1.417 1.00 80.00 416 ALA A C 1
ATOM 3017 O O . ALA A 1 416 ? -1.606 12.753 -2.019 1.00 80.00 416 ALA A O 1
ATOM 3018 N N . THR A 1 417 ? -0.694 14.114 -0.470 1.00 89.38 417 THR A N 1
ATOM 3019 C CA . THR A 1 417 ? 0.366 13.188 -0.042 1.00 89.38 417 THR A CA 1
ATOM 3020 C C . THR A 1 417 ? 0.355 13.013 1.476 1.00 89.38 417 THR A C 1
ATOM 3022 O O . THR A 1 417 ? 0.510 13.986 2.204 1.00 89.38 417 THR A O 1
ATOM 3025 N N . VAL A 1 418 ? 0.191 11.779 1.956 1.00 95.19 418 VAL A N 1
ATOM 3026 C CA . VAL A 1 418 ? 0.256 11.410 3.378 1.00 95.19 418 VAL A CA 1
ATOM 3027 C C . VAL A 1 418 ? 0.990 10.087 3.530 1.00 95.19 418 VAL A C 1
ATOM 3029 O O . VAL A 1 418 ? 0.633 9.119 2.881 1.00 95.19 418 VAL A O 1
ATOM 3032 N N . ASP A 1 419 ? 1.962 10.000 4.424 1.00 95.44 419 ASP A N 1
ATOM 3033 C CA . ASP A 1 419 ? 2.772 8.800 4.674 1.00 95.44 419 ASP A CA 1
ATOM 3034 C C . ASP A 1 419 ? 2.671 8.360 6.155 1.00 95.44 419 ASP A C 1
ATOM 3036 O O . ASP A 1 419 ? 2.021 9.042 6.956 1.00 95.44 419 ASP A O 1
ATOM 3040 N N . PRO A 1 420 ? 3.269 7.224 6.563 1.00 95.88 420 PRO A N 1
ATOM 3041 C CA . PRO A 1 420 ? 3.260 6.793 7.962 1.00 95.88 420 PRO A CA 1
ATOM 3042 C C . PRO A 1 420 ? 3.888 7.801 8.942 1.00 95.88 420 PRO A C 1
ATOM 3044 O O . PRO A 1 420 ? 3.526 7.784 10.119 1.00 95.88 420 PRO A O 1
ATOM 3047 N N . SER A 1 421 ? 4.786 8.675 8.479 1.00 93.62 421 SER A N 1
ATOM 3048 C CA . SER A 1 421 ? 5.459 9.728 9.256 1.00 93.62 421 SER A CA 1
ATOM 3049 C C . SER A 1 421 ? 4.686 11.047 9.354 1.00 93.62 421 SER A C 1
ATOM 3051 O O . SER A 1 421 ? 5.115 11.959 10.068 1.00 93.62 421 SER A O 1
ATOM 3053 N N . SER A 1 422 ? 3.559 11.180 8.658 1.00 93.69 422 SER A N 1
ATOM 3054 C CA . SER A 1 422 ? 2.815 12.433 8.521 1.00 93.69 422 SER A CA 1
ATOM 3055 C C . SER A 1 422 ? 1.302 12.243 8.668 1.00 93.69 422 SER A C 1
ATOM 3057 O O . SER A 1 422 ? 0.788 11.143 8.878 1.00 93.69 422 SER A O 1
ATOM 3059 N N . GLY A 1 423 ? 0.568 13.357 8.613 1.00 93.50 423 GLY A N 1
ATOM 3060 C CA . GLY A 1 423 ? -0.882 13.372 8.767 1.00 93.50 423 GLY A CA 1
ATOM 3061 C C . GLY A 1 423 ? -1.367 12.988 10.169 1.00 93.50 423 GLY A C 1
ATOM 3062 O O . GLY A 1 423 ? -0.655 13.065 11.171 1.00 93.50 423 GLY A O 1
ATOM 3063 N N . THR A 1 424 ? -2.641 12.608 10.242 1.00 95.00 424 THR A N 1
ATOM 3064 C CA . THR A 1 424 ? -3.315 12.181 11.472 1.00 95.00 424 THR A CA 1
ATOM 3065 C C . THR A 1 424 ? -3.254 10.663 11.613 1.00 95.00 424 THR A C 1
ATOM 3067 O O . THR A 1 424 ? -3.752 9.937 10.754 1.00 95.00 424 THR A O 1
ATOM 3070 N N . GLU A 1 425 ? -2.706 10.168 12.724 1.00 95.50 425 GLU A N 1
ATOM 3071 C CA . GLU A 1 425 ? -2.675 8.734 13.032 1.00 95.50 425 GLU A CA 1
ATOM 3072 C C . GLU A 1 425 ? -4.074 8.198 13.365 1.00 95.50 425 GLU A C 1
ATOM 3074 O O . GLU A 1 425 ? -4.742 8.665 14.295 1.00 95.50 425 GLU A O 1
ATOM 3079 N N . VAL A 1 426 ? -4.503 7.174 12.629 1.00 95.75 426 VAL A N 1
ATOM 3080 C CA . VAL A 1 426 ? -5.788 6.494 12.840 1.00 95.75 426 VAL A CA 1
ATOM 3081 C C . VAL A 1 426 ? -5.583 5.197 13.615 1.00 95.75 426 VAL A C 1
ATOM 3083 O O . VAL A 1 426 ? -6.295 4.933 14.582 1.00 95.75 426 VAL A O 1
ATOM 3086 N N . MET A 1 427 ? -4.582 4.406 13.224 1.00 96.94 427 MET A N 1
ATOM 3087 C CA . MET A 1 427 ? -4.223 3.144 13.869 1.00 96.94 427 MET A CA 1
ATOM 3088 C C . MET A 1 427 ? -2.707 2.989 13.880 1.00 96.94 427 MET A C 1
ATOM 3090 O O . MET A 1 427 ? -2.048 3.236 12.872 1.00 96.94 427 MET A O 1
ATOM 3094 N N . VAL A 1 428 ? -2.166 2.532 15.005 1.00 96.75 428 VAL A N 1
ATOM 3095 C CA . VAL A 1 428 ? -0.738 2.256 15.165 1.00 96.75 428 VAL A CA 1
ATOM 3096 C C . VAL A 1 428 ? -0.573 0.868 15.764 1.00 96.75 428 VAL A C 1
ATOM 3098 O O . VAL A 1 428 ? -1.204 0.544 16.768 1.00 96.75 428 VAL A O 1
ATOM 3101 N N . SER A 1 429 ? 0.284 0.049 15.164 1.00 97.81 429 SER A N 1
ATOM 3102 C CA . SER A 1 429 ? 0.694 -1.246 15.693 1.00 97.81 429 SER A CA 1
ATOM 3103 C C . SER A 1 429 ? 2.199 -1.264 15.928 1.00 97.81 429 SER A C 1
ATOM 3105 O O . SER A 1 429 ? 2.986 -0.926 15.045 1.00 97.81 429 SER A O 1
ATOM 3107 N N . THR A 1 430 ? 2.612 -1.647 17.134 1.00 96.56 430 THR A N 1
ATOM 3108 C CA . THR A 1 430 ? 4.027 -1.839 17.459 1.00 96.56 430 THR A CA 1
ATOM 3109 C C . THR A 1 430 ? 4.499 -3.229 17.056 1.00 96.56 430 THR A C 1
ATOM 3111 O O . THR A 1 430 ? 3.716 -4.178 17.022 1.00 96.56 430 THR A O 1
ATOM 3114 N N . VAL A 1 431 ? 5.810 -3.389 16.874 1.00 94.31 431 VAL A N 1
ATOM 3115 C CA . VAL A 1 431 ? 6.444 -4.703 16.653 1.00 94.31 431 VAL A CA 1
ATOM 3116 C C . VAL A 1 431 ? 6.198 -5.703 17.796 1.00 94.31 431 VAL A C 1
ATOM 3118 O O . VAL A 1 431 ? 6.315 -6.909 17.604 1.00 94.31 431 VAL A O 1
ATOM 3121 N N . ALA A 1 432 ? 5.817 -5.222 18.986 1.00 95.31 432 ALA A N 1
ATOM 3122 C CA . ALA A 1 432 ? 5.428 -6.051 20.129 1.00 95.31 432 ALA A CA 1
ATOM 3123 C C . ALA A 1 432 ? 3.935 -6.454 20.118 1.00 95.31 432 ALA A C 1
ATOM 3125 O O . ALA A 1 432 ? 3.462 -7.075 21.069 1.00 95.31 432 ALA A O 1
ATOM 3126 N N . GLY A 1 433 ? 3.183 -6.085 19.074 1.00 91.88 433 GLY A N 1
ATOM 3127 C CA . GLY A 1 433 ? 1.772 -6.430 18.888 1.00 91.88 433 GLY A CA 1
ATOM 3128 C C . GLY A 1 433 ? 0.777 -5.510 19.601 1.00 91.88 433 GLY A C 1
ATOM 3129 O O . GLY A 1 433 ? -0.419 -5.797 19.600 1.00 91.88 433 GLY A O 1
ATOM 3130 N N . ALA A 1 434 ? 1.226 -4.405 20.208 1.00 93.75 434 ALA A N 1
ATOM 3131 C CA . ALA A 1 434 ? 0.308 -3.436 20.806 1.00 93.75 434 ALA A CA 1
ATOM 3132 C C . ALA A 1 434 ? -0.364 -2.611 19.703 1.00 93.75 434 ALA A C 1
ATOM 3134 O O . ALA A 1 434 ? 0.334 -2.017 18.885 1.00 93.75 434 ALA A O 1
ATOM 3135 N N . ILE A 1 435 ? -1.699 -2.561 19.701 1.00 94.38 435 ILE A N 1
ATOM 3136 C CA . ILE A 1 435 ? -2.497 -1.760 18.766 1.00 94.38 435 ILE A CA 1
ATOM 3137 C C . ILE A 1 435 ? -3.132 -0.597 19.528 1.00 94.38 435 ILE A C 1
ATOM 3139 O O . ILE A 1 435 ? -3.785 -0.810 20.551 1.00 94.38 435 ILE A O 1
ATOM 3143 N N . SER A 1 436 ? -2.967 0.623 19.024 1.00 92.31 436 SER A N 1
ATOM 3144 C CA . SER A 1 436 ? -3.612 1.826 19.545 1.00 92.31 436 SER A CA 1
ATOM 3145 C C . SER A 1 436 ? -4.374 2.576 18.454 1.00 92.31 436 SER A C 1
ATOM 3147 O O . SER A 1 436 ? -4.053 2.494 17.268 1.00 92.31 436 SER A O 1
ATOM 3149 N N . PHE A 1 437 ? -5.385 3.329 18.888 1.00 92.94 437 PHE A N 1
ATOM 3150 C CA . PHE A 1 437 ? -6.160 4.260 18.070 1.00 92.94 437 PHE A CA 1
ATOM 3151 C C . PHE A 1 437 ? -5.977 5.660 18.670 1.00 92.94 437 PHE A C 1
ATOM 3153 O O . PHE A 1 437 ? -6.746 6.047 19.548 1.00 92.94 437 PHE A O 1
ATOM 3160 N N . PRO A 1 438 ? -4.919 6.402 18.294 1.00 90.31 438 PRO A N 1
ATOM 3161 C CA . PRO A 1 438 ? -4.484 7.597 19.028 1.00 90.31 438 PRO A CA 1
ATOM 3162 C C . PRO A 1 438 ? -5.552 8.690 19.138 1.00 90.31 438 PRO A C 1
ATOM 3164 O O . PRO A 1 438 ? -5.614 9.398 20.140 1.00 90.31 438 PRO A O 1
ATOM 3167 N N . ASN A 1 439 ? -6.421 8.785 18.130 1.00 85.88 439 ASN A N 1
ATOM 3168 C CA . ASN A 1 439 ? -7.477 9.791 18.038 1.00 85.88 439 ASN A CA 1
ATOM 3169 C C . ASN A 1 439 ? -8.887 9.236 18.321 1.00 85.88 439 ASN A C 1
ATOM 3171 O O . ASN A 1 439 ? -9.878 9.883 17.989 1.00 85.88 439 ASN A O 1
ATOM 3175 N N . ALA A 1 440 ? -9.002 8.053 18.941 1.00 80.81 440 ALA A N 1
ATOM 3176 C CA . ALA A 1 440 ? -10.284 7.473 19.337 1.00 80.81 440 ALA A CA 1
ATOM 3177 C C . ALA A 1 440 ? -10.206 6.767 20.701 1.00 80.81 440 ALA A C 1
ATOM 3179 O O . ALA A 1 440 ? -9.272 6.026 20.995 1.00 80.81 440 ALA A O 1
ATOM 3180 N N . SER A 1 441 ? -11.235 6.939 21.533 1.00 81.56 441 SER A N 1
ATOM 3181 C CA . SER A 1 441 ? -11.438 6.085 22.706 1.00 81.56 441 SER A CA 1
ATOM 3182 C C . SER A 1 441 ? -12.344 4.930 22.310 1.00 81.56 441 SER A C 1
ATOM 3184 O O . SER A 1 441 ? -13.518 5.147 22.025 1.00 81.56 441 SER A O 1
ATOM 3186 N N . LEU A 1 442 ? -11.817 3.703 22.302 1.00 79.25 442 LEU A N 1
ATOM 3187 C CA . LEU A 1 442 ? -12.599 2.524 21.912 1.00 79.25 442 LEU A CA 1
ATOM 3188 C C . LEU A 1 442 ? -13.821 2.292 22.808 1.00 79.25 442 LEU A C 1
ATOM 3190 O O . LEU A 1 442 ? -14.791 1.696 22.354 1.00 79.25 442 LEU A O 1
ATOM 3194 N N . THR A 1 443 ? -13.777 2.731 24.070 1.00 86.12 443 THR A N 1
ATOM 3195 C CA . THR A 1 443 ? -14.854 2.465 25.032 1.00 86.12 443 THR A CA 1
ATOM 3196 C C . THR A 1 443 ? -15.614 3.683 25.506 1.00 86.12 443 THR A C 1
ATOM 3198 O O . THR A 1 443 ? -16.666 3.495 26.106 1.00 86.12 443 THR A O 1
ATOM 3201 N N . GLU A 1 444 ? -15.089 4.895 25.307 1.00 86.12 444 GLU A N 1
ATOM 3202 C CA . GLU A 1 444 ? -15.685 6.130 25.833 1.00 86.12 444 GLU A CA 1
ATOM 3203 C C . GLU A 1 444 ? -16.113 5.990 27.313 1.00 86.12 444 GLU A C 1
ATOM 3205 O O . GLU A 1 444 ? -17.238 6.287 27.693 1.00 86.12 444 GLU A O 1
ATOM 3210 N N . HIS A 1 445 ? -15.207 5.483 28.161 1.00 87.75 445 HIS A N 1
ATOM 3211 C CA . HIS A 1 445 ? -15.429 5.161 29.586 1.00 87.75 445 HIS A CA 1
ATOM 3212 C C . HIS A 1 445 ? -16.243 3.888 29.896 1.00 87.75 445 HIS A C 1
ATOM 3214 O O . HIS A 1 445 ? -16.420 3.552 31.068 1.00 87.75 445 HIS A O 1
ATOM 3220 N N . GLY A 1 446 ? -16.692 3.138 28.890 1.00 90.38 446 GLY A N 1
ATOM 3221 C CA . GLY A 1 446 ? -17.207 1.775 29.043 1.00 90.38 446 GLY A CA 1
ATOM 3222 C C . GLY A 1 446 ? -16.107 0.717 29.228 1.00 90.38 446 GLY A C 1
ATOM 3223 O O . GLY A 1 446 ? -14.912 1.023 29.292 1.00 90.38 446 GLY A O 1
ATOM 3224 N N . VAL A 1 447 ? -16.508 -0.556 29.269 1.00 90.94 447 VAL A N 1
ATOM 3225 C CA . VAL A 1 447 ? -15.612 -1.723 29.354 1.00 90.94 447 VAL A CA 1
ATOM 3226 C C . VAL A 1 447 ? -15.722 -2.547 28.071 1.00 90.94 447 VAL A C 1
ATOM 3228 O O . VAL A 1 447 ? -16.834 -2.861 27.650 1.00 90.94 447 VAL A O 1
ATOM 3231 N N . MET A 1 448 ? -14.589 -2.914 27.458 1.00 90.50 448 MET A N 1
ATOM 3232 C CA . MET A 1 448 ? -14.577 -3.861 26.333 1.00 90.50 448 MET A CA 1
ATOM 3233 C C . MET A 1 448 ? -14.833 -5.281 26.829 1.00 90.50 448 MET A C 1
ATOM 3235 O O . MET A 1 448 ? -14.207 -5.733 27.789 1.00 90.50 448 MET A O 1
ATOM 3239 N N . ILE A 1 449 ? -15.710 -5.996 26.138 1.00 89.06 449 ILE A N 1
ATOM 3240 C CA . ILE A 1 449 ? -16.097 -7.373 26.435 1.00 89.06 449 ILE A CA 1
ATOM 3241 C C . ILE A 1 449 ? -16.136 -8.196 25.144 1.00 89.06 449 ILE A C 1
ATOM 3243 O O . ILE A 1 449 ? -16.413 -7.670 24.067 1.00 89.06 449 ILE A O 1
ATOM 3247 N N . GLY A 1 450 ? -15.863 -9.498 25.245 1.00 86.94 450 GLY A N 1
ATOM 3248 C CA . GLY A 1 450 ? -16.187 -10.443 24.176 1.00 86.94 450 GLY A CA 1
ATOM 3249 C C . GLY A 1 450 ? -17.680 -10.737 24.242 1.00 86.94 450 GLY A C 1
ATOM 3250 O O . GLY A 1 450 ? -18.097 -11.511 25.098 1.00 86.94 450 GLY A O 1
ATOM 3251 N N . GLY A 1 451 ? -18.467 -10.062 23.409 1.00 73.44 451 GLY A N 1
ATOM 3252 C CA . GLY A 1 451 ? -19.923 -10.141 23.418 1.00 73.44 451 GLY A CA 1
ATOM 3253 C C . GLY A 1 451 ? -20.454 -11.529 23.050 1.00 73.44 451 GLY A C 1
ATOM 3254 O O . GLY A 1 451 ? -19.724 -12.380 22.535 1.00 73.44 451 GLY A O 1
ATOM 3255 N N . ALA A 1 452 ? -21.754 -11.743 23.259 1.00 66.69 452 ALA A N 1
ATOM 3256 C CA . ALA A 1 452 ? -22.452 -13.026 23.087 1.00 66.69 452 ALA A CA 1
ATOM 3257 C C . ALA A 1 452 ? -22.294 -13.730 21.711 1.00 66.69 452 ALA A C 1
ATOM 3259 O O . ALA A 1 452 ? -22.630 -14.907 21.583 1.00 66.69 452 ALA A O 1
ATOM 3260 N N . SER A 1 453 ? -21.772 -13.050 20.684 1.00 68.81 453 SER A N 1
ATOM 3261 C CA . SER A 1 453 ? -21.492 -13.593 19.343 1.00 68.81 453 SER A CA 1
ATOM 3262 C C . SER A 1 453 ? -19.999 -13.742 19.011 1.00 68.81 453 SER A C 1
ATOM 3264 O O . SER A 1 453 ? -19.652 -14.012 17.863 1.00 68.81 453 SER A O 1
ATOM 3266 N N . GLY A 1 454 ? -19.102 -13.544 19.984 1.00 72.56 454 GLY A N 1
ATOM 3267 C CA . GLY A 1 454 ? -17.652 -13.512 19.760 1.00 72.56 454 GLY A CA 1
ATOM 3268 C C . GLY A 1 454 ? -17.139 -12.198 19.159 1.00 72.56 454 GLY A C 1
ATOM 3269 O O . GLY A 1 454 ? -15.943 -12.070 18.907 1.00 72.56 454 GLY A O 1
ATOM 3270 N N . LEU A 1 455 ? -18.020 -11.214 18.947 1.00 80.69 455 LEU A N 1
ATOM 3271 C CA . LEU A 1 455 ? -17.647 -9.852 18.568 1.00 80.69 455 LEU A CA 1
ATOM 3272 C C . LEU A 1 455 ? -17.193 -9.063 19.798 1.00 80.69 455 LEU A C 1
ATOM 3274 O O . LEU A 1 455 ? -17.745 -9.226 20.883 1.00 80.69 455 LEU A O 1
ATOM 3278 N N . LEU A 1 456 ? -16.222 -8.169 19.627 1.00 86.81 456 LEU A N 1
ATOM 3279 C CA . LEU A 1 456 ? -15.906 -7.183 20.658 1.00 86.81 456 LEU A CA 1
ATOM 3280 C C . LEU A 1 456 ? -17.077 -6.200 20.786 1.00 86.81 456 LEU A C 1
ATOM 3282 O O . LEU A 1 456 ? -17.536 -5.643 19.791 1.00 86.81 456 LEU A O 1
ATOM 3286 N N . ALA A 1 457 ? -17.547 -5.991 22.010 1.00 86.88 457 ALA A N 1
ATOM 3287 C CA . ALA A 1 457 ? -18.575 -5.018 22.350 1.00 86.88 457 ALA A CA 1
ATOM 3288 C C . ALA A 1 457 ? -18.099 -4.146 23.512 1.00 86.88 457 ALA A C 1
ATOM 3290 O O . ALA A 1 457 ? -17.160 -4.496 24.231 1.00 86.88 457 ALA A O 1
ATOM 3291 N N . THR A 1 458 ? -18.749 -3.004 23.705 1.00 90.19 458 THR A N 1
ATOM 3292 C CA . THR A 1 458 ? -18.508 -2.131 24.850 1.00 90.19 458 THR A CA 1
ATOM 3293 C C . THR A 1 458 ? -19.769 -2.024 25.685 1.00 90.19 458 THR A C 1
ATOM 3295 O O . THR A 1 458 ? -20.884 -1.944 25.168 1.00 90.19 458 THR A O 1
ATOM 3298 N N . THR A 1 459 ? -19.614 -2.055 27.004 1.00 91.62 459 THR A N 1
ATOM 3299 C CA . THR A 1 459 ? -20.733 -1.775 27.902 1.00 91.62 459 THR A CA 1
ATOM 3300 C C . THR A 1 459 ? -21.134 -0.304 27.785 1.00 91.62 459 THR A C 1
ATOM 3302 O O . THR A 1 459 ? -20.279 0.557 27.578 1.00 91.62 459 THR A O 1
ATOM 3305 N N . ALA A 1 460 ? -22.404 0.015 28.046 1.00 91.31 460 ALA A N 1
ATOM 3306 C CA . ALA A 1 460 ? -22.786 1.395 28.349 1.00 91.31 460 ALA A CA 1
ATOM 3307 C C . ALA A 1 460 ? -21.970 1.939 29.541 1.00 91.31 460 ALA A C 1
ATOM 3309 O O . ALA A 1 460 ? -21.523 1.168 30.394 1.00 91.31 460 ALA A O 1
ATOM 3310 N N . VAL A 1 461 ? -21.786 3.259 29.610 1.00 93.06 461 VAL A N 1
ATOM 3311 C CA . VAL A 1 461 ? -21.055 3.911 30.707 1.00 93.06 461 VAL A CA 1
ATOM 3312 C C . VAL A 1 461 ? -21.856 3.799 32.006 1.00 93.06 461 VAL A C 1
ATOM 3314 O O . VAL A 1 461 ? -23.030 4.171 32.059 1.00 93.06 461 VAL A O 1
ATOM 3317 N N . GLY A 1 462 ? -21.224 3.278 33.059 1.00 92.88 462 GLY A N 1
ATOM 3318 C CA . GLY A 1 462 ? -21.813 3.220 34.395 1.00 92.88 462 GLY A CA 1
ATOM 3319 C C . GLY A 1 462 ? -21.803 4.575 35.103 1.00 92.88 462 GLY A C 1
ATOM 3320 O O . GLY A 1 462 ? -21.005 5.456 34.790 1.00 92.88 462 GLY A O 1
ATOM 3321 N N . ASN A 1 463 ? -22.669 4.738 36.103 1.00 92.81 463 ASN A N 1
ATOM 3322 C CA . ASN A 1 463 ? -22.625 5.881 37.018 1.00 92.81 463 ASN A CA 1
ATOM 3323 C C . ASN A 1 463 ? -22.102 5.490 38.413 1.00 92.81 463 ASN A C 1
ATOM 3325 O O . ASN A 1 463 ? -21.912 4.315 38.717 1.00 92.81 463 ASN A O 1
ATOM 3329 N N . ALA A 1 464 ? -21.899 6.485 39.282 1.00 93.62 464 ALA A N 1
ATOM 3330 C CA . ALA A 1 464 ? -21.326 6.297 40.619 1.00 93.62 464 ALA A CA 1
ATOM 3331 C C . ALA A 1 464 ? -22.133 5.367 41.553 1.00 93.62 464 ALA A C 1
ATOM 3333 O O . ALA A 1 464 ? -21.594 4.910 42.557 1.00 93.62 464 ALA A O 1
ATOM 3334 N N . ALA A 1 465 ? -23.406 5.094 41.250 1.00 90.06 465 ALA A N 1
ATOM 3335 C CA . ALA A 1 465 ? -24.269 4.201 42.023 1.00 90.06 465 ALA A CA 1
ATOM 3336 C C . ALA A 1 465 ? -24.346 2.780 41.440 1.00 90.06 465 ALA A C 1
ATOM 3338 O O . ALA A 1 465 ? -25.171 1.986 41.891 1.00 90.06 465 ALA A O 1
ATOM 3339 N N . GLN A 1 466 ? -23.541 2.457 40.426 1.00 93.56 466 GLN A N 1
ATOM 3340 C CA . GLN A 1 466 ? -23.579 1.170 39.743 1.00 93.56 466 GLN A CA 1
ATOM 3341 C C . GLN A 1 466 ? -22.265 0.405 39.880 1.00 93.56 466 GLN A C 1
ATOM 3343 O O . GLN A 1 466 ? -21.183 0.979 39.979 1.00 93.56 466 GLN A O 1
ATOM 3348 N N . VAL A 1 467 ? -22.374 -0.917 39.838 1.00 92.94 467 VAL A N 1
ATOM 3349 C CA . VAL A 1 467 ? -21.257 -1.857 39.747 1.00 92.94 467 VAL A CA 1
ATOM 3350 C C . VAL A 1 467 ? -21.385 -2.660 38.459 1.00 92.94 467 VAL A C 1
ATOM 3352 O O . VAL A 1 467 ? -22.488 -2.838 37.941 1.00 92.94 467 VAL A O 1
ATOM 3355 N N . LEU A 1 468 ? -20.261 -3.134 37.921 1.00 93.94 468 LEU A N 1
ATOM 3356 C CA . LEU A 1 468 ? -20.284 -4.048 36.784 1.00 93.94 468 LEU A CA 1
ATOM 3357 C C . LEU A 1 468 ? -20.713 -5.432 37.277 1.00 93.94 468 LEU A C 1
ATOM 3359 O O . LEU A 1 468 ? -19.982 -6.081 38.027 1.00 93.94 468 LEU A O 1
ATOM 3363 N N . THR A 1 469 ? -21.889 -5.879 36.852 1.00 92.69 469 THR A N 1
ATOM 3364 C CA . THR A 1 469 ? -22.478 -7.141 37.301 1.00 92.69 469 THR A CA 1
ATOM 3365 C C . THR A 1 469 ? -22.414 -8.180 36.189 1.00 92.69 469 THR A C 1
ATOM 3367 O O . THR A 1 469 ? -22.776 -7.915 35.041 1.00 92.69 469 THR A O 1
ATOM 3370 N N . SER A 1 470 ? -21.957 -9.387 36.538 1.00 90.44 470 SER A N 1
ATOM 3371 C CA . SER A 1 470 ? -22.065 -10.560 35.669 1.00 90.44 470 SER A CA 1
ATOM 3372 C C . SER A 1 470 ? -23.536 -10.946 35.517 1.00 90.44 470 SER A C 1
ATOM 3374 O O . SER A 1 470 ? -24.195 -11.265 36.506 1.00 90.44 470 SER A O 1
ATOM 3376 N N . ASN A 1 471 ? -24.039 -10.964 34.282 1.00 90.56 471 ASN A N 1
ATOM 3377 C CA . ASN A 1 471 ? -25.417 -11.357 33.964 1.00 90.56 471 ASN A CA 1
ATOM 3378 C C . ASN A 1 471 ? -25.598 -12.878 33.822 1.00 90.56 471 ASN A C 1
ATOM 3380 O O . ASN A 1 471 ? -26.570 -13.358 33.235 1.00 90.56 471 ASN A O 1
ATOM 3384 N N . GLY A 1 472 ? -24.657 -13.650 34.368 1.00 88.69 472 GLY A N 1
ATOM 3385 C CA . GLY A 1 472 ? -24.626 -15.099 34.236 1.00 88.69 472 GLY A CA 1
ATOM 3386 C C . GLY A 1 472 ? -24.049 -15.567 32.900 1.00 88.69 472 GLY A C 1
ATOM 3387 O O . GLY A 1 472 ? -23.679 -14.780 32.031 1.00 88.69 472 GLY A O 1
ATOM 3388 N N . ALA A 1 473 ? -23.928 -16.886 32.757 1.00 87.31 473 ALA A N 1
ATOM 3389 C CA . ALA A 1 473 ? -23.299 -17.502 31.595 1.00 87.31 473 ALA A CA 1
ATOM 3390 C C . ALA A 1 473 ? -24.032 -17.146 30.290 1.00 87.31 473 ALA A C 1
ATOM 3392 O O . ALA A 1 473 ? -25.250 -17.288 30.201 1.00 87.31 473 ALA A O 1
ATOM 3393 N N . GLY A 1 474 ? -23.272 -16.726 29.276 1.00 82.75 474 GLY A N 1
ATOM 3394 C CA . GLY A 1 474 ? -23.796 -16.400 27.946 1.00 82.75 474 GLY A CA 1
ATOM 3395 C C . GLY A 1 474 ? -24.437 -15.016 27.817 1.00 82.75 474 GLY A C 1
ATOM 3396 O O . GLY A 1 474 ? -24.902 -14.690 26.729 1.00 82.75 474 GLY A O 1
ATOM 3397 N N . ASN A 1 475 ? -24.444 -14.206 28.881 1.00 88.31 475 ASN A N 1
ATOM 3398 C CA . ASN A 1 475 ? -24.927 -12.828 28.841 1.00 88.31 475 ASN A CA 1
ATOM 3399 C C . ASN A 1 475 ? -23.791 -11.844 29.128 1.00 88.31 475 ASN A C 1
ATOM 3401 O O . ASN A 1 475 ? -23.025 -12.014 30.080 1.00 88.31 475 ASN A O 1
ATOM 3405 N N . ASP A 1 476 ? -23.741 -10.777 28.342 1.00 89.88 476 ASP A N 1
ATOM 3406 C CA . ASP A 1 476 ? -22.786 -9.685 28.507 1.00 89.88 476 ASP A CA 1
ATOM 3407 C C . ASP A 1 476 ? -22.984 -8.995 29.868 1.00 89.88 476 ASP A C 1
ATOM 3409 O O . ASP A 1 476 ? -24.130 -8.771 30.270 1.00 89.88 476 ASP A O 1
ATOM 3413 N N . PRO A 1 477 ? -21.915 -8.642 30.606 1.00 92.25 477 PRO A N 1
ATOM 3414 C CA . PRO A 1 477 ? -22.047 -7.920 31.865 1.00 92.25 477 PRO A CA 1
ATOM 3415 C C . PRO A 1 477 ? -22.580 -6.502 31.631 1.00 92.25 477 PRO A C 1
ATOM 3417 O O . PRO A 1 477 ? -22.300 -5.871 30.612 1.00 92.25 477 PRO A O 1
ATOM 3420 N N . THR A 1 478 ? -23.327 -5.971 32.597 1.00 93.69 478 THR A N 1
ATOM 3421 C CA . THR A 1 478 ? -23.845 -4.597 32.531 1.00 93.69 478 THR A CA 1
ATOM 3422 C C . THR A 1 478 ? -23.632 -3.858 33.843 1.00 93.69 478 THR A C 1
ATOM 3424 O O . THR A 1 478 ? -23.529 -4.467 34.909 1.00 93.69 478 THR A O 1
ATOM 3427 N N . PHE A 1 479 ? -23.551 -2.528 33.774 1.00 95.19 479 PHE A N 1
ATOM 3428 C CA . PHE A 1 479 ? -23.565 -1.697 34.972 1.00 95.19 479 PHE A CA 1
ATOM 3429 C C . PHE A 1 479 ? -24.971 -1.680 35.571 1.00 95.19 479 PHE A C 1
ATOM 3431 O O . PHE A 1 479 ? -25.930 -1.242 34.934 1.00 95.19 479 PHE A O 1
ATOM 3438 N N . GLN A 1 480 ? -25.092 -2.165 36.802 1.00 93.62 480 GLN A N 1
ATOM 3439 C CA . GLN A 1 480 ? -26.355 -2.293 37.525 1.00 93.62 480 GLN A CA 1
ATOM 3440 C C . GLN A 1 480 ? -26.223 -1.669 38.905 1.00 93.62 480 GLN A C 1
ATOM 3442 O O . GLN A 1 480 ? -25.120 -1.566 39.438 1.00 93.62 480 GLN A O 1
ATOM 3447 N N . ALA A 1 481 ? -27.345 -1.261 39.500 1.00 89.44 481 ALA A N 1
ATOM 3448 C CA . ALA A 1 481 ? -27.335 -0.934 40.920 1.00 89.44 481 ALA A CA 1
ATOM 3449 C C . ALA A 1 481 ? -26.809 -2.158 41.693 1.00 89.44 481 ALA A C 1
ATOM 3451 O O . ALA A 1 481 ? -27.185 -3.285 41.350 1.00 89.44 481 ALA A O 1
ATOM 3452 N N . PRO A 1 482 ? -25.930 -1.976 42.693 1.00 83.81 482 PRO A N 1
ATOM 3453 C CA . PRO A 1 482 ? -25.470 -3.089 43.502 1.00 83.81 482 PRO A CA 1
ATOM 3454 C C . PRO A 1 482 ? -26.693 -3.790 44.089 1.00 83.81 482 PRO A C 1
ATOM 3456 O O . PRO A 1 482 ? -27.571 -3.140 44.660 1.00 83.81 482 PRO A O 1
ATOM 3459 N N . ALA A 1 483 ? -26.764 -5.112 43.921 1.00 72.69 483 ALA A N 1
ATOM 3460 C CA . ALA A 1 483 ? -27.770 -5.904 44.611 1.00 72.69 483 ALA A CA 1
ATOM 3461 C C . ALA A 1 483 ? -27.678 -5.579 46.108 1.00 72.69 483 ALA A C 1
ATOM 3463 O O . ALA A 1 483 ? -26.571 -5.445 46.637 1.00 72.69 483 ALA A O 1
ATOM 3464 N N . SER A 1 484 ? -28.820 -5.439 46.781 1.00 65.06 484 SER A N 1
ATOM 3465 C CA . SER A 1 484 ? -28.940 -5.246 48.231 1.00 65.06 484 SER A CA 1
ATOM 3466 C C . SER A 1 484 ? -28.486 -6.508 48.982 1.00 65.06 484 SER A C 1
ATOM 3468 O O . SER A 1 484 ? -29.253 -7.172 49.668 1.00 65.06 484 SER A O 1
ATOM 3470 N N . GLY A 1 485 ? -27.228 -6.901 48.783 1.00 54.72 485 GLY A N 1
ATOM 3471 C CA . GLY A 1 485 ? -26.644 -8.139 49.264 1.00 54.72 485 GLY A CA 1
ATOM 3472 C C . GLY A 1 485 ? -26.400 -8.075 50.763 1.00 54.72 485 GLY A C 1
ATOM 3473 O O . GLY A 1 485 ? -25.474 -7.402 51.207 1.00 54.72 485 GLY A O 1
ATOM 3474 N N . GLY A 1 486 ? -27.229 -8.786 51.531 1.00 58.69 486 GLY A N 1
ATOM 3475 C CA . GLY A 1 486 ? -26.966 -9.217 52.912 1.00 58.69 486 GLY A CA 1
ATOM 3476 C C . GLY A 1 486 ? -26.786 -8.124 53.974 1.00 58.69 486 GLY A C 1
ATOM 3477 O O . GLY A 1 486 ? -26.479 -8.440 55.123 1.00 58.69 486 GLY A O 1
ATOM 3478 N N . GLY A 1 487 ? -26.947 -6.847 53.624 1.00 69.38 487 GLY A N 1
ATOM 3479 C CA . GLY A 1 487 ? -26.892 -5.735 54.568 1.00 69.38 487 GLY A CA 1
ATOM 3480 C C . GLY A 1 487 ? -28.224 -5.583 55.297 1.00 69.38 487 GLY A C 1
ATOM 3481 O O . GLY A 1 487 ? -29.258 -5.421 54.657 1.00 69.38 487 GLY A O 1
ATOM 3482 N N . GLY A 1 488 ? -28.214 -5.630 56.630 1.00 82.06 488 GLY A N 1
ATOM 3483 C CA . GLY A 1 488 ? -29.427 -5.409 57.414 1.00 82.06 488 GLY A CA 1
ATOM 3484 C C . GLY A 1 488 ? -29.978 -3.986 57.240 1.00 82.06 488 GLY A C 1
ATOM 3485 O O . GLY A 1 488 ? -29.223 -3.014 57.262 1.00 82.06 488 GLY A O 1
ATOM 3486 N N . THR A 1 489 ? -31.297 -3.850 57.112 1.00 89.38 489 THR A N 1
ATOM 3487 C CA . THR A 1 489 ? -32.011 -2.566 57.096 1.00 89.38 489 THR A CA 1
ATOM 3488 C C . THR A 1 489 ? -32.343 -2.137 58.524 1.00 89.38 489 THR A C 1
ATOM 3490 O O . THR A 1 489 ? -33.115 -2.802 59.219 1.00 89.38 489 THR A O 1
ATOM 3493 N N . LEU A 1 490 ? -31.750 -1.030 58.984 1.00 92.25 490 LEU A N 1
ATOM 3494 C CA . LEU A 1 490 ? -32.016 -0.466 60.309 1.00 92.25 490 LEU A CA 1
ATOM 3495 C C . LEU A 1 490 ? -33.316 0.351 60.289 1.00 92.25 490 LEU A C 1
ATOM 3497 O O . LEU A 1 490 ? -33.477 1.252 59.468 1.00 92.25 490 LEU A O 1
ATOM 3501 N N . GLY A 1 491 ? -34.231 0.056 61.210 1.00 92.25 491 GLY A N 1
ATOM 3502 C CA . GLY A 1 491 ? -35.486 0.780 61.380 1.00 92.25 491 GLY A CA 1
ATOM 3503 C C . GLY A 1 491 ? -35.308 2.187 61.960 1.00 92.25 491 GLY A C 1
ATOM 3504 O O . GLY A 1 491 ? -34.213 2.604 62.349 1.00 92.25 491 GLY A O 1
ATOM 3505 N N . THR A 1 492 ? -36.418 2.922 62.059 1.00 95.06 492 THR A N 1
ATOM 3506 C CA . THR A 1 492 ? -36.467 4.197 62.790 1.00 95.06 492 THR A CA 1
ATOM 3507 C C . THR A 1 492 ? -36.793 3.932 64.266 1.00 95.06 492 THR A C 1
ATOM 3509 O O . THR A 1 492 ? -37.832 3.324 64.536 1.00 95.06 492 THR A O 1
ATOM 3512 N N . PRO A 1 493 ? -35.968 4.393 65.230 1.00 97.06 493 PRO A N 1
ATOM 3513 C CA . PRO A 1 493 ? -36.238 4.190 66.651 1.00 97.06 493 PRO A CA 1
ATOM 3514 C C . PRO A 1 493 ? -37.596 4.758 67.092 1.00 97.06 493 PRO A C 1
ATOM 3516 O O . PRO A 1 493 ? -37.920 5.906 66.789 1.00 97.06 493 PRO A O 1
ATOM 3519 N N . GLN A 1 494 ? -38.360 3.985 67.866 1.00 97.94 494 GLN A N 1
ATOM 3520 C CA . GLN A 1 494 ? -39.594 4.430 68.520 1.00 97.94 494 GLN A CA 1
ATOM 3521 C C . GLN A 1 494 ? -39.330 4.727 70.000 1.00 97.94 494 GLN A C 1
ATOM 3523 O O . GLN A 1 494 ? -38.786 3.888 70.716 1.00 97.94 494 GLN A O 1
ATOM 3528 N N . LEU A 1 495 ? -39.736 5.909 70.478 1.00 97.56 495 LEU A N 1
ATOM 3529 C CA . LEU A 1 495 ? -39.623 6.279 71.894 1.00 97.56 495 LEU A CA 1
ATOM 3530 C C . LEU A 1 495 ? -40.647 5.514 72.750 1.00 97.56 495 LEU A C 1
ATOM 3532 O O . LEU A 1 495 ? -41.843 5.482 72.431 1.00 97.56 495 LEU A O 1
ATOM 3536 N N . THR A 1 496 ? -40.199 4.957 73.873 1.00 95.38 496 THR A N 1
ATOM 3537 C CA . THR A 1 496 ? -41.024 4.274 74.883 1.00 95.38 496 THR A CA 1
ATOM 3538 C C . THR A 1 496 ? -41.326 5.202 76.061 1.00 95.38 496 THR A C 1
ATOM 3540 O O . THR A 1 496 ? -41.081 4.870 77.204 1.00 95.38 496 THR A O 1
ATOM 3543 N N . THR A 1 497 ? -41.864 6.394 75.800 1.00 95.62 497 THR A N 1
ATOM 3544 C CA . THR A 1 497 ? -42.184 7.392 76.849 1.00 95.62 497 THR A CA 1
ATOM 3545 C C . THR A 1 497 ? -43.684 7.573 77.102 1.00 95.62 497 THR A C 1
ATOM 3547 O O . THR A 1 497 ? -44.096 8.489 77.810 1.00 95.62 497 THR A O 1
ATOM 3550 N N . SER A 1 498 ? -44.521 6.769 76.443 1.00 93.25 498 SER A N 1
ATOM 3551 C CA . SER A 1 498 ? -45.978 6.758 76.625 1.00 93.25 498 SER A CA 1
ATOM 3552 C C . SER A 1 498 ? -46.618 5.528 75.977 1.00 93.25 498 SER A C 1
ATOM 3554 O O . SER A 1 498 ? -46.026 4.903 75.084 1.00 93.25 498 SER A O 1
ATOM 3556 N N . GLY A 1 499 ? -47.868 5.248 76.363 1.00 94.31 499 GLY A N 1
ATOM 3557 C CA . GLY A 1 499 ? -48.687 4.153 75.835 1.00 94.31 499 GLY A CA 1
ATOM 3558 C C . GLY A 1 499 ? -48.305 2.795 76.419 1.00 94.31 499 GLY A C 1
ATOM 3559 O O . GLY A 1 499 ? -47.344 2.692 77.166 1.00 94.31 499 GLY A O 1
ATOM 3560 N N . THR A 1 500 ? -49.055 1.751 76.077 1.00 92.62 500 THR A N 1
ATOM 3561 C CA . THR A 1 500 ? -48.826 0.379 76.573 1.00 92.62 500 THR A CA 1
ATOM 3562 C C . THR A 1 500 ? -48.222 -0.546 75.515 1.00 92.62 500 THR A C 1
ATOM 3564 O O . THR A 1 500 ? -47.875 -1.684 75.814 1.00 92.62 500 THR A O 1
ATOM 3567 N N . THR A 1 501 ? -48.078 -0.072 74.267 1.00 96.31 501 THR A N 1
ATOM 3568 C CA . THR A 1 501 ? -47.529 -0.850 73.144 1.00 96.31 501 THR A CA 1
ATOM 3569 C C . THR A 1 501 ? -46.626 -0.014 72.227 1.00 96.31 501 THR A C 1
ATOM 3571 O O . THR A 1 501 ? -46.781 1.207 72.118 1.00 96.31 501 THR A O 1
ATOM 3574 N N . LYS A 1 502 ? -45.686 -0.676 71.540 1.00 97.75 502 LYS A N 1
ATOM 3575 C CA . LYS A 1 502 ? -44.905 -0.145 70.406 1.00 97.75 502 LYS A CA 1
ATOM 3576 C C . LYS A 1 502 ? -44.911 -1.160 69.275 1.00 97.75 502 LYS A C 1
ATOM 3578 O O . LYS A 1 502 ? -44.563 -2.312 69.503 1.00 97.75 502 LYS A O 1
ATOM 3583 N N . LEU A 1 503 ? -45.327 -0.747 68.081 1.00 97.19 503 LEU A N 1
ATOM 3584 C CA . LEU A 1 503 ? -45.559 -1.635 66.942 1.00 97.19 503 LEU A CA 1
ATOM 3585 C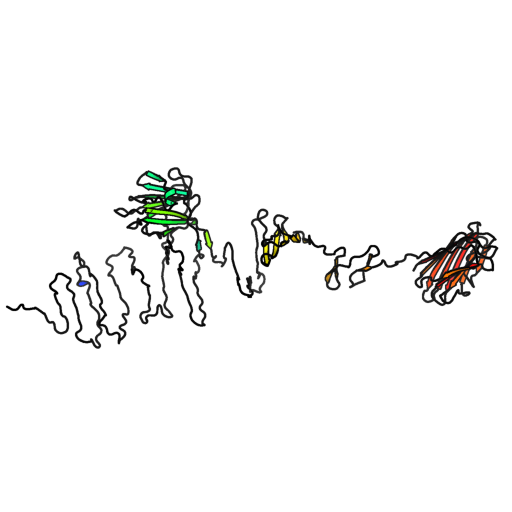 C . LEU A 1 503 ? -44.647 -1.252 65.775 1.00 97.19 503 LEU A C 1
ATOM 3587 O O . LEU A 1 503 ? -44.666 -0.109 65.319 1.00 97.19 503 LEU A O 1
ATOM 3591 N N . PHE A 1 504 ? -43.913 -2.230 65.256 1.00 97.69 504 PHE A N 1
ATOM 3592 C CA . PHE A 1 504 ? -43.225 -2.157 63.973 1.00 97.69 504 PHE A CA 1
ATOM 3593 C C . PHE A 1 504 ? -44.026 -2.959 62.946 1.00 97.69 504 PHE A C 1
ATOM 3595 O O . PHE A 1 504 ? -44.394 -4.099 63.219 1.00 97.69 504 PHE A O 1
ATOM 3602 N N . THR A 1 505 ? -44.304 -2.362 61.789 1.00 95.81 505 THR A N 1
ATOM 3603 C CA . THR A 1 505 ? -45.037 -2.965 60.658 1.00 95.81 505 THR A CA 1
ATOM 3604 C C . THR A 1 505 ? -44.236 -2.810 59.369 1.00 95.81 505 THR A C 1
ATOM 3606 O O . THR A 1 505 ? -43.305 -2.004 59.332 1.00 95.81 505 THR A O 1
ATOM 3609 N N . GLY A 1 506 ? -44.639 -3.489 58.291 1.00 91.31 506 GLY A N 1
ATOM 3610 C CA . GLY A 1 506 ? -43.968 -3.366 56.995 1.00 91.31 506 GLY A CA 1
ATOM 3611 C C . GLY A 1 506 ? -42.589 -4.019 56.999 1.00 91.31 506 GLY A C 1
ATOM 3612 O O . GLY A 1 506 ? -41.680 -3.559 56.309 1.00 91.31 506 GLY A O 1
ATOM 3613 N N . ILE A 1 507 ? -42.419 -5.056 57.821 1.00 94.06 507 ILE A N 1
ATOM 3614 C CA . ILE A 1 507 ? -41.207 -5.867 57.825 1.00 94.06 507 ILE A CA 1
ATOM 3615 C C . ILE A 1 507 ? -41.167 -6.642 56.508 1.00 94.06 507 ILE A C 1
ATOM 3617 O O . ILE A 1 507 ? -42.163 -7.228 56.088 1.00 94.06 507 ILE A O 1
ATOM 3621 N N . SER A 1 508 ? -40.016 -6.605 55.836 1.00 90.50 508 SER A N 1
ATOM 3622 C CA . SER A 1 508 ? -39.847 -7.224 54.524 1.00 90.50 508 SER A CA 1
ATOM 3623 C C . SER A 1 508 ? -40.181 -8.716 54.553 1.00 90.50 508 SER A C 1
ATOM 3625 O O . SER A 1 508 ? -39.726 -9.450 55.430 1.00 90.50 508 SER A O 1
ATOM 3627 N N . SER A 1 509 ? -40.930 -9.185 53.553 1.00 90.81 509 SER A N 1
ATOM 3628 C CA . SER A 1 509 ? -41.309 -10.601 53.435 1.00 90.81 509 SER A CA 1
ATOM 3629 C C . SER A 1 509 ? -40.120 -11.550 53.215 1.00 90.81 509 SER A C 1
ATOM 3631 O O . SER A 1 509 ? -40.247 -12.757 53.422 1.00 90.81 509 SER A O 1
ATOM 3633 N N . SER A 1 510 ? -38.956 -11.026 52.810 1.00 90.44 510 SER A N 1
ATOM 3634 C CA . SER A 1 510 ? -37.714 -11.795 52.684 1.00 90.44 510 SER A CA 1
ATOM 3635 C C . SER A 1 510 ? -36.963 -11.953 54.007 1.00 90.44 510 SER A C 1
ATOM 3637 O O . SER A 1 510 ? -36.055 -12.777 54.052 1.00 90.44 510 SER A O 1
ATOM 3639 N N . ALA A 1 511 ? -37.355 -11.253 55.082 1.00 92.94 511 ALA A N 1
ATOM 3640 C CA . ALA A 1 511 ? -36.631 -11.237 56.351 1.00 92.94 511 ALA A CA 1
ATOM 3641 C C . ALA A 1 511 ? -36.293 -12.648 56.868 1.00 92.94 511 ALA A C 1
ATOM 3643 O O . ALA A 1 511 ? -37.163 -13.512 57.013 1.00 92.94 511 ALA A O 1
ATOM 3644 N N . LYS A 1 512 ? -35.013 -12.866 57.189 1.00 94.19 512 LYS A N 1
ATOM 3645 C CA . LYS A 1 512 ? -34.480 -14.113 57.767 1.00 94.19 512 LYS A CA 1
ATOM 3646 C C . LYS A 1 512 ? -34.023 -13.952 59.206 1.00 94.19 512 LYS A C 1
ATOM 3648 O O . LYS A 1 512 ? -34.028 -14.925 59.959 1.00 94.19 512 LYS A O 1
ATOM 3653 N N . MET A 1 513 ? -33.656 -12.738 59.605 1.00 95.31 513 MET A N 1
ATOM 3654 C CA . MET A 1 513 ? -33.280 -12.425 60.978 1.00 95.31 513 MET A CA 1
ATOM 3655 C C . MET A 1 513 ? -33.715 -11.011 61.347 1.00 95.31 513 MET A C 1
ATOM 3657 O O . MET A 1 513 ? -33.567 -10.081 60.557 1.00 95.31 513 MET A O 1
ATOM 3661 N N . ILE A 1 514 ? -34.230 -10.842 62.560 1.00 97.06 514 ILE A N 1
ATOM 3662 C CA . ILE A 1 514 ? -34.624 -9.546 63.104 1.00 97.06 514 ILE A CA 1
ATOM 3663 C C . ILE A 1 514 ? -33.974 -9.388 64.471 1.00 97.06 514 ILE A C 1
ATOM 3665 O O . ILE A 1 514 ? -34.172 -10.207 65.366 1.00 97.06 514 ILE A O 1
ATOM 3669 N N . LEU A 1 515 ? -33.199 -8.321 64.627 1.00 96.62 515 LEU A N 1
ATOM 3670 C CA . LEU A 1 515 ? -32.641 -7.904 65.904 1.00 96.62 515 LEU A CA 1
ATOM 3671 C C . LEU A 1 515 ? -33.521 -6.794 66.473 1.00 96.62 515 LEU A C 1
ATOM 3673 O O . LEU A 1 515 ? -33.522 -5.676 65.959 1.00 96.62 515 LEU A O 1
ATOM 3677 N N . PHE A 1 516 ? -34.277 -7.101 67.521 1.00 97.75 516 PHE A N 1
ATOM 3678 C CA . PHE A 1 516 ? -35.109 -6.147 68.243 1.00 97.75 516 PHE A CA 1
ATOM 3679 C C . PHE A 1 516 ? -34.333 -5.623 69.455 1.00 97.75 516 PHE A C 1
ATOM 3681 O O . PHE A 1 516 ? -34.012 -6.375 70.371 1.00 97.75 516 PHE A O 1
ATOM 3688 N N . ASN A 1 517 ? -33.999 -4.338 69.449 1.00 97.06 517 ASN A N 1
ATOM 3689 C CA . ASN A 1 517 ? -33.108 -3.716 70.423 1.00 97.06 517 ASN A CA 1
ATOM 3690 C C . ASN A 1 517 ? -33.892 -2.829 71.392 1.00 97.06 517 ASN A C 1
ATOM 3692 O O . ASN A 1 517 ? -34.766 -2.071 70.965 1.00 97.06 517 ASN A O 1
ATOM 3696 N N . LEU A 1 518 ? -33.530 -2.890 72.673 1.00 96.44 518 LEU A N 1
ATOM 3697 C CA . LEU A 1 518 ? -34.080 -2.072 73.751 1.00 96.44 518 LEU A CA 1
ATOM 3698 C C . LEU A 1 518 ? -32.973 -1.220 74.378 1.00 96.44 518 LEU A C 1
ATOM 3700 O O . LEU A 1 518 ? -31.891 -1.729 74.672 1.00 96.44 518 LEU A O 1
ATOM 3704 N N . ASP A 1 519 ? -33.260 0.058 74.621 1.00 95.75 519 ASP A N 1
ATOM 3705 C CA . ASP A 1 519 ? -32.376 0.988 75.330 1.00 95.75 519 ASP A CA 1
ATOM 3706 C C . ASP A 1 519 ? -33.169 1.729 76.415 1.00 95.75 519 ASP A C 1
ATOM 3708 O O . ASP A 1 519 ? -34.020 2.568 76.106 1.00 95.75 519 ASP A O 1
ATOM 3712 N N . GLN A 1 520 ? -32.886 1.386 77.677 1.00 94.00 520 GLN A N 1
ATOM 3713 C CA . GLN A 1 520 ? -33.460 1.977 78.894 1.00 94.00 520 GLN A CA 1
ATOM 3714 C C . GLN A 1 520 ? -34.997 2.008 78.941 1.00 94.00 520 GLN A C 1
ATOM 3716 O O . GLN A 1 520 ? -35.596 2.967 79.424 1.00 94.00 520 GLN A O 1
ATOM 3721 N N . VAL A 1 521 ? -35.647 0.958 78.441 1.00 94.31 521 VAL A N 1
ATOM 3722 C CA . VAL A 1 521 ? -37.111 0.853 78.426 1.00 94.31 521 VAL A CA 1
ATOM 3723 C C . VAL A 1 521 ? -37.633 0.584 79.837 1.00 94.31 521 VAL A C 1
ATOM 3725 O O . VAL A 1 521 ? -37.259 -0.424 80.426 1.00 94.31 521 VAL A O 1
ATOM 3728 N N . SER A 1 522 ? -38.509 1.434 80.370 1.00 92.88 522 SER A N 1
ATOM 3729 C CA . SER A 1 522 ? -39.195 1.199 81.654 1.00 92.88 522 SER A CA 1
ATOM 3730 C C . SER A 1 522 ? -40.712 1.352 81.540 1.00 92.88 522 SER A C 1
ATOM 3732 O O . SER A 1 522 ? -41.233 1.847 80.533 1.00 92.88 522 SER A O 1
ATOM 3734 N N . LEU A 1 523 ? -41.405 0.864 82.568 1.00 93.44 523 LEU A N 1
ATOM 3735 C CA . LEU A 1 523 ? -42.853 0.928 82.738 1.00 93.44 523 LEU A CA 1
ATOM 3736 C C . LEU A 1 523 ? -43.197 1.703 84.017 1.00 93.44 523 LEU A C 1
ATOM 3738 O O . LEU A 1 523 ? -42.431 1.709 84.983 1.00 93.44 523 LEU A O 1
ATOM 3742 N N . SER A 1 524 ? -44.394 2.291 84.044 1.00 92.38 524 SER A N 1
ATOM 3743 C CA . SER A 1 524 ? -44.868 3.140 85.141 1.00 92.38 524 SER A CA 1
ATOM 3744 C C . SER A 1 524 ? -45.075 2.414 86.478 1.00 92.38 524 SER A C 1
ATOM 3746 O O . SER A 1 524 ? -45.119 3.071 87.520 1.00 92.38 524 SER A O 1
ATOM 3748 N N . ALA A 1 525 ? -45.222 1.084 86.477 1.00 91.06 525 ALA A N 1
ATOM 3749 C CA . ALA A 1 525 ? -45.265 0.268 87.689 1.00 91.06 525 ALA A CA 1
ATOM 3750 C C . ALA A 1 525 ? -44.597 -1.108 87.483 1.00 91.06 525 ALA A C 1
ATOM 3752 O O . ALA A 1 525 ? -43.428 -1.144 87.109 1.00 91.06 525 ALA A O 1
ATOM 3753 N N . VAL A 1 526 ? -45.249 -2.213 87.849 1.00 89.88 526 VAL A N 1
ATOM 3754 C CA . VAL A 1 526 ? -44.606 -3.528 88.040 1.00 89.88 526 VAL A CA 1
ATOM 3755 C C . VAL A 1 526 ? -44.953 -4.563 86.971 1.00 89.88 526 VAL A C 1
ATOM 3757 O O . VAL A 1 526 ? -44.515 -5.700 87.109 1.00 89.88 526 VAL A O 1
ATOM 3760 N N . ASP A 1 527 ? -45.681 -4.210 85.910 1.00 93.31 527 ASP A N 1
ATOM 3761 C CA . ASP A 1 527 ? -45.876 -5.113 84.768 1.00 93.31 527 ASP A CA 1
ATOM 3762 C C . ASP A 1 527 ? -44.541 -5.480 84.089 1.00 93.31 527 ASP A C 1
ATOM 3764 O O . ASP A 1 527 ? -43.521 -4.801 84.236 1.00 93.31 527 ASP A O 1
ATOM 3768 N N . GLU A 1 528 ? -44.548 -6.557 83.308 1.00 92.88 528 GLU A N 1
ATOM 3769 C CA . GLU A 1 528 ? -43.380 -7.045 82.586 1.00 92.88 528 GLU A CA 1
ATOM 3770 C C . GLU A 1 528 ? -43.410 -6.699 81.086 1.00 92.88 528 GLU A C 1
ATOM 3772 O O . GLU A 1 528 ? -44.467 -6.534 80.479 1.00 92.88 528 GLU A O 1
ATOM 3777 N N . LEU A 1 529 ? -42.236 -6.677 80.446 1.00 94.81 529 LEU A N 1
ATOM 3778 C CA . LEU A 1 529 ? -42.099 -6.517 78.999 1.00 94.81 529 LEU A CA 1
ATOM 3779 C C . LEU A 1 529 ? -42.365 -7.826 78.250 1.00 94.81 529 LEU A C 1
ATOM 3781 O O . LEU A 1 529 ? -41.830 -8.884 78.588 1.00 94.81 529 LEU A O 1
ATOM 3785 N N . THR A 1 530 ? -43.117 -7.725 77.159 1.00 96.12 530 THR A N 1
ATOM 3786 C CA . THR A 1 530 ? -43.480 -8.836 76.273 1.00 96.12 530 THR A CA 1
ATOM 3787 C C . THR A 1 530 ? -43.270 -8.465 74.813 1.00 96.12 530 THR A C 1
ATOM 3789 O O . THR A 1 530 ? -43.334 -7.292 74.440 1.00 96.12 530 THR A O 1
ATOM 3792 N N . LEU A 1 531 ? -43.036 -9.477 73.980 1.00 97.75 531 LEU A N 1
ATOM 3793 C CA . LEU A 1 531 ? -42.945 -9.352 72.535 1.00 97.75 531 LEU A CA 1
ATOM 3794 C C . LEU A 1 531 ? -43.969 -10.265 71.858 1.00 97.75 531 LEU A C 1
ATOM 3796 O O . LEU A 1 531 ? -44.005 -11.474 72.095 1.00 97.75 531 LEU A O 1
ATOM 3800 N N . GLN A 1 532 ? -44.762 -9.687 70.964 1.00 97.56 532 GLN A N 1
ATOM 3801 C CA . GLN A 1 532 ? -45.658 -10.406 70.067 1.00 97.56 532 GLN A CA 1
ATOM 3802 C C . GLN A 1 532 ? -45.221 -10.206 68.626 1.00 97.56 532 GLN A C 1
ATOM 3804 O O . GLN A 1 532 ? -44.821 -9.117 68.226 1.00 97.56 532 GLN A O 1
ATOM 3809 N N . ILE A 1 533 ? -45.328 -11.259 67.835 1.00 98.12 533 ILE A N 1
ATOM 3810 C CA . ILE A 1 533 ? -45.110 -11.242 66.399 1.00 98.12 533 ILE A CA 1
ATOM 3811 C C . ILE A 1 533 ? -46.394 -11.609 65.667 1.00 98.12 533 ILE A C 1
ATOM 3813 O O . ILE A 1 533 ? -47.300 -12.239 66.218 1.00 98.12 533 ILE A O 1
ATOM 3817 N N . GLY A 1 534 ? -46.483 -11.172 64.419 1.00 97.81 534 GLY A N 1
ATOM 3818 C CA . GLY A 1 534 ? -47.652 -11.402 63.595 1.00 97.81 534 GLY A CA 1
ATOM 3819 C C . GLY A 1 534 ? -47.382 -11.210 62.115 1.00 97.81 534 GLY A C 1
ATOM 3820 O O . GLY A 1 534 ? -46.318 -10.740 61.700 1.00 97.81 534 GLY A O 1
ATOM 3821 N N . ASP A 1 535 ? -48.388 -11.555 61.333 1.00 96.94 535 ASP A N 1
ATOM 3822 C CA . ASP A 1 535 ? -48.424 -11.359 59.893 1.00 96.94 535 ASP A CA 1
ATOM 3823 C C . ASP A 1 535 ? -49.353 -10.190 59.521 1.00 96.94 535 ASP A C 1
ATOM 3825 O O . ASP A 1 535 ? -49.826 -9.432 60.377 1.00 96.94 535 ASP A O 1
ATOM 3829 N N . ALA A 1 536 ? -49.605 -10.014 58.222 1.00 94.31 536 ALA A N 1
ATOM 3830 C CA . ALA A 1 536 ? -50.449 -8.939 57.711 1.00 94.31 536 ALA A CA 1
ATOM 3831 C C . ALA A 1 536 ? -51.871 -8.934 58.322 1.00 94.31 536 ALA A C 1
ATOM 3833 O O . ALA A 1 536 ? -52.491 -7.867 58.415 1.00 94.31 536 ALA A O 1
ATOM 3834 N N . GLY A 1 537 ? -52.367 -10.094 58.771 1.00 94.19 537 GLY A N 1
ATOM 3835 C CA . GLY A 1 537 ? -53.681 -10.286 59.381 1.00 94.19 537 GLY A CA 1
ATOM 3836 C C . GLY A 1 537 ? -53.795 -9.811 60.832 1.00 94.19 537 GLY A C 1
ATOM 3837 O O . GLY A 1 537 ? -54.910 -9.595 61.304 1.00 94.19 537 GLY A O 1
ATOM 3838 N N . GLY A 1 538 ? -52.684 -9.583 61.540 1.00 96.06 538 GLY A N 1
ATOM 3839 C CA . GLY A 1 538 ? -52.720 -9.165 62.944 1.00 96.06 538 GLY A CA 1
ATOM 3840 C C . GLY A 1 538 ? -51.562 -9.701 63.777 1.00 96.06 538 GLY A C 1
ATOM 3841 O O . GLY A 1 538 ? -50.728 -10.460 63.299 1.00 96.06 538 GLY A O 1
ATOM 3842 N N . LEU A 1 539 ? -51.511 -9.284 65.042 1.00 97.25 539 LEU A N 1
ATOM 3843 C CA . LEU A 1 539 ? -50.644 -9.915 66.039 1.00 97.25 539 LEU A CA 1
ATOM 3844 C C . LEU A 1 539 ? -51.265 -11.239 66.471 1.00 97.25 539 LEU A C 1
ATOM 3846 O O . LEU A 1 539 ? -52.467 -11.304 66.736 1.00 97.25 539 LEU A O 1
ATOM 3850 N N . GLU A 1 540 ? -50.451 -12.282 66.576 1.00 96.25 540 GLU A N 1
ATOM 3851 C CA . GLU A 1 540 ? -50.926 -13.575 67.048 1.00 96.25 540 GLU A CA 1
ATOM 3852 C C . GLU A 1 540 ? -50.784 -13.677 68.568 1.00 96.25 540 GLU A C 1
ATOM 3854 O O . GLU A 1 540 ? -49.725 -13.385 69.122 1.00 96.25 540 GLU A O 1
ATOM 3859 N N . ALA A 1 541 ? -51.853 -14.119 69.237 1.00 94.19 541 ALA A N 1
ATOM 3860 C CA . ALA A 1 541 ? -51.974 -14.146 70.699 1.00 94.19 541 ALA A CA 1
ATOM 3861 C C . ALA A 1 541 ? -51.960 -15.569 71.296 1.00 94.19 541 ALA A C 1
ATOM 3863 O O . ALA A 1 541 ? -52.451 -15.789 72.400 1.00 94.19 541 ALA A O 1
ATOM 3864 N N . ALA A 1 542 ? -51.459 -16.566 70.564 1.00 94.25 542 ALA A N 1
ATOM 3865 C CA . ALA A 1 542 ? -51.376 -17.951 71.032 1.00 94.25 542 ALA A CA 1
ATOM 3866 C C . ALA A 1 542 ? -50.276 -18.724 70.296 1.00 94.25 542 ALA A C 1
ATOM 3868 O O . ALA A 1 542 ? -49.840 -18.316 69.222 1.00 94.25 542 ALA A O 1
ATOM 3869 N N . GLY A 1 543 ? -49.868 -19.879 70.827 1.00 94.69 543 GLY A N 1
ATOM 3870 C CA . GLY A 1 543 ? -48.941 -20.798 70.155 1.00 94.69 543 GLY A CA 1
ATOM 3871 C C . GLY A 1 543 ? -47.467 -20.402 70.252 1.00 94.69 543 GLY A C 1
ATOM 3872 O O . GLY A 1 543 ? -46.661 -20.895 69.467 1.00 94.69 543 GLY A O 1
ATOM 3873 N N . TYR A 1 544 ? -47.116 -19.517 71.188 1.00 97.75 544 TYR A N 1
ATOM 3874 C CA . TYR A 1 544 ? -45.722 -19.317 71.581 1.00 97.75 544 TYR A CA 1
ATOM 3875 C C . TYR A 1 544 ? -45.297 -20.487 72.459 1.00 97.75 544 TYR A C 1
ATOM 3877 O O . TYR A 1 544 ? -46.048 -20.902 73.338 1.00 97.75 544 TYR A O 1
ATOM 3885 N N . VAL A 1 545 ? -44.097 -21.007 72.224 1.00 97.56 545 VAL A N 1
ATOM 3886 C CA . VAL A 1 545 ? -43.507 -22.085 73.021 1.00 97.56 545 VAL A CA 1
ATOM 3887 C C . VAL A 1 545 ? -42.135 -21.629 73.467 1.00 97.56 545 VAL A C 1
ATOM 3889 O O . VAL A 1 545 ? -41.265 -21.427 72.629 1.00 97.56 545 VAL A O 1
ATOM 3892 N N . GLY A 1 546 ? -41.925 -21.466 74.766 1.00 97.06 546 GLY A N 1
ATOM 3893 C CA . GLY A 1 546 ? -40.644 -21.021 75.298 1.00 97.06 546 GLY A CA 1
ATOM 3894 C C . GLY A 1 546 ? -40.710 -20.689 76.775 1.00 97.06 546 GLY A C 1
ATOM 3895 O O . GLY A 1 546 ? -41.749 -20.845 77.422 1.00 97.06 546 GLY A O 1
ATOM 3896 N N . VAL A 1 547 ? -39.584 -20.235 77.301 1.00 96.81 547 VAL A N 1
ATOM 3897 C CA . VAL A 1 547 ? -39.450 -19.797 78.687 1.00 96.81 547 VAL A CA 1
ATOM 3898 C C . VAL A 1 547 ? -38.492 -18.619 78.753 1.00 96.81 547 VAL A C 1
ATOM 3900 O O . VAL A 1 547 ? -37.535 -18.558 77.978 1.00 96.81 547 VAL A O 1
ATOM 3903 N N . THR A 1 548 ? -38.753 -17.708 79.685 1.00 96.62 548 THR A N 1
ATOM 3904 C CA . THR A 1 548 ? -37.795 -16.689 80.124 1.00 96.62 548 THR A CA 1
ATOM 3905 C C . THR A 1 548 ? -37.531 -16.881 81.602 1.00 96.62 548 THR A C 1
ATOM 3907 O O . THR A 1 548 ? -38.471 -17.032 82.382 1.00 96.62 548 THR A O 1
ATOM 3910 N N . GLU A 1 549 ? -36.259 -16.885 81.968 1.00 94.94 549 GLU A N 1
ATOM 3911 C CA . GLU A 1 549 ? -35.774 -17.010 83.336 1.00 94.94 549 GLU A CA 1
ATOM 3912 C C . GLU A 1 549 ? -34.951 -15.775 83.694 1.00 94.94 549 GLU A C 1
ATOM 3914 O O . GLU A 1 549 ? -34.294 -15.187 82.827 1.00 94.94 549 GLU A O 1
ATOM 3919 N N . ASP A 1 550 ? -34.967 -15.397 84.970 1.00 91.56 550 ASP A N 1
ATOM 3920 C CA . ASP A 1 550 ? -34.073 -14.377 85.507 1.00 91.56 550 ASP A CA 1
ATOM 3921 C C . ASP A 1 550 ? -32.980 -14.965 86.417 1.00 91.56 550 ASP A C 1
ATOM 3923 O O . ASP A 1 550 ? -33.036 -16.110 86.875 1.00 91.56 550 ASP A O 1
ATOM 3927 N N . ARG A 1 551 ? -31.961 -14.152 86.717 1.00 85.75 551 ARG A N 1
ATOM 3928 C CA . ARG A 1 551 ? -30.880 -14.502 87.657 1.00 85.75 551 ARG A CA 1
ATOM 3929 C C . ARG A 1 551 ? -31.373 -14.702 89.101 1.00 85.75 551 ARG A C 1
ATOM 3931 O O . ARG A 1 551 ? -30.692 -15.350 89.896 1.00 85.75 551 ARG A O 1
ATOM 3938 N N . THR A 1 552 ? -32.508 -14.114 89.458 1.00 84.19 552 THR A N 1
ATOM 3939 C CA . THR A 1 552 ? -33.060 -14.061 90.820 1.00 84.19 552 THR A CA 1
ATOM 3940 C C . THR A 1 552 ? -33.961 -15.270 91.134 1.00 84.19 552 THR A C 1
ATOM 3942 O O . THR A 1 552 ? -34.363 -15.460 92.282 1.00 84.19 552 THR A O 1
ATOM 3945 N N . GLY A 1 553 ? -34.208 -16.141 90.150 1.00 85.00 553 GLY A N 1
ATOM 3946 C CA . GLY A 1 553 ? -34.995 -17.370 90.267 1.00 85.00 553 GLY A CA 1
ATOM 3947 C C . GLY A 1 553 ? -36.445 -17.257 89.777 1.00 85.00 553 GLY A C 1
ATOM 3948 O O . GLY A 1 553 ? -37.225 -18.183 90.003 1.00 85.00 553 GLY A O 1
ATOM 3949 N N . GLY A 1 554 ? -36.822 -16.153 89.130 1.00 89.88 554 GLY A N 1
ATOM 3950 C CA . GLY A 1 554 ? -38.087 -15.984 88.421 1.00 89.88 554 GLY A CA 1
ATOM 3951 C C . GLY A 1 554 ? -38.105 -16.742 87.092 1.00 89.88 554 GLY A C 1
ATOM 3952 O O . GLY A 1 554 ? -37.087 -16.883 86.415 1.00 89.88 554 GLY A O 1
ATOM 3953 N N . SER A 1 555 ? -39.278 -17.250 86.712 1.00 92.81 555 SER A N 1
ATOM 3954 C CA . SER A 1 555 ? -39.479 -17.991 85.464 1.00 92.81 555 SER A CA 1
ATOM 3955 C C . SER A 1 555 ? -40.891 -17.763 84.928 1.00 92.81 555 SER A C 1
ATOM 3957 O O . SER A 1 555 ? -41.858 -17.787 85.692 1.00 92.81 555 SER A O 1
ATOM 3959 N N . ALA A 1 556 ? -41.018 -17.561 83.617 1.00 94.19 556 ALA A N 1
ATOM 3960 C CA . ALA A 1 556 ? -42.295 -17.412 82.929 1.00 94.19 556 ALA A CA 1
ATOM 3961 C C . ALA A 1 556 ? -42.330 -18.232 81.636 1.00 94.19 556 ALA A C 1
ATOM 3963 O O . ALA A 1 556 ? -41.524 -18.034 80.723 1.00 94.19 556 ALA A O 1
ATOM 3964 N N . THR A 1 557 ? -43.303 -19.138 81.538 1.00 95.94 557 THR A N 1
ATOM 3965 C CA . THR A 1 557 ? -43.574 -19.915 80.323 1.00 95.94 557 THR A CA 1
ATOM 3966 C C . THR A 1 557 ? -44.356 -19.083 79.311 1.00 95.94 557 THR A C 1
ATOM 3968 O O . THR A 1 557 ? -45.356 -18.446 79.646 1.00 95.94 557 THR A O 1
ATOM 3971 N N . TRP A 1 558 ? -43.934 -19.123 78.052 1.00 96.56 558 TRP A N 1
ATOM 3972 C CA . TRP A 1 558 ? -44.585 -18.408 76.960 1.00 96.56 558 TRP A CA 1
ATOM 3973 C C . TRP A 1 558 ? -45.837 -19.155 76.500 1.00 96.56 558 TRP A C 1
ATOM 3975 O O . TRP A 1 558 ? -45.816 -20.373 76.355 1.00 96.56 558 TRP A O 1
ATOM 3985 N N . ASN A 1 559 ? -46.920 -18.416 76.256 1.00 93.56 559 ASN A N 1
ATOM 3986 C CA . ASN A 1 559 ? -48.167 -18.953 75.695 1.00 93.56 559 ASN A CA 1
ATOM 3987 C C . ASN A 1 559 ? -48.772 -17.964 74.685 1.00 93.56 559 ASN A C 1
ATOM 3989 O O . ASN A 1 559 ? -49.003 -18.301 73.521 1.00 93.56 559 ASN A O 1
ATOM 3993 N N . THR A 1 560 ? -48.981 -16.725 75.140 1.00 94.62 560 THR A N 1
ATOM 3994 C CA . THR A 1 560 ? -49.616 -15.622 74.392 1.00 94.62 560 THR A CA 1
ATOM 3995 C C . THR A 1 560 ? -48.604 -14.721 73.679 1.00 94.62 560 THR A C 1
ATOM 3997 O O . THR A 1 560 ? -48.930 -14.078 72.682 1.00 94.62 560 THR A O 1
ATOM 4000 N N . PHE A 1 561 ? -47.386 -14.656 74.211 1.00 96.81 561 PHE A N 1
ATOM 4001 C CA . PHE A 1 561 ? -46.294 -13.784 73.785 1.00 96.81 561 PHE A CA 1
ATOM 4002 C C . PHE A 1 561 ? -44.955 -14.376 74.231 1.00 96.81 561 PHE A C 1
ATOM 4004 O O . PHE A 1 561 ? -44.921 -15.238 75.114 1.00 96.81 561 PHE A O 1
ATOM 4011 N N . ALA A 1 562 ? -43.860 -13.889 73.648 1.00 97.00 562 ALA A N 1
ATOM 4012 C CA . ALA A 1 562 ? -42.526 -14.108 74.187 1.00 97.00 562 ALA A CA 1
ATOM 4013 C C . ALA A 1 562 ? -42.287 -13.135 75.348 1.00 97.00 562 ALA A C 1
ATOM 4015 O O . ALA A 1 562 ? -42.367 -11.918 75.181 1.00 97.00 562 ALA A O 1
ATOM 4016 N N . GLN A 1 563 ? -42.008 -13.666 76.534 1.00 95.81 563 GLN A N 1
ATOM 4017 C CA . GLN A 1 563 ? -41.725 -12.851 77.711 1.00 95.81 563 GLN A CA 1
ATOM 4018 C C . GLN A 1 563 ? -40.309 -12.267 77.609 1.00 95.81 563 GLN A C 1
ATOM 4020 O O . GLN A 1 563 ? -39.362 -13.016 77.383 1.00 95.81 563 GLN A O 1
ATOM 4025 N N . LEU A 1 564 ? -40.127 -10.959 77.789 1.00 95.25 564 LEU A N 1
ATOM 4026 C CA . LEU A 1 564 ? -38.797 -10.333 77.737 1.00 95.25 564 LEU A CA 1
ATOM 4027 C C . LEU A 1 564 ? -38.187 -10.090 79.117 1.00 95.25 564 LEU A C 1
ATOM 4029 O O . LEU A 1 564 ? -36.967 -10.104 79.255 1.00 95.25 564 LEU A O 1
ATOM 4033 N N . SER A 1 565 ? -39.027 -9.879 80.126 1.00 92.00 565 SER A N 1
ATOM 4034 C CA . SER A 1 565 ? -38.608 -9.732 81.517 1.00 92.00 565 SER A CA 1
ATOM 4035 C C . SER A 1 565 ? -39.515 -10.522 82.448 1.00 92.00 565 SER A C 1
ATOM 4037 O O . SER A 1 565 ? -40.707 -10.651 82.181 1.00 92.00 565 SER A O 1
ATOM 4039 N N . VAL A 1 566 ? -38.979 -10.987 83.564 1.00 89.50 566 VAL A N 1
ATOM 4040 C CA . VAL A 1 566 ? -39.734 -11.534 84.692 1.00 89.50 566 VAL A CA 1
ATOM 4041 C C . VAL A 1 566 ? -39.343 -10.772 85.963 1.00 89.50 566 VAL A C 1
ATOM 4043 O O . VAL A 1 566 ? -38.317 -10.094 85.989 1.00 89.50 566 VAL A O 1
ATOM 4046 N N . SER A 1 567 ? -40.197 -10.808 86.989 1.00 83.50 567 SER A N 1
ATOM 4047 C CA . SER A 1 567 ? -39.917 -10.205 88.305 1.00 83.50 567 SER A CA 1
ATOM 4048 C C . SER A 1 567 ? -39.620 -8.688 88.279 1.00 83.50 567 SER A C 1
ATOM 4050 O O . SER A 1 567 ? -38.686 -8.217 88.930 1.00 83.50 567 SER A O 1
ATOM 4052 N N . SER A 1 568 ? -40.396 -7.898 87.529 1.00 78.06 568 SER A N 1
ATOM 4053 C CA . SER A 1 568 ? -40.211 -6.440 87.407 1.00 78.06 568 SER A CA 1
ATOM 4054 C C . SER A 1 568 ? -40.409 -5.675 88.720 1.00 78.06 568 SER A C 1
ATOM 4056 O O . SER A 1 568 ? -41.264 -5.982 89.550 1.00 78.06 568 SER A O 1
ATOM 4058 N N . THR A 1 569 ? -39.623 -4.607 88.875 1.00 77.69 569 THR A N 1
ATOM 4059 C CA . THR A 1 569 ? -39.783 -3.605 89.937 1.00 77.69 569 THR A CA 1
ATOM 4060 C C . THR A 1 569 ? -40.049 -2.239 89.313 1.00 77.69 569 THR A C 1
ATOM 4062 O O . THR A 1 569 ? -39.573 -1.948 88.216 1.00 77.69 569 THR A O 1
ATOM 4065 N N . SER A 1 570 ? -40.834 -1.402 89.996 1.00 78.81 570 SER A N 1
ATOM 4066 C CA . SER A 1 570 ? -41.198 -0.078 89.476 1.00 78.81 570 SER A CA 1
ATOM 4067 C C . SER A 1 570 ? -39.956 0.793 89.266 1.00 78.81 570 SER A C 1
ATOM 4069 O O . SER A 1 570 ? -39.119 0.917 90.162 1.00 78.81 570 SER A O 1
ATOM 4071 N N . GLY A 1 571 ? -39.851 1.394 88.077 1.00 75.81 571 GLY A N 1
ATOM 4072 C CA . GLY A 1 571 ? -38.727 2.246 87.687 1.00 75.81 571 GLY A CA 1
ATOM 4073 C C . GLY A 1 571 ? -37.475 1.503 87.205 1.00 75.81 571 GLY A C 1
ATOM 4074 O O . GLY A 1 571 ? -36.476 2.162 86.914 1.00 75.81 571 GLY A O 1
ATOM 4075 N N . ASP A 1 572 ? -37.499 0.167 87.095 1.00 87.62 572 ASP A N 1
ATOM 4076 C CA . ASP A 1 572 ? -36.392 -0.570 86.480 1.00 87.62 572 ASP A CA 1
ATOM 4077 C C . ASP A 1 572 ? -36.345 -0.316 84.967 1.00 87.62 572 ASP A C 1
ATOM 4079 O O . ASP A 1 572 ? -37.340 -0.446 84.251 1.00 87.62 572 ASP A O 1
ATOM 4083 N N . THR A 1 573 ? -35.166 0.054 84.477 1.00 91.81 573 THR A N 1
ATOM 4084 C CA . THR A 1 573 ? -34.920 0.319 83.055 1.00 91.81 573 THR A CA 1
ATOM 4085 C C . THR A 1 573 ? -34.325 -0.925 82.422 1.00 91.81 573 THR A C 1
ATOM 4087 O O . THR A 1 573 ? -33.455 -1.557 83.008 1.00 91.81 573 THR A O 1
ATOM 4090 N N . ARG A 1 574 ? -34.783 -1.308 81.232 1.00 92.06 574 ARG A N 1
ATOM 4091 C CA . ARG A 1 574 ? -34.388 -2.545 80.553 1.00 92.06 574 ARG A CA 1
ATOM 4092 C C . ARG A 1 574 ? -33.644 -2.237 79.258 1.00 92.06 574 ARG A C 1
ATOM 4094 O O . ARG A 1 574 ? -34.102 -1.440 78.437 1.00 92.06 574 ARG A O 1
ATOM 4101 N N . GLY A 1 575 ? -32.508 -2.895 79.060 1.00 93.69 575 GLY A N 1
ATOM 4102 C CA . GLY A 1 575 ? -31.700 -2.808 77.847 1.00 93.69 575 GLY A CA 1
ATOM 4103 C C . GLY A 1 575 ? -31.297 -4.191 77.352 1.00 93.69 575 GLY A C 1
ATOM 4104 O O . GLY A 1 575 ? -31.190 -5.131 78.136 1.00 93.69 575 GLY A O 1
ATOM 4105 N N . GLY A 1 576 ? -31.084 -4.332 76.047 1.00 94.69 576 GLY A N 1
ATOM 4106 C CA . GLY A 1 576 ? -30.634 -5.596 75.470 1.00 94.69 576 GLY A CA 1
ATOM 4107 C C . GLY A 1 576 ? -31.183 -5.856 74.079 1.00 94.69 576 GLY A C 1
ATOM 4108 O O . GLY A 1 576 ? -31.603 -4.939 73.370 1.00 94.69 576 GLY A O 1
ATOM 4109 N N . ILE A 1 577 ? -31.158 -7.127 73.693 1.00 96.38 577 ILE A N 1
ATOM 4110 C CA . ILE A 1 577 ? -31.488 -7.574 72.345 1.00 96.38 577 ILE A CA 1
ATOM 4111 C C . ILE A 1 577 ? -32.363 -8.823 72.388 1.00 96.38 577 ILE A C 1
ATOM 4113 O O . ILE A 1 577 ? -32.136 -9.758 73.159 1.00 96.38 577 ILE A O 1
ATOM 4117 N N . VAL A 1 578 ? -33.358 -8.847 71.512 1.00 98.12 578 VAL A N 1
ATOM 4118 C CA . VAL A 1 578 ? -34.145 -10.031 71.192 1.00 98.12 578 VAL A CA 1
ATOM 4119 C C . VAL A 1 578 ? -33.846 -10.391 69.747 1.00 98.12 578 VAL A C 1
ATOM 4121 O O . VAL A 1 578 ? -34.019 -9.573 68.845 1.00 98.12 578 VAL A O 1
ATOM 4124 N N . THR A 1 579 ? -33.356 -11.604 69.528 1.00 98.00 579 THR A N 1
ATOM 4125 C CA . THR A 1 579 ? -33.017 -12.111 68.195 1.00 98.00 579 THR A CA 1
ATOM 4126 C C . THR A 1 579 ? -34.114 -13.048 67.731 1.00 98.00 579 THR A C 1
ATOM 4128 O O . THR A 1 579 ? -34.392 -14.049 68.389 1.00 98.00 579 THR A O 1
ATOM 4131 N N . LEU A 1 580 ? -34.724 -12.727 66.595 1.00 98.31 580 LEU A N 1
ATOM 4132 C CA . LEU A 1 580 ? -35.661 -13.593 65.901 1.00 98.31 580 LEU A CA 1
ATOM 4133 C C . LEU A 1 580 ? -34.978 -14.127 64.647 1.00 98.31 580 LEU A C 1
ATOM 4135 O O . LEU A 1 580 ? -34.469 -13.345 63.848 1.00 98.31 580 LEU A O 1
ATOM 4139 N N . THR A 1 581 ? -34.982 -15.440 64.451 1.00 97.69 581 THR A N 1
ATOM 4140 C CA . THR A 1 581 ? -34.417 -16.086 63.259 1.00 97.69 581 THR A CA 1
ATOM 4141 C C . THR A 1 581 ? -35.460 -16.995 62.635 1.00 97.69 581 THR A C 1
ATOM 4143 O O . THR A 1 581 ? -36.087 -17.793 63.336 1.00 97.69 581 THR A O 1
ATOM 4146 N N . LEU A 1 582 ? -35.654 -16.887 61.321 1.00 97.50 582 LEU A N 1
ATOM 4147 C CA . LEU A 1 582 ? -36.574 -17.746 60.590 1.00 97.50 582 LEU A CA 1
ATOM 4148 C C . LEU A 1 582 ? -35.999 -19.167 60.559 1.00 97.50 582 LEU A C 1
ATOM 4150 O O . LEU A 1 582 ? -35.005 -19.429 59.887 1.00 97.50 582 LEU A O 1
ATOM 4154 N N . LEU A 1 583 ? -36.620 -20.069 61.315 1.00 97.44 583 LEU A N 1
ATOM 4155 C CA . LEU A 1 583 ? -36.224 -21.471 61.423 1.00 97.44 583 LEU A CA 1
ATOM 4156 C C . LEU A 1 583 ? -36.720 -22.280 60.221 1.00 97.44 583 LEU A C 1
ATOM 4158 O O . LEU A 1 583 ? -35.985 -23.102 59.685 1.00 97.44 583 LEU A O 1
ATOM 4162 N N . ASP A 1 584 ? -37.966 -22.043 59.806 1.00 96.44 584 ASP A N 1
ATOM 4163 C CA . ASP A 1 584 ? -38.597 -22.742 58.688 1.00 96.44 584 ASP A CA 1
ATOM 4164 C C . ASP A 1 584 ? -39.530 -21.788 57.933 1.00 96.44 584 ASP A C 1
ATOM 4166 O O . ASP A 1 584 ? -40.551 -21.336 58.459 1.00 96.44 584 ASP A O 1
ATOM 4170 N N . SER A 1 585 ? -39.175 -21.470 56.685 1.00 95.19 585 SER A N 1
ATOM 4171 C CA . SER A 1 585 ? -39.970 -20.594 55.820 1.00 95.19 585 SER A CA 1
ATOM 4172 C C . SER A 1 585 ? -41.237 -21.257 55.279 1.00 95.19 585 SER A C 1
ATOM 4174 O O . SER A 1 585 ? -42.137 -20.551 54.842 1.00 95.19 585 SER A O 1
ATOM 4176 N N . SER A 1 586 ? -41.320 -22.590 55.280 1.00 94.81 586 SER A N 1
ATOM 4177 C CA . SER A 1 586 ? -42.507 -23.314 54.810 1.00 94.81 586 SER A CA 1
ATOM 4178 C C . SER A 1 586 ? -43.660 -23.252 55.814 1.00 94.81 586 SER A C 1
ATOM 4180 O O . SER A 1 586 ? -44.824 -23.267 55.417 1.00 94.81 586 SER A O 1
ATOM 4182 N N . THR A 1 587 ? -43.343 -23.113 57.103 1.00 95.44 587 THR A N 1
ATOM 4183 C CA . THR A 1 587 ? -44.317 -23.010 58.201 1.00 95.44 587 THR A CA 1
ATOM 4184 C C . THR A 1 587 ? -44.297 -21.648 58.903 1.00 95.44 587 THR A C 1
ATOM 4186 O O . THR A 1 587 ? -44.933 -21.495 59.942 1.00 95.44 587 THR A O 1
ATOM 4189 N N . ASN A 1 588 ? -43.530 -20.678 58.385 1.00 96.81 588 ASN A N 1
ATOM 4190 C CA . ASN A 1 588 ? -43.264 -19.373 59.010 1.00 96.81 588 ASN A CA 1
ATOM 4191 C C . ASN A 1 588 ? -42.879 -19.486 60.497 1.00 96.81 588 ASN A C 1
ATOM 4193 O O . ASN A 1 588 ? -43.358 -18.724 61.341 1.00 96.81 588 ASN A O 1
ATOM 4197 N N . THR A 1 589 ? -42.036 -20.466 60.832 1.00 97.75 589 THR A N 1
ATOM 4198 C CA . THR A 1 589 ? -41.585 -20.686 62.210 1.00 97.75 589 THR A CA 1
ATOM 4199 C C . THR A 1 589 ? -40.387 -19.810 62.517 1.00 97.75 589 THR A C 1
ATOM 4201 O O . THR A 1 589 ? -39.348 -19.922 61.869 1.00 97.75 589 THR A O 1
ATOM 4204 N N . TRP A 1 590 ? -40.511 -18.990 63.553 1.00 98.38 590 TRP A N 1
ATOM 4205 C CA . TRP A 1 590 ? -39.445 -18.146 64.073 1.00 98.38 590 TRP A CA 1
ATOM 4206 C C . TRP A 1 590 ? -38.923 -18.708 65.388 1.00 98.38 590 TRP A C 1
ATOM 4208 O O . TRP A 1 590 ? -39.699 -18.976 66.303 1.00 98.38 590 TRP A O 1
ATOM 4218 N N . SER A 1 591 ? -37.606 -18.872 65.477 1.00 98.06 591 SER A N 1
ATOM 4219 C CA . SER A 1 591 ? -36.895 -19.058 66.740 1.00 98.06 591 SER A CA 1
ATOM 4220 C C . SER A 1 591 ? -36.658 -17.688 67.370 1.00 98.06 591 SER A C 1
ATOM 4222 O O . SER A 1 591 ? -36.274 -16.753 66.668 1.00 98.06 591 SER A O 1
ATOM 4224 N N . ILE A 1 592 ? -36.904 -17.555 68.670 1.00 98.44 592 ILE A N 1
ATOM 4225 C CA . ILE A 1 592 ? -36.803 -16.302 69.420 1.00 98.44 592 ILE A CA 1
ATOM 4226 C C . ILE A 1 592 ? -35.852 -16.527 70.594 1.00 98.44 592 ILE A C 1
ATOM 4228 O O . ILE A 1 592 ? -36.087 -17.399 71.429 1.00 98.44 592 ILE A O 1
ATOM 4232 N N . SER A 1 593 ? -34.801 -15.715 70.672 1.00 97.75 593 SER A N 1
ATOM 4233 C CA . SER A 1 593 ? -33.849 -15.676 71.783 1.00 97.75 593 SER A CA 1
ATOM 4234 C C . SER A 1 593 ? -33.898 -14.310 72.456 1.00 97.75 593 SER A C 1
ATOM 4236 O O . SER A 1 593 ? -33.763 -13.284 71.793 1.00 97.75 593 SER A O 1
ATOM 4238 N N . VAL A 1 594 ? -34.050 -14.296 73.774 1.00 97.31 594 VAL A N 1
ATOM 4239 C CA . VAL A 1 594 ? -34.147 -13.094 74.607 1.00 97.31 594 VAL A CA 1
ATOM 4240 C C . VAL A 1 594 ? -32.873 -12.958 75.432 1.00 97.31 594 VAL A C 1
ATOM 4242 O O . VAL A 1 594 ? -32.471 -13.902 76.110 1.00 97.31 594 VAL A O 1
ATOM 4245 N N . SER A 1 595 ? -32.257 -11.778 75.388 1.00 95.69 595 SER A N 1
ATOM 4246 C CA . SER A 1 595 ? -31.159 -11.379 76.268 1.00 95.69 595 SER A CA 1
ATOM 4247 C C . SER A 1 595 ? -31.368 -9.923 76.675 1.00 95.69 595 SER A C 1
ATOM 4249 O O . SER A 1 595 ? -30.925 -9.001 75.983 1.00 95.69 595 SER A O 1
ATOM 4251 N N . VAL A 1 596 ? -32.072 -9.714 77.785 1.00 94.38 596 VAL A N 1
ATOM 4252 C CA . VAL A 1 596 ? -32.458 -8.388 78.287 1.00 94.38 596 VAL A CA 1
ATOM 4253 C C . VAL A 1 596 ? -32.040 -8.270 79.745 1.00 94.38 596 VAL A C 1
ATOM 4255 O O . VAL A 1 596 ? -32.319 -9.151 80.545 1.00 94.38 596 VAL A O 1
ATOM 4258 N N . SER A 1 597 ? -31.391 -7.179 80.125 1.00 91.12 597 SER A N 1
ATOM 4259 C CA . SER A 1 597 ? -30.993 -6.924 81.510 1.00 91.12 597 SER A CA 1
ATOM 4260 C C . SER A 1 597 ? -31.601 -5.630 82.031 1.00 91.12 597 SER A C 1
ATOM 4262 O O . SER A 1 597 ? -31.856 -4.694 81.270 1.00 91.12 597 SER A O 1
ATOM 4264 N N . GLY A 1 598 ? -31.806 -5.566 83.343 1.00 87.44 598 GLY A N 1
ATOM 4265 C CA . GLY A 1 598 ? -31.942 -4.306 84.050 1.00 87.44 598 GLY A CA 1
ATOM 4266 C C . GLY A 1 598 ? -30.678 -3.471 83.861 1.00 87.44 598 GLY A C 1
ATOM 4267 O O . GLY A 1 598 ? -29.561 -3.969 83.968 1.00 87.44 598 GLY A O 1
ATOM 4268 N N . THR A 1 599 ? -30.842 -2.200 83.519 1.00 77.12 599 THR A N 1
ATOM 4269 C CA . THR A 1 599 ? -29.758 -1.215 83.434 1.00 77.12 599 THR A CA 1
ATOM 4270 C C . THR A 1 599 ? -29.623 -0.409 84.725 1.00 77.12 599 THR A C 1
ATOM 4272 O O . THR A 1 599 ? -28.623 0.282 84.906 1.00 77.12 599 THR A O 1
ATOM 4275 N N . ALA A 1 600 ? -30.598 -0.531 85.635 1.00 72.88 600 ALA A N 1
ATOM 4276 C CA . ALA A 1 600 ? -30.596 0.061 86.974 1.00 72.88 600 ALA A CA 1
ATOM 4277 C C . ALA A 1 600 ? -30.736 -0.984 88.107 1.00 72.88 600 ALA A C 1
ATOM 4279 O O . ALA A 1 600 ? -30.786 -0.608 89.279 1.00 72.88 600 ALA A O 1
ATOM 4280 N N . SER A 1 601 ? -30.777 -2.280 87.772 1.00 77.56 601 SER A N 1
ATOM 4281 C CA . SER A 1 601 ? -30.898 -3.415 88.697 1.00 77.56 601 SER A CA 1
ATOM 4282 C C . SER A 1 601 ? -29.898 -4.528 88.339 1.00 77.56 601 SER A C 1
ATOM 4284 O O . SER A 1 601 ? -29.408 -4.583 87.213 1.00 77.56 601 SER A O 1
ATOM 4286 N N . ASP A 1 602 ? -29.602 -5.443 89.272 1.00 79.50 602 ASP A N 1
ATOM 4287 C CA . ASP A 1 602 ? -28.748 -6.622 89.010 1.00 79.50 602 ASP A CA 1
ATOM 4288 C C . ASP A 1 602 ? -29.519 -7.776 88.324 1.00 79.50 602 ASP A C 1
ATOM 4290 O O . ASP A 1 602 ? -29.182 -8.958 88.503 1.00 79.50 602 ASP A O 1
ATOM 4294 N N . ASP A 1 603 ? -30.597 -7.456 87.608 1.00 86.81 603 ASP A N 1
ATOM 4295 C CA . ASP A 1 603 ? -31.498 -8.430 87.008 1.00 86.81 603 ASP A CA 1
ATOM 4296 C C . ASP A 1 603 ? -31.141 -8.705 85.540 1.00 86.81 603 ASP A C 1
ATOM 4298 O O . ASP A 1 603 ? -30.944 -7.788 84.745 1.00 86.81 603 ASP A O 1
ATOM 4302 N N . ALA A 1 604 ? -31.059 -9.977 85.158 1.00 89.75 604 ALA A N 1
ATOM 4303 C CA . ALA A 1 604 ? -30.722 -10.400 83.801 1.00 89.75 604 ALA A CA 1
ATOM 4304 C C . ALA A 1 604 ? -31.674 -11.512 83.374 1.00 89.75 604 ALA A C 1
ATOM 4306 O O . ALA A 1 604 ? -31.764 -12.533 84.050 1.00 89.75 604 ALA A O 1
ATOM 4307 N N . ASN A 1 605 ? -32.360 -11.287 82.258 1.00 93.56 605 ASN A N 1
ATOM 4308 C CA . ASN A 1 605 ? -33.417 -12.125 81.725 1.00 93.56 605 ASN A CA 1
ATOM 4309 C C . ASN A 1 605 ? -32.926 -12.811 80.453 1.00 93.56 605 ASN A C 1
ATOM 4311 O O . ASN A 1 605 ? -32.559 -12.159 79.467 1.00 93.56 605 ASN A O 1
ATOM 4315 N N . PHE A 1 606 ? -32.949 -14.138 80.485 1.00 95.25 606 PHE A N 1
ATOM 4316 C CA . PHE A 1 606 ? -32.574 -14.989 79.370 1.00 95.25 606 PHE A CA 1
ATOM 4317 C C . PHE A 1 606 ? -33.762 -15.855 79.003 1.00 95.25 606 PHE A C 1
ATOM 4319 O O . PHE A 1 606 ? -34.375 -16.489 79.859 1.00 95.25 606 PHE A O 1
ATOM 4326 N N . GLY A 1 607 ? -34.095 -15.886 77.722 1.00 95.88 607 GLY A N 1
ATOM 4327 C CA . GLY A 1 607 ? -35.223 -16.669 77.251 1.00 95.88 607 GLY A CA 1
ATOM 4328 C C . GLY A 1 607 ? -34.965 -17.275 75.893 1.00 95.88 607 GLY A C 1
ATOM 4329 O O . GLY A 1 607 ? -34.186 -16.758 75.093 1.00 95.88 607 GLY A O 1
ATOM 4330 N N . SER A 1 608 ? -35.629 -18.390 75.629 1.00 97.00 608 SER A N 1
ATOM 4331 C CA . SER A 1 608 ? -35.604 -19.019 74.317 1.00 97.00 608 SER A CA 1
ATOM 4332 C C . SER A 1 608 ? -36.929 -19.700 74.029 1.00 97.00 608 SER A C 1
ATOM 4334 O O . SER A 1 608 ? -37.606 -20.206 74.929 1.00 97.00 608 SER A O 1
ATOM 4336 N N . GLY A 1 609 ? -37.299 -19.712 72.757 1.00 97.38 609 GLY A N 1
ATOM 4337 C CA . GLY A 1 609 ? -38.520 -20.347 72.312 1.00 97.38 609 GLY A CA 1
ATOM 4338 C C . GLY A 1 609 ? -38.765 -20.159 70.828 1.00 97.38 609 GLY A C 1
ATOM 4339 O O . GLY A 1 609 ? -37.872 -19.802 70.066 1.00 97.38 609 GLY A O 1
ATOM 4340 N N . SER A 1 610 ? -39.993 -20.422 70.407 1.00 97.75 610 SER A N 1
ATOM 4341 C CA . SER A 1 610 ? -40.397 -20.340 69.014 1.00 97.75 610 SER A CA 1
ATOM 4342 C C . SER A 1 610 ? -41.869 -19.990 68.855 1.00 97.75 610 SER A C 1
ATOM 4344 O O . SER A 1 610 ? -42.669 -20.116 69.789 1.00 97.75 610 SER A O 1
ATOM 4346 N N . LYS A 1 611 ? -42.210 -19.548 67.647 1.00 97.88 611 LYS A N 1
ATOM 4347 C CA . LYS A 1 611 ? -43.574 -19.247 67.230 1.00 97.88 611 LYS A CA 1
ATOM 4348 C C . LYS A 1 611 ? -43.720 -19.458 65.723 1.00 97.88 611 LYS A C 1
ATOM 4350 O O . LYS A 1 611 ? -42.995 -18.848 64.941 1.00 97.88 611 LYS A O 1
ATOM 4355 N N . SER A 1 612 ? -44.667 -20.305 65.326 1.00 97.75 612 SER A N 1
ATOM 4356 C CA . SER A 1 612 ? -45.135 -20.406 63.937 1.00 97.75 612 SER A CA 1
ATOM 4357 C C . SER A 1 612 ? -46.272 -19.420 63.698 1.00 97.75 612 SER A C 1
ATOM 4359 O O . SER A 1 612 ? -47.187 -19.342 64.526 1.00 97.75 612 SER A O 1
ATOM 4361 N N . LEU A 1 613 ? -46.191 -18.682 62.591 1.00 97.50 613 LEU A N 1
ATOM 4362 C CA . LEU A 1 613 ? -47.207 -17.735 62.128 1.00 97.50 613 LEU A CA 1
ATOM 4363 C C . LEU A 1 613 ? -48.058 -18.330 61.003 1.00 97.50 613 LEU A C 1
ATOM 4365 O O . LEU A 1 613 ? -47.630 -19.246 60.298 1.00 97.50 613 LEU A O 1
ATOM 4369 N N . SER A 1 614 ? -49.258 -17.789 60.808 1.00 95.50 614 SER A N 1
ATOM 4370 C CA . SER A 1 614 ? -50.161 -18.225 59.740 1.00 95.50 614 SER A CA 1
ATOM 4371 C C . SER A 1 614 ? -49.685 -17.795 58.346 1.00 95.50 614 SER A C 1
ATOM 4373 O O . SER A 1 614 ? -49.928 -18.495 57.360 1.00 95.50 614 SER A O 1
ATOM 4375 N N . ALA A 1 615 ? -48.936 -16.693 58.272 1.00 95.81 615 ALA A N 1
ATOM 4376 C CA . ALA A 1 615 ? -48.259 -16.200 57.080 1.00 95.81 615 ALA A CA 1
ATOM 4377 C C . ALA A 1 615 ? -46.899 -15.559 57.426 1.00 95.81 615 ALA A C 1
ATOM 4379 O O . ALA A 1 615 ? -46.405 -15.649 58.551 1.00 95.81 615 ALA A O 1
ATOM 4380 N N . THR A 1 616 ? -46.252 -14.944 56.435 1.00 96.31 616 THR A N 1
ATOM 4381 C CA . THR A 1 616 ? -44.959 -14.278 56.616 1.00 96.31 616 THR A CA 1
ATOM 4382 C C . THR A 1 616 ? -45.058 -13.156 57.650 1.00 96.31 616 THR A C 1
ATOM 4384 O O . THR A 1 616 ? -45.996 -12.359 57.620 1.00 96.31 616 THR A O 1
ATOM 4387 N N . LEU A 1 617 ? -44.074 -13.092 58.553 1.00 97.44 617 LEU A N 1
ATOM 4388 C CA . LEU A 1 617 ? -43.983 -12.059 59.582 1.00 97.44 617 LEU A CA 1
ATOM 4389 C C . LEU A 1 617 ? -43.943 -10.675 58.928 1.00 97.44 617 LEU A C 1
ATOM 4391 O O . LEU A 1 617 ? -43.053 -10.387 58.136 1.00 97.44 617 LEU A O 1
ATOM 4395 N N . ASP A 1 618 ? -44.887 -9.819 59.301 1.00 97.31 618 ASP A N 1
ATOM 4396 C CA . ASP A 1 618 ? -44.992 -8.429 58.832 1.00 97.31 618 ASP A CA 1
ATOM 4397 C C . ASP A 1 618 ? -44.849 -7.434 59.992 1.00 97.31 618 ASP A C 1
ATOM 4399 O O . ASP A 1 618 ? -44.584 -6.245 59.789 1.00 97.31 618 ASP A O 1
ATOM 4403 N N . ARG A 1 619 ? -45.024 -7.906 61.233 1.00 97.44 619 ARG A N 1
ATOM 4404 C CA . ARG A 1 619 ? -45.095 -7.029 62.397 1.00 97.44 619 ARG A CA 1
ATOM 4405 C C . ARG A 1 619 ? -44.583 -7.642 63.686 1.00 97.44 619 ARG A C 1
ATOM 4407 O O . ARG A 1 619 ? -44.706 -8.842 63.927 1.00 97.44 619 ARG A O 1
ATOM 4414 N N . ILE A 1 620 ? -44.060 -6.763 64.534 1.00 98.06 620 ILE A N 1
ATOM 4415 C CA . ILE A 1 620 ? -43.575 -7.067 65.880 1.00 98.06 620 ILE A CA 1
ATOM 4416 C C . ILE A 1 620 ? -44.074 -5.977 66.826 1.00 98.06 620 ILE A C 1
ATOM 4418 O O . ILE A 1 620 ? -43.918 -4.788 66.541 1.00 98.06 620 ILE A O 1
ATOM 4422 N N . GLN A 1 621 ? -44.654 -6.372 67.955 1.00 97.75 621 GLN A N 1
ATOM 4423 C CA . GLN A 1 621 ? -45.124 -5.481 69.005 1.00 97.75 621 GLN A CA 1
ATOM 4424 C C . GLN A 1 621 ? -44.402 -5.753 70.321 1.00 97.75 621 GLN A C 1
ATOM 4426 O O . GLN A 1 621 ? -44.366 -6.887 70.786 1.00 97.75 621 GLN A O 1
ATOM 4431 N N . LEU A 1 622 ? -43.895 -4.692 70.941 1.00 97.75 622 LEU A N 1
ATOM 4432 C CA . LEU A 1 622 ? -43.536 -4.669 72.355 1.00 97.75 622 LEU A CA 1
ATOM 4433 C C . LEU A 1 622 ? -44.748 -4.205 73.169 1.00 97.75 622 LEU A C 1
ATOM 4435 O O . LEU A 1 622 ? -45.375 -3.211 72.794 1.00 97.75 622 LEU A O 1
ATOM 4439 N N . ALA A 1 623 ? -45.048 -4.874 74.279 1.00 96.38 623 ALA A N 1
ATOM 4440 C CA . ALA A 1 623 ? -46.153 -4.520 75.170 1.00 96.38 623 ALA A CA 1
ATOM 4441 C C . ALA A 1 623 ? -45.828 -4.798 76.647 1.00 96.38 623 ALA A C 1
ATOM 4443 O O . ALA A 1 623 ? -44.950 -5.609 76.942 1.00 96.38 623 ALA A O 1
ATOM 4444 N N . ALA A 1 624 ? -46.558 -4.153 77.559 1.00 94.44 624 ALA A N 1
ATOM 4445 C CA . ALA A 1 624 ? -46.624 -4.559 78.965 1.00 94.44 624 ALA A CA 1
ATOM 4446 C C . ALA A 1 624 ? -47.555 -5.780 79.135 1.00 94.44 624 ALA A C 1
ATOM 4448 O O . ALA A 1 624 ? -48.510 -5.929 78.370 1.00 94.44 624 ALA A O 1
ATOM 4449 N N . THR A 1 625 ? -47.311 -6.649 80.123 1.00 92.38 625 THR A N 1
ATOM 4450 C CA . THR A 1 625 ? -48.211 -7.777 80.456 1.00 92.38 625 THR A CA 1
ATOM 4451 C C . THR A 1 625 ? -49.586 -7.317 80.946 1.00 92.38 625 THR A C 1
ATOM 4453 O O . THR A 1 625 ? -50.570 -8.040 80.762 1.00 92.38 625 THR A O 1
ATOM 4456 N N . GLY A 1 626 ? -49.663 -6.124 81.543 1.00 89.44 626 GLY A N 1
ATOM 4457 C CA . GLY A 1 626 ? -50.876 -5.516 82.077 1.00 89.44 626 GLY A CA 1
ATOM 4458 C C . GLY A 1 626 ? -51.184 -4.134 81.489 1.00 89.44 626 GLY A C 1
ATOM 4459 O O . GLY A 1 626 ? -51.151 -3.921 80.276 1.00 89.44 626 GLY A O 1
ATOM 4460 N N . GLY A 1 627 ? -51.602 -3.212 82.356 1.00 91.00 627 GLY A N 1
ATOM 4461 C CA . GLY A 1 627 ? -52.078 -1.876 81.986 1.00 91.00 627 GLY A CA 1
ATOM 4462 C C . GLY A 1 627 ? -51.038 -0.761 82.106 1.00 91.00 627 GLY A C 1
ATOM 4463 O O . GLY A 1 627 ? -51.362 0.382 81.775 1.00 91.00 627 GLY A O 1
ATOM 4464 N N . ASP A 1 628 ? -49.832 -1.061 82.588 1.00 94.44 628 ASP A N 1
ATOM 4465 C CA . ASP A 1 628 ? -48.790 -0.068 82.826 1.00 94.44 628 ASP A CA 1
ATOM 4466 C C . ASP A 1 628 ? -48.275 0.543 81.521 1.00 94.44 628 ASP A C 1
ATOM 4468 O O . ASP A 1 628 ? -48.124 -0.115 80.487 1.00 94.44 628 ASP A O 1
ATOM 4472 N N . THR A 1 629 ? -47.992 1.843 81.568 1.00 94.88 629 THR A N 1
ATOM 4473 C CA . THR A 1 629 ? -47.519 2.592 80.405 1.00 94.88 629 THR A CA 1
ATOM 4474 C C . THR A 1 629 ? -46.004 2.686 80.385 1.00 94.88 629 THR A C 1
ATOM 4476 O O . THR A 1 629 ? -45.380 2.869 81.426 1.00 94.88 629 THR A O 1
ATOM 4479 N N . PHE A 1 630 ? -45.424 2.662 79.191 1.00 95.88 630 PHE A N 1
ATOM 4480 C CA . PHE A 1 630 ? -44.033 3.026 78.959 1.00 95.88 630 PHE A CA 1
ATOM 4481 C C . PHE A 1 630 ? -43.761 4.468 79.391 1.00 95.88 630 PHE A C 1
ATOM 4483 O O . PHE A 1 630 ? -44.526 5.362 79.026 1.00 95.88 630 PHE A O 1
ATOM 4490 N N . ASP A 1 631 ? -42.666 4.705 80.108 1.00 94.31 631 ASP A N 1
ATOM 4491 C CA . ASP A 1 631 ? -42.306 6.031 80.628 1.00 94.31 631 ASP A CA 1
ATOM 4492 C C . ASP A 1 631 ? -40.854 6.465 80.334 1.00 94.31 631 ASP A C 1
ATOM 4494 O O . ASP A 1 631 ? -40.561 7.661 80.405 1.00 94.31 631 ASP A O 1
ATOM 4498 N N . ASN A 1 632 ? -39.971 5.558 79.895 1.00 94.75 632 ASN A N 1
ATOM 4499 C CA . ASN A 1 632 ? -38.602 5.872 79.472 1.00 94.75 632 ASN A CA 1
ATOM 4500 C C . ASN A 1 632 ? -38.098 4.981 78.323 1.00 94.75 632 ASN A C 1
ATOM 4502 O O . ASN A 1 632 ? -38.586 3.872 78.101 1.00 94.75 632 ASN A O 1
ATOM 4506 N N . GLY A 1 633 ? -37.061 5.454 77.630 1.00 95.31 633 GLY A N 1
ATOM 4507 C CA . GLY A 1 633 ? -36.260 4.665 76.696 1.00 95.31 633 GLY A CA 1
ATOM 4508 C C . GLY A 1 633 ? -36.697 4.731 75.235 1.00 95.31 633 GLY A C 1
ATOM 4509 O O . GLY A 1 633 ? -37.484 5.588 74.807 1.00 95.31 633 GLY A O 1
ATOM 4510 N N . LYS A 1 634 ? -36.148 3.810 74.443 1.00 97.19 634 LYS A N 1
ATOM 4511 C CA . LYS A 1 634 ? -36.497 3.608 73.033 1.00 97.19 634 LYS A CA 1
ATOM 4512 C C . LYS A 1 634 ? -36.264 2.166 72.599 1.00 97.19 634 LYS A C 1
ATOM 4514 O O . LYS A 1 634 ? -35.455 1.444 73.180 1.00 97.19 634 LYS A O 1
ATOM 4519 N N . VAL A 1 635 ? -36.920 1.791 71.507 1.00 97.94 635 VAL A N 1
ATOM 4520 C CA . VAL A 1 635 ? -36.725 0.507 70.829 1.00 97.94 635 VAL A CA 1
ATOM 4521 C C . VAL A 1 635 ? -36.501 0.690 69.337 1.00 97.94 635 VAL A C 1
ATOM 4523 O O . VAL A 1 635 ? -36.962 1.668 68.749 1.00 97.94 635 VAL A O 1
ATOM 4526 N N . ASN A 1 636 ? -35.786 -0.242 68.711 1.00 97.94 636 ASN A N 1
ATOM 4527 C CA . ASN A 1 636 ? -35.612 -0.274 67.259 1.00 97.94 636 ASN A CA 1
ATOM 4528 C C . ASN A 1 636 ? -35.429 -1.706 66.746 1.00 97.94 636 ASN A C 1
ATOM 4530 O O . ASN A 1 636 ? -35.074 -2.601 67.511 1.00 97.94 636 ASN A O 1
ATOM 4534 N N . ILE A 1 637 ? -35.599 -1.903 65.441 1.00 97.56 637 ILE A N 1
ATOM 4535 C CA . ILE A 1 637 ? -35.348 -3.177 64.764 1.00 97.56 637 ILE A CA 1
ATOM 4536 C C . ILE A 1 637 ? -34.240 -3.045 63.716 1.00 97.56 637 ILE A C 1
ATOM 4538 O O . ILE A 1 637 ? -34.112 -2.007 63.073 1.00 97.56 637 ILE A O 1
ATOM 4542 N N . LEU A 1 638 ? -33.453 -4.100 63.529 1.00 95.25 638 LEU A N 1
ATOM 4543 C CA . LEU A 1 638 ? -32.555 -4.288 62.387 1.00 95.25 638 LEU A CA 1
ATOM 4544 C C . LEU A 1 638 ? -32.954 -5.588 61.685 1.00 95.25 638 LEU A C 1
ATOM 4546 O O . LEU A 1 638 ? -32.961 -6.645 62.315 1.00 95.25 638 LEU A O 1
ATOM 4550 N N . VAL A 1 639 ? -33.322 -5.496 60.409 1.00 94.62 639 VAL A N 1
ATOM 4551 C CA . VAL A 1 639 ? -33.887 -6.606 59.625 1.00 94.62 639 VAL A CA 1
ATOM 4552 C C . VAL A 1 639 ? -32.876 -7.064 58.582 1.00 94.62 639 VAL A C 1
ATOM 4554 O O . VAL A 1 639 ? -32.446 -6.256 57.769 1.00 94.62 639 VAL A O 1
ATOM 4557 N N . TYR A 1 640 ? -32.515 -8.343 58.583 1.00 91.56 640 TYR A N 1
ATOM 4558 C CA . TYR A 1 640 ? -31.661 -8.964 57.569 1.00 91.56 640 TYR A CA 1
ATOM 4559 C C . TYR A 1 640 ? -32.507 -9.825 56.630 1.00 91.56 640 TYR A C 1
ATOM 4561 O O . TYR A 1 640 ? -33.345 -10.602 57.101 1.00 91.56 640 TYR A O 1
ATOM 4569 N N . GLU A 1 641 ? -32.272 -9.679 55.326 1.00 87.06 641 GLU A N 1
ATOM 4570 C CA . GLU A 1 641 ? -32.962 -10.384 54.233 1.00 87.06 641 GLU A CA 1
ATOM 4571 C C . GLU A 1 641 ? -32.166 -11.564 53.671 1.00 87.06 641 GLU A C 1
ATOM 4573 O O . GLU A 1 641 ? -30.912 -11.510 53.709 1.00 87.06 641 GLU A O 1
#

Radius of gyration: 61.07 Å; chains: 1; bounding box: 107×55×200 Å